Protein AF-A0A930Z3T9-F1 (afdb_monomer_lite)

Sequence (376 aa):
MVTFGCDLVADVEPQALGFTYWFQVANEGEPYPVSIHFAGRRMGAKGKLSSRDKFSTLERIEQVVPGSGPIAVTTRVVDVAPGEWHVTASPASEVRTRRSQDRAAAQNQPRLPNASSNGTTGFAPVIQIRAPGARLGAWPALVGLGALVGLASQALLASHTHLSVARVLVVSLIASLVGLVGAKLYFHTGHFLAGRTVAGHSLPGQRGEHRPMLAAGMCIQGFVLGAILTIAVGAQIVGLPLGRVLDVTAPGLLFGMTVGRFGCFFGGCCAGRPTAARWGLWSSDRHVGVRRIPVQLFESTLALCLGLAAFVIVWTTTPHPAGVVFIGAIAGYTLGRQLLFPLRDQPRYSVHGRNRMIAFAGFVIIADIAIAAFVR

Structure (mmCIF, N/CA/C/O backbone):
data_AF-A0A930Z3T9-F1
#
_entry.id   AF-A0A930Z3T9-F1
#
loop_
_atom_site.group_PDB
_atom_site.id
_atom_site.type_symbol
_atom_site.label_atom_id
_atom_site.label_alt_id
_atom_site.label_comp_id
_atom_site.label_asym_id
_atom_site.label_entity_id
_atom_site.label_seq_id
_atom_site.pdbx_PDB_ins_code
_atom_site.Cartn_x
_atom_site.Cartn_y
_atom_site.Cartn_z
_atom_site.occupancy
_atom_site.B_iso_or_equiv
_atom_site.auth_seq_id
_atom_site.auth_comp_id
_atom_site.auth_asym_id
_atom_site.auth_atom_id
_atom_site.pdbx_PDB_model_num
ATOM 1 N N . MET A 1 1 ? 1.592 -31.516 -14.663 1.00 28.48 1 MET A N 1
ATOM 2 C CA . MET A 1 1 ? 1.807 -30.081 -14.383 1.00 28.48 1 MET A CA 1
ATOM 3 C C . MET A 1 1 ? 0.965 -29.307 -15.388 1.00 28.48 1 MET A C 1
ATOM 5 O O . MET A 1 1 ? 1.374 -29.178 -16.529 1.00 28.48 1 MET A O 1
ATOM 9 N N . VAL A 1 2 ? -0.269 -28.939 -15.031 1.00 21.56 2 VAL A N 1
ATOM 10 C CA . VAL A 1 2 ? -1.180 -28.240 -15.954 1.00 21.56 2 VAL A CA 1
ATOM 11 C C . VAL A 1 2 ? -0.810 -26.761 -15.934 1.00 21.56 2 VAL A C 1
ATOM 13 O O . VAL A 1 2 ? -1.172 -26.027 -15.018 1.00 21.56 2 VAL A O 1
ATOM 16 N N . THR A 1 3 ? -0.010 -26.332 -16.903 1.00 24.39 3 THR A N 1
ATOM 17 C CA . THR A 1 3 ? 0.187 -24.916 -17.210 1.00 24.39 3 THR A CA 1
ATOM 18 C C . THR A 1 3 ? -1.063 -24.419 -17.922 1.00 24.39 3 THR A C 1
ATOM 20 O O . THR A 1 3 ? -1.334 -24.835 -19.044 1.00 24.39 3 THR A O 1
ATOM 23 N N . PHE A 1 4 ? -1.834 -23.542 -17.280 1.00 29.30 4 PHE A N 1
ATOM 24 C CA . PHE A 1 4 ? -2.878 -22.782 -17.964 1.00 29.30 4 PHE A CA 1
ATOM 25 C C . PHE A 1 4 ? -2.196 -21.857 -18.982 1.00 29.30 4 PHE A C 1
ATOM 27 O O . PHE A 1 4 ? -1.676 -20.800 -18.619 1.00 29.30 4 PHE A O 1
ATOM 34 N N . GLY A 1 5 ? -2.114 -22.304 -20.238 1.00 31.64 5 GLY A N 1
ATOM 35 C CA . GLY A 1 5 ? -1.605 -21.514 -21.353 1.00 31.64 5 GLY A CA 1
ATOM 36 C C . GLY A 1 5 ? -2.467 -20.270 -21.541 1.00 31.64 5 GLY A C 1
ATOM 37 O O . GLY A 1 5 ? -3.692 -20.327 -21.455 1.00 31.64 5 GLY A O 1
ATOM 38 N N . CYS A 1 6 ? -1.836 -19.123 -21.790 1.00 41.81 6 CYS A N 1
ATOM 39 C CA . CYS A 1 6 ? -2.532 -17.879 -22.128 1.00 41.81 6 CYS A CA 1
ATOM 40 C C . CYS A 1 6 ? -3.190 -17.910 -23.527 1.00 41.81 6 CYS A C 1
ATOM 42 O O . CYS A 1 6 ? -3.501 -16.847 -24.058 1.00 41.81 6 CYS A O 1
ATOM 44 N N . ASP A 1 7 ? -3.424 -19.089 -24.109 1.00 47.31 7 ASP A N 1
ATOM 45 C CA . ASP A 1 7 ? -3.986 -19.261 -25.454 1.00 47.31 7 ASP A CA 1
ATOM 46 C C . ASP A 1 7 ? -5.419 -18.714 -25.543 1.00 47.31 7 ASP A C 1
ATOM 48 O O . ASP A 1 7 ? -5.808 -18.134 -26.549 1.00 47.31 7 ASP A O 1
ATOM 52 N N . LEU A 1 8 ? -6.174 -18.762 -24.439 1.00 46.06 8 LEU A N 1
ATOM 53 C CA . LEU A 1 8 ? -7.536 -18.215 -24.330 1.00 46.06 8 LEU A CA 1
ATOM 54 C C . LEU A 1 8 ? -7.631 -16.683 -24.457 1.00 46.06 8 LEU A C 1
ATOM 56 O O . LEU A 1 8 ? -8.732 -16.153 -24.571 1.00 46.06 8 LEU A O 1
ATOM 60 N N . VAL A 1 9 ? -6.507 -15.959 -24.403 1.00 49.72 9 VAL A N 1
ATOM 61 C CA . VAL A 1 9 ? -6.477 -14.485 -24.468 1.00 49.72 9 VAL A CA 1
ATOM 62 C C . VAL A 1 9 ? -5.542 -13.976 -25.572 1.00 49.72 9 VAL A C 1
ATOM 64 O O . VAL A 1 9 ? -5.281 -12.776 -25.658 1.00 49.72 9 VAL A O 1
ATOM 67 N N . ALA A 1 10 ? -5.023 -14.875 -26.415 1.00 54.03 10 ALA A N 1
ATOM 68 C CA . ALA A 1 10 ? -4.095 -14.529 -27.487 1.00 54.03 10 ALA A CA 1
ATOM 69 C C . ALA A 1 10 ? -4.737 -13.597 -28.529 1.00 54.03 10 ALA A C 1
ATOM 71 O O . ALA A 1 10 ? -4.085 -12.653 -28.968 1.00 54.03 10 ALA A O 1
ATOM 72 N N . ASP A 1 11 ? -6.030 -13.783 -28.816 1.00 59.66 11 ASP A N 1
ATOM 73 C CA . ASP A 1 11 ? -6.761 -13.048 -29.861 1.00 59.66 11 ASP A CA 1
ATOM 74 C C . ASP A 1 11 ? -7.617 -11.881 -29.336 1.00 59.66 11 ASP A C 1
ATOM 76 O O . ASP A 1 11 ? -8.308 -11.209 -30.100 1.00 59.66 11 ASP A O 1
ATOM 80 N N . VAL A 1 12 ? -7.597 -11.610 -28.027 1.00 69.75 12 VAL A N 1
ATOM 81 C CA . VAL A 1 12 ? -8.441 -10.562 -27.434 1.00 69.75 12 VAL A CA 1
ATOM 82 C C . VAL A 1 12 ? -7.789 -9.194 -27.631 1.00 69.75 12 VAL A C 1
ATOM 84 O O . VAL A 1 12 ? -6.652 -8.965 -27.216 1.00 69.75 12 VAL A O 1
ATOM 87 N N . GLU A 1 13 ? -8.508 -8.259 -28.248 1.00 72.75 13 GLU A N 1
ATOM 88 C CA . GLU A 1 13 ? -8.088 -6.859 -28.336 1.00 72.75 13 GLU A CA 1
ATOM 89 C C . GLU A 1 13 ? -8.394 -6.088 -27.032 1.00 72.75 13 GLU A C 1
ATOM 91 O O . GLU A 1 13 ? -9.353 -6.411 -26.326 1.00 72.75 13 GLU A O 1
ATOM 96 N N . PRO A 1 14 ? -7.614 -5.048 -26.682 1.00 78.56 14 PRO A N 1
ATOM 97 C CA . PRO A 1 14 ? -6.444 -4.541 -27.398 1.00 78.56 14 PRO A CA 1
ATOM 98 C C . PRO A 1 14 ? -5.188 -5.387 -27.152 1.00 78.56 14 PRO A C 1
ATOM 100 O O . PRO A 1 14 ? -4.974 -5.927 -26.065 1.00 78.56 14 PRO A O 1
ATOM 103 N N . GLN A 1 15 ? -4.330 -5.457 -28.168 1.00 80.50 15 GLN A N 1
ATOM 104 C CA . GLN A 1 15 ? -3.037 -6.138 -28.121 1.00 80.50 15 GLN A CA 1
ATOM 105 C C . GLN A 1 15 ? -1.925 -5.154 -27.743 1.00 80.50 15 GLN A C 1
ATOM 107 O O . GLN A 1 15 ? -1.928 -3.992 -28.151 1.00 80.50 15 GLN A O 1
ATOM 112 N N . ALA A 1 16 ? -0.957 -5.622 -26.962 1.00 85.56 16 ALA A N 1
ATOM 113 C CA . ALA A 1 16 ? 0.247 -4.873 -26.639 1.00 85.56 16 ALA A CA 1
ATOM 114 C C . ALA A 1 16 ? 1.478 -5.768 -26.678 1.00 85.56 16 ALA A C 1
ATOM 116 O O . ALA A 1 16 ? 1.408 -6.995 -26.603 1.00 85.56 16 ALA A O 1
ATOM 117 N N . LEU A 1 17 ? 2.624 -5.113 -26.750 1.00 88.00 17 LEU A N 1
ATOM 118 C CA . LEU A 1 17 ? 3.927 -5.740 -26.781 1.00 88.00 17 LEU A CA 1
ATOM 119 C C . LEU A 1 17 ? 4.759 -5.192 -25.624 1.00 88.00 17 LEU A C 1
ATOM 121 O O . LEU A 1 17 ? 4.762 -3.984 -25.381 1.00 88.00 17 LEU A O 1
ATOM 125 N N . GLY A 1 18 ? 5.423 -6.076 -24.883 1.00 89.38 18 GLY A N 1
ATOM 126 C CA . GLY A 1 18 ? 6.220 -5.712 -23.715 1.00 89.38 18 GLY A CA 1
ATOM 127 C C . GLY A 1 18 ? 7.606 -6.328 -23.789 1.00 89.38 18 GLY A C 1
ATOM 128 O O . GLY A 1 18 ? 7.727 -7.538 -23.962 1.00 89.38 18 GLY A O 1
ATOM 129 N N . PHE A 1 19 ? 8.639 -5.506 -23.621 1.00 89.94 19 PHE A N 1
ATOM 130 C CA . PHE A 1 19 ? 10.027 -5.963 -23.578 1.00 89.94 19 PHE A CA 1
ATOM 131 C C . PHE A 1 19 ? 10.744 -5.392 -22.377 1.00 89.94 19 PHE A C 1
ATOM 133 O O . PHE A 1 19 ? 10.529 -4.240 -22.002 1.00 89.94 19 PHE A O 1
ATOM 140 N N . THR A 1 20 ? 11.640 -6.196 -21.820 1.00 93.12 20 THR A N 1
ATOM 141 C CA . THR A 1 20 ? 12.513 -5.781 -20.734 1.00 93.12 20 THR A CA 1
ATOM 142 C C . THR A 1 20 ? 13.958 -5.791 -21.201 1.00 93.12 20 THR A C 1
ATOM 144 O O . THR A 1 20 ? 14.465 -6.818 -21.646 1.00 93.12 20 THR A O 1
ATOM 147 N N . TYR A 1 21 ? 14.628 -4.658 -21.041 1.00 93.81 21 TYR A N 1
ATOM 148 C CA . TYR A 1 21 ? 16.060 -4.512 -21.245 1.00 93.81 21 TYR A CA 1
ATOM 149 C C . TYR A 1 21 ? 16.778 -4.486 -19.894 1.00 93.81 21 TYR A C 1
ATOM 151 O O . TYR A 1 21 ? 16.392 -3.732 -18.997 1.00 93.81 21 TYR A O 1
ATOM 159 N N . TRP A 1 22 ? 17.810 -5.317 -19.750 1.00 94.62 22 TRP A N 1
ATOM 160 C CA . TRP A 1 22 ? 18.620 -5.419 -18.539 1.00 94.62 22 TRP A CA 1
ATOM 161 C C . TRP A 1 22 ? 20.003 -4.835 -18.774 1.00 94.62 22 TRP A C 1
ATOM 163 O O . TRP A 1 22 ? 20.627 -5.109 -19.797 1.00 94.62 22 TRP A O 1
ATOM 173 N N . PHE A 1 23 ? 20.508 -4.084 -17.802 1.00 92.75 23 PHE A N 1
ATOM 174 C CA . PHE A 1 23 ? 21.871 -3.572 -17.842 1.00 92.75 23 PHE A CA 1
ATOM 175 C C . PHE A 1 23 ? 22.484 -3.464 -16.447 1.00 92.75 23 PHE A C 1
ATOM 177 O O . PHE A 1 23 ? 21.785 -3.423 -15.432 1.00 92.75 23 PHE A O 1
ATOM 184 N N . GLN A 1 24 ? 23.815 -3.432 -16.416 1.00 91.56 24 GLN A N 1
ATOM 185 C CA . GLN A 1 24 ? 24.590 -3.205 -15.201 1.00 91.56 24 GLN A CA 1
ATOM 186 C C . GLN A 1 24 ? 24.847 -1.712 -15.015 1.00 91.56 24 GLN A C 1
ATOM 188 O O . GLN A 1 24 ? 25.101 -0.992 -15.981 1.00 91.56 24 GLN A O 1
ATOM 193 N N . VAL A 1 25 ? 24.793 -1.262 -13.767 1.00 90.50 25 VAL A N 1
ATOM 194 C CA . VAL A 1 25 ? 25.097 0.120 -13.380 1.00 90.50 25 VAL A CA 1
ATOM 195 C C . VAL A 1 25 ? 26.553 0.249 -12.944 1.00 90.50 25 VAL A C 1
ATOM 197 O O . VAL A 1 25 ? 27.172 -0.734 -12.541 1.00 90.50 25 VAL A O 1
ATOM 200 N N . ALA A 1 26 ? 27.097 1.467 -12.996 1.00 89.56 26 ALA A N 1
ATOM 201 C CA . ALA A 1 26 ? 28.377 1.787 -12.368 1.00 89.56 26 ALA A CA 1
ATOM 202 C C . ALA A 1 26 ? 28.383 1.349 -10.892 1.00 89.56 26 ALA A C 1
ATOM 204 O O . ALA A 1 26 ? 27.364 1.463 -10.209 1.00 89.56 26 ALA A O 1
ATOM 205 N N . ASN A 1 27 ? 29.523 0.874 -10.390 1.00 87.31 27 ASN A N 1
ATOM 206 C CA . ASN A 1 27 ? 29.642 0.470 -8.986 1.00 87.31 27 ASN A CA 1
ATOM 207 C C . ASN A 1 27 ? 29.600 1.676 -8.035 1.00 87.31 27 ASN A C 1
ATOM 209 O O . ASN A 1 27 ? 29.002 1.590 -6.967 1.00 87.31 27 ASN A O 1
ATOM 213 N N . GLU A 1 28 ? 30.195 2.795 -8.445 1.00 87.38 28 GLU A N 1
ATOM 214 C CA . GLU A 1 28 ? 30.353 4.017 -7.652 1.00 87.38 28 GLU A CA 1
ATOM 215 C C . GLU A 1 28 ? 30.160 5.258 -8.538 1.00 87.38 28 GLU A C 1
ATOM 217 O O . GLU A 1 28 ? 30.163 5.158 -9.769 1.00 87.38 28 GLU A O 1
ATOM 222 N N . GLY A 1 29 ? 29.991 6.424 -7.911 1.00 87.06 29 GLY A N 1
ATOM 223 C CA . GLY A 1 29 ? 29.828 7.717 -8.579 1.00 87.06 29 GLY A CA 1
ATOM 224 C C . GLY A 1 29 ? 28.507 8.413 -8.247 1.00 87.06 29 GLY A C 1
ATOM 225 O O . GLY A 1 29 ? 27.741 7.963 -7.394 1.00 87.06 29 GLY A O 1
ATOM 226 N N . GLU A 1 30 ? 28.247 9.514 -8.947 1.00 87.06 30 GLU A N 1
ATOM 227 C CA . GLU A 1 30 ? 27.001 10.276 -8.829 1.00 87.06 30 GLU A CA 1
ATOM 228 C C . GLU A 1 30 ? 25.872 9.659 -9.676 1.00 87.06 30 GLU A C 1
ATOM 230 O O . GLU A 1 30 ? 26.151 9.027 -10.702 1.00 87.06 30 GLU A O 1
ATOM 235 N N . PRO A 1 31 ? 24.593 9.840 -9.294 1.00 89.50 31 PRO A N 1
ATOM 236 C CA . PRO A 1 31 ? 23.461 9.436 -10.120 1.00 89.50 31 PRO A CA 1
ATOM 237 C C . PRO A 1 31 ? 23.497 10.058 -11.520 1.00 89.50 31 PRO A C 1
ATOM 239 O O . PRO A 1 31 ? 23.746 11.252 -11.672 1.00 89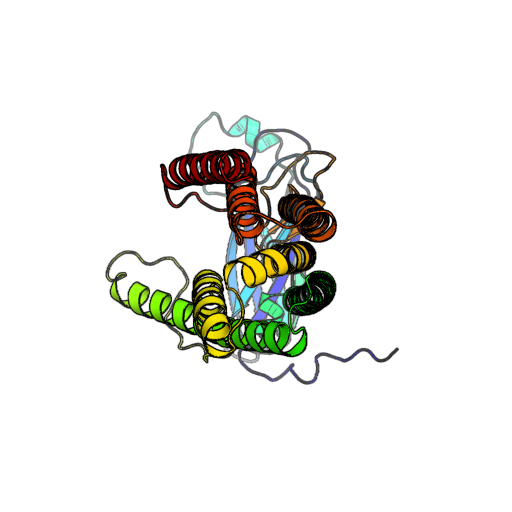.50 31 PRO A O 1
ATOM 242 N N . TYR A 1 32 ? 23.201 9.258 -12.546 1.00 88.69 32 TYR A N 1
ATOM 243 C CA . TYR A 1 32 ? 23.252 9.687 -13.949 1.00 88.69 32 TYR A CA 1
ATOM 244 C C . TYR A 1 32 ? 21.995 9.270 -14.722 1.00 88.69 32 TYR A C 1
ATOM 246 O O . TYR A 1 32 ? 21.356 8.274 -14.366 1.00 88.69 32 TYR A O 1
ATOM 254 N N . PRO A 1 33 ? 21.610 10.009 -15.776 1.00 90.62 33 PRO A N 1
ATOM 255 C CA . PRO A 1 33 ? 20.505 9.607 -16.628 1.00 90.62 33 PRO A CA 1
ATOM 256 C C . PRO A 1 33 ? 20.926 8.492 -17.593 1.00 90.62 33 PRO A C 1
ATOM 258 O O . PRO A 1 33 ? 22.073 8.417 -18.031 1.00 90.62 33 PRO A O 1
ATOM 261 N N . VAL A 1 34 ? 19.976 7.638 -17.968 1.00 90.38 34 VAL A N 1
ATOM 262 C CA . VAL A 1 34 ? 20.151 6.625 -19.017 1.00 90.38 34 VAL A CA 1
ATOM 263 C C . VAL A 1 34 ? 18.982 6.708 -19.984 1.00 90.38 34 VAL A C 1
ATOM 265 O O . VAL A 1 34 ? 17.827 6.666 -19.566 1.00 90.38 34 VAL A O 1
ATOM 268 N N . SER A 1 35 ? 19.287 6.795 -21.279 1.00 91.19 35 SER A N 1
ATOM 269 C CA . SER A 1 35 ? 18.292 6.774 -22.351 1.00 91.19 35 SER A CA 1
ATOM 270 C C . SER A 1 35 ? 18.486 5.539 -23.230 1.00 91.19 35 SER A C 1
ATOM 272 O O . SER A 1 35 ? 19.588 5.277 -23.714 1.00 91.19 35 SER A O 1
ATOM 274 N N . ILE A 1 36 ? 17.416 4.774 -23.441 1.00 91.25 36 ILE A N 1
ATOM 275 C CA . ILE A 1 36 ? 17.415 3.547 -24.242 1.00 91.25 36 ILE A CA 1
ATOM 276 C C . ILE A 1 36 ? 16.404 3.720 -25.367 1.00 91.25 36 ILE A C 1
ATOM 278 O O . ILE A 1 36 ? 15.218 3.956 -25.134 1.00 91.25 36 ILE A O 1
ATOM 282 N N . HIS A 1 37 ? 16.880 3.607 -26.600 1.00 93.69 37 HIS A N 1
ATOM 283 C CA . HIS A 1 37 ? 16.041 3.605 -27.786 1.00 93.69 37 HIS A CA 1
ATOM 284 C C . HIS A 1 37 ? 15.602 2.177 -28.096 1.00 93.69 37 HIS A C 1
ATOM 286 O O . HIS A 1 37 ? 16.435 1.288 -28.273 1.00 93.69 37 HIS A O 1
ATOM 292 N N . PHE A 1 38 ? 14.291 1.966 -28.152 1.00 92.62 38 PHE A N 1
ATOM 293 C CA . PHE A 1 38 ? 13.673 0.713 -28.554 1.00 92.62 38 PHE A CA 1
ATOM 294 C C . PHE A 1 38 ? 13.052 0.881 -29.935 1.00 92.62 38 PHE A C 1
ATOM 296 O O . PHE A 1 38 ? 12.214 1.760 -30.145 1.00 92.62 38 PHE A O 1
ATOM 303 N N . ALA A 1 39 ? 13.415 0.004 -30.863 1.00 93.38 39 ALA A N 1
ATOM 304 C CA . ALA A 1 39 ? 12.828 -0.055 -32.193 1.00 93.38 39 ALA A CA 1
ATOM 305 C C . ALA A 1 39 ? 12.342 -1.471 -32.476 1.00 93.38 39 ALA A C 1
ATOM 307 O O . ALA A 1 39 ? 13.041 -2.438 -32.185 1.00 93.38 39 ALA A O 1
ATOM 308 N N . GLY A 1 40 ? 11.153 -1.597 -33.055 1.00 92.94 40 GLY A N 1
ATOM 309 C CA . GLY A 1 40 ? 10.579 -2.897 -33.369 1.00 92.94 40 GLY A CA 1
ATOM 310 C C . GLY A 1 40 ? 9.915 -2.943 -34.728 1.00 92.94 40 GLY A C 1
ATOM 311 O O . GLY A 1 40 ? 9.394 -1.936 -35.217 1.00 92.94 40 GLY A O 1
ATOM 312 N N . ARG A 1 41 ? 9.939 -4.129 -35.336 1.00 92.56 41 ARG A N 1
ATOM 313 C CA . ARG A 1 41 ? 9.267 -4.435 -36.601 1.00 92.56 41 ARG A CA 1
ATOM 314 C C . ARG A 1 41 ? 8.560 -5.777 -36.498 1.00 92.56 41 ARG A C 1
ATOM 316 O O . ARG A 1 41 ? 9.135 -6.745 -35.998 1.00 92.56 41 ARG A O 1
ATOM 323 N N . ARG A 1 42 ? 7.328 -5.834 -36.992 1.00 91.56 42 ARG A N 1
ATOM 324 C CA . ARG A 1 42 ? 6.558 -7.073 -37.070 1.00 91.56 42 ARG A CA 1
ATOM 325 C C . ARG A 1 42 ? 7.185 -8.019 -38.091 1.00 91.56 42 ARG A C 1
ATOM 327 O O . ARG A 1 42 ? 7.533 -7.606 -39.199 1.00 91.56 42 ARG A O 1
ATOM 334 N N . MET A 1 43 ? 7.321 -9.286 -37.723 1.00 89.19 43 MET A N 1
ATOM 335 C CA . MET A 1 43 ? 7.822 -10.333 -38.606 1.00 89.19 43 MET A CA 1
ATOM 336 C C . MET A 1 43 ? 6.707 -10.825 -39.538 1.00 89.19 43 MET A C 1
ATOM 338 O O . MET A 1 43 ? 5.539 -10.877 -39.160 1.00 89.19 43 MET A O 1
ATOM 342 N N . GLY A 1 44 ? 7.055 -11.162 -40.783 1.00 81.19 44 GLY A N 1
ATOM 343 C CA . GLY A 1 44 ? 6.109 -11.741 -41.748 1.00 81.19 44 GLY A CA 1
ATOM 344 C C . GLY A 1 44 ? 5.087 -10.774 -42.365 1.00 81.19 44 GLY A C 1
ATOM 345 O O . GLY A 1 44 ? 4.220 -11.216 -43.118 1.00 81.19 44 GLY A O 1
ATOM 346 N N . ALA A 1 45 ? 5.176 -9.465 -42.103 1.00 75.44 45 ALA A N 1
ATOM 347 C CA . ALA A 1 45 ? 4.316 -8.474 -42.749 1.00 75.44 45 ALA A CA 1
ATOM 348 C C . ALA A 1 45 ? 4.626 -8.382 -44.259 1.00 75.44 45 ALA A C 1
ATOM 350 O O . ALA A 1 45 ? 5.738 -8.033 -44.657 1.00 75.44 45 ALA A O 1
ATOM 351 N N . LYS A 1 46 ? 3.642 -8.706 -45.110 1.00 65.31 46 LYS A N 1
ATOM 352 C CA . LYS A 1 46 ? 3.745 -8.619 -46.577 1.00 65.31 46 LYS A CA 1
ATOM 353 C C . LYS A 1 46 ? 3.225 -7.258 -47.060 1.00 65.31 46 LYS A C 1
ATOM 355 O O . LYS A 1 46 ? 2.130 -6.855 -46.684 1.00 65.31 46 LYS A O 1
ATOM 360 N N . GLY A 1 47 ? 3.981 -6.571 -47.921 1.00 70.12 47 GLY A N 1
ATOM 361 C CA . GLY A 1 47 ? 3.596 -5.273 -48.498 1.00 70.12 47 GLY A CA 1
ATOM 362 C C . GLY A 1 47 ? 4.135 -4.052 -47.738 1.00 70.12 47 GLY A C 1
ATOM 363 O O . GLY A 1 47 ? 5.140 -4.130 -47.033 1.00 70.12 47 GLY A O 1
ATOM 364 N N . LYS A 1 48 ? 3.502 -2.884 -47.921 1.00 74.25 48 LYS A N 1
ATOM 365 C CA . LYS A 1 48 ? 3.931 -1.624 -47.292 1.00 74.25 48 LYS A CA 1
ATOM 366 C C . LYS A 1 48 ? 3.580 -1.646 -45.800 1.00 74.25 48 LYS A C 1
ATOM 368 O O . LYS A 1 48 ? 2.405 -1.617 -45.451 1.00 74.25 48 LYS A O 1
ATOM 373 N N . LEU A 1 49 ? 4.601 -1.677 -44.940 1.00 74.31 49 LEU A N 1
ATOM 374 C CA . LEU A 1 49 ? 4.447 -1.679 -43.479 1.00 74.31 49 LEU A CA 1
ATOM 375 C C . LEU A 1 49 ? 3.574 -0.508 -43.013 1.00 74.31 49 LEU A C 1
ATOM 377 O O . LEU A 1 49 ? 3.890 0.657 -43.288 1.00 74.31 49 LEU A O 1
ATOM 381 N N . SER A 1 50 ? 2.504 -0.818 -42.281 1.00 80.56 50 SER A N 1
ATOM 382 C CA . SER A 1 50 ? 1.654 0.194 -41.662 1.00 80.56 50 SER A CA 1
ATOM 383 C C . SER A 1 50 ? 2.349 0.826 -40.448 1.00 80.56 50 SER A C 1
ATOM 385 O O . SER A 1 50 ? 3.390 0.359 -39.977 1.00 80.56 50 SER A O 1
ATOM 387 N N . SER A 1 51 ? 1.767 1.892 -39.895 1.00 80.94 51 SER A N 1
ATOM 388 C CA . SER A 1 51 ? 2.198 2.446 -38.604 1.00 80.94 51 SER A CA 1
ATOM 389 C C . SER A 1 51 ? 2.025 1.464 -37.438 1.00 80.94 51 SER A C 1
ATOM 391 O O . SER A 1 51 ? 2.681 1.647 -36.421 1.00 80.94 51 SER A O 1
ATOM 393 N N . ARG A 1 52 ? 1.198 0.415 -37.584 1.00 83.00 52 ARG A N 1
ATOM 394 C CA . ARG A 1 52 ? 0.980 -0.635 -36.574 1.00 83.00 52 ARG A CA 1
ATOM 395 C C . ARG A 1 52 ? 1.953 -1.813 -36.686 1.00 83.00 52 ARG A C 1
ATOM 397 O O . ARG A 1 52 ? 1.941 -2.659 -35.799 1.00 83.00 52 ARG A O 1
ATOM 404 N N . ASP A 1 53 ? 2.791 -1.867 -37.729 1.00 88.38 53 ASP A N 1
ATOM 405 C CA . ASP A 1 53 ? 3.791 -2.931 -37.959 1.00 88.38 53 ASP A CA 1
ATOM 406 C C . ASP A 1 53 ? 5.230 -2.501 -37.604 1.00 88.38 53 ASP A C 1
ATOM 408 O O . ASP A 1 53 ? 6.186 -3.261 -37.783 1.00 88.38 53 ASP A O 1
ATOM 412 N N . LYS A 1 54 ? 5.408 -1.270 -37.110 1.00 91.00 54 LYS A N 1
ATOM 413 C CA . LYS A 1 54 ? 6.693 -0.737 -36.644 1.00 91.00 54 LYS A CA 1
ATOM 414 C C . LYS A 1 54 ? 6.498 0.213 -35.470 1.00 91.00 54 LYS A C 1
ATOM 416 O O . LYS A 1 54 ? 5.517 0.945 -35.431 1.00 91.00 54 LYS A O 1
ATOM 421 N N . PHE A 1 55 ? 7.469 0.276 -34.568 1.00 91.56 55 PHE A N 1
ATOM 422 C CA . PHE A 1 55 ? 7.505 1.305 -33.529 1.00 91.56 55 PHE A CA 1
ATOM 423 C C . PHE A 1 55 ? 8.934 1.772 -33.258 1.00 91.56 55 PHE A C 1
ATOM 425 O O . PHE A 1 55 ? 9.908 1.089 -33.579 1.00 91.56 55 PHE A O 1
ATOM 432 N N . SER A 1 56 ? 9.040 2.956 -32.664 1.00 91.81 56 SER A N 1
ATOM 433 C CA . SER A 1 56 ? 10.286 3.550 -32.191 1.00 91.81 56 SER A CA 1
ATOM 434 C C . SER A 1 56 ? 9.958 4.390 -30.962 1.00 91.81 56 SER A C 1
ATOM 436 O O . SER A 1 56 ? 9.238 5.378 -31.086 1.00 91.81 56 SER A O 1
ATOM 438 N N . THR A 1 57 ? 10.463 3.999 -29.796 1.00 89.81 57 THR A N 1
ATOM 439 C CA . THR A 1 57 ? 10.247 4.709 -28.529 1.00 89.81 57 THR A CA 1
ATOM 440 C C . THR A 1 57 ? 11.570 4.936 -27.807 1.00 89.81 57 THR A C 1
ATOM 442 O O . THR A 1 57 ? 12.519 4.168 -27.968 1.00 89.81 57 THR A O 1
ATOM 445 N N . LEU A 1 58 ? 11.645 6.016 -27.039 1.00 90.19 58 LEU A N 1
ATOM 446 C CA . LEU A 1 58 ? 12.799 6.365 -26.222 1.00 90.19 58 LEU A CA 1
ATOM 447 C C . LEU A 1 58 ? 12.378 6.295 -24.757 1.00 90.19 58 LEU A C 1
ATOM 449 O O . LEU A 1 58 ? 11.518 7.059 -24.330 1.00 90.19 58 LEU A O 1
ATOM 453 N N . GLU A 1 59 ? 12.998 5.400 -23.999 1.00 89.38 59 GLU A N 1
ATOM 454 C CA . GLU A 1 59 ? 12.798 5.298 -22.556 1.00 89.38 59 GLU A CA 1
ATOM 455 C C . GLU A 1 59 ? 13.937 6.015 -21.839 1.00 89.38 59 GLU A C 1
ATOM 457 O O . GLU A 1 59 ? 15.109 5.775 -22.138 1.00 89.38 59 GLU A O 1
ATOM 462 N N . ARG A 1 60 ? 13.600 6.885 -20.885 1.00 89.31 60 ARG A N 1
ATOM 463 C CA . ARG A 1 60 ? 14.571 7.677 -20.126 1.00 89.31 60 ARG A CA 1
ATOM 464 C C . ARG A 1 60 ? 14.408 7.422 -18.635 1.00 89.31 60 ARG A C 1
ATOM 466 O O . ARG A 1 60 ? 13.339 7.631 -18.074 1.00 89.31 60 ARG A O 1
ATOM 473 N N . ILE A 1 61 ? 15.497 7.018 -17.991 1.00 89.44 61 ILE A N 1
ATOM 474 C CA . ILE A 1 61 ? 15.619 6.977 -16.536 1.00 89.44 61 ILE A CA 1
ATOM 475 C C . ILE A 1 61 ? 16.409 8.213 -16.121 1.00 89.44 61 ILE A C 1
ATOM 477 O O . ILE A 1 61 ? 17.582 8.323 -16.462 1.00 89.44 61 ILE A O 1
ATOM 481 N N . GLU A 1 62 ? 15.791 9.129 -15.377 1.00 85.81 62 GLU A N 1
ATOM 482 C CA . GLU A 1 62 ? 16.446 10.389 -14.984 1.00 85.81 62 GLU A CA 1
ATOM 483 C C . GLU A 1 62 ? 17.567 10.202 -13.954 1.00 85.81 62 GLU A C 1
ATOM 485 O O . GLU A 1 62 ? 18.491 11.010 -13.880 1.00 85.81 62 GLU A 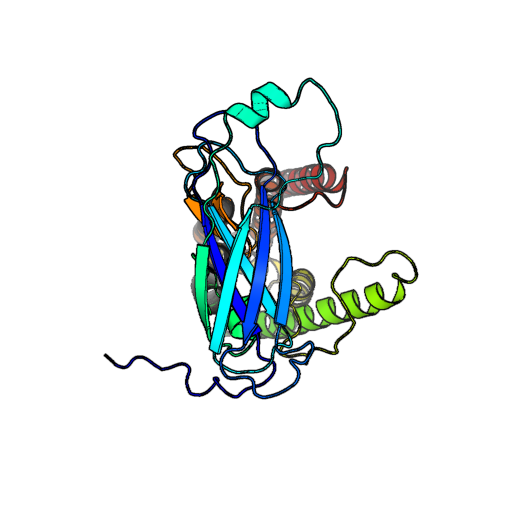O 1
ATOM 490 N N . GLN A 1 63 ? 17.461 9.173 -13.111 1.00 87.00 63 GLN A N 1
ATOM 491 C CA . GLN A 1 63 ? 18.336 8.971 -11.955 1.00 87.00 63 GLN A CA 1
ATOM 492 C C . GLN A 1 63 ? 18.655 7.482 -11.770 1.00 87.00 63 GLN A C 1
ATOM 494 O O . GLN A 1 63 ? 18.001 6.778 -10.996 1.00 87.00 63 GLN A O 1
ATOM 499 N N . VAL A 1 64 ? 19.672 6.992 -12.477 1.00 91.44 64 VAL A N 1
ATOM 500 C CA . VAL A 1 64 ? 20.282 5.684 -12.212 1.00 91.44 64 VAL A CA 1
ATOM 501 C C . VAL A 1 64 ? 21.250 5.823 -11.045 1.00 91.44 64 VAL A C 1
ATOM 503 O O . VAL A 1 64 ? 22.193 6.602 -11.112 1.00 91.44 64 VAL A O 1
ATOM 506 N N . VAL A 1 65 ? 21.022 5.059 -9.975 1.00 93.44 65 VAL A N 1
ATOM 507 C CA . VAL A 1 65 ? 21.851 5.084 -8.761 1.00 93.44 65 VAL A CA 1
ATOM 508 C C . VAL A 1 65 ? 22.991 4.061 -8.889 1.00 93.44 65 VAL A C 1
ATOM 510 O O . VAL A 1 65 ? 22.696 2.861 -8.971 1.00 93.44 65 VAL A O 1
ATOM 513 N N . PRO A 1 66 ? 24.272 4.478 -8.889 1.00 93.00 66 PRO A N 1
ATOM 514 C CA . PRO A 1 66 ? 25.412 3.559 -8.856 1.00 93.00 66 PRO A CA 1
ATOM 515 C C . PRO A 1 66 ? 25.353 2.597 -7.663 1.00 93.00 66 PRO A C 1
ATOM 517 O O . PRO A 1 66 ? 24.786 2.920 -6.622 1.00 93.00 66 PRO A O 1
ATOM 520 N N . GLY A 1 67 ? 25.875 1.381 -7.817 1.00 91.38 67 GLY A N 1
ATOM 521 C CA . GLY A 1 67 ? 25.884 0.358 -6.762 1.00 91.38 67 GLY A CA 1
ATOM 522 C C . GLY A 1 67 ? 24.514 -0.267 -6.444 1.00 91.38 67 GLY A C 1
ATOM 523 O O . GLY A 1 67 ? 24.416 -1.152 -5.592 1.00 91.38 67 GLY A O 1
ATOM 524 N N . SER A 1 68 ? 23.442 0.133 -7.140 1.00 92.62 68 SER A N 1
ATOM 525 C CA . SER A 1 68 ? 22.100 -0.460 -6.984 1.00 92.62 68 SER A CA 1
ATOM 526 C C . SER A 1 68 ? 21.948 -1.850 -7.628 1.00 92.62 68 SER A C 1
ATOM 528 O O . SER A 1 68 ? 20.932 -2.519 -7.428 1.00 92.62 68 SER A O 1
ATOM 530 N N . GLY A 1 69 ? 22.978 -2.330 -8.332 1.00 91.88 69 GLY A N 1
ATOM 531 C CA . GLY A 1 69 ? 22.979 -3.618 -9.024 1.00 91.88 69 GLY A CA 1
ATOM 532 C C . GLY A 1 69 ? 22.261 -3.568 -10.381 1.00 91.88 69 GLY A C 1
ATOM 533 O O . GLY A 1 69 ? 22.092 -2.489 -10.945 1.00 91.88 69 GLY A O 1
ATOM 534 N N . PRO A 1 70 ? 21.851 -4.722 -10.938 1.00 93.38 70 PRO A N 1
ATOM 535 C CA . PRO A 1 70 ? 21.243 -4.765 -12.262 1.00 93.38 70 PRO A CA 1
ATOM 536 C C . PRO A 1 70 ? 19.892 -4.044 -12.291 1.00 93.38 70 PRO A C 1
ATOM 538 O O . PRO A 1 70 ? 19.030 -4.266 -11.432 1.00 93.38 70 PRO A O 1
ATOM 541 N N . ILE A 1 71 ? 19.698 -3.230 -13.328 1.00 94.69 71 ILE A N 1
ATOM 542 C CA . ILE A 1 71 ? 18.444 -2.532 -13.609 1.00 94.69 71 ILE A CA 1
ATOM 543 C C . ILE A 1 71 ? 17.728 -3.212 -14.772 1.00 94.69 71 ILE A C 1
ATOM 545 O O . ILE A 1 71 ? 18.341 -3.564 -15.778 1.00 94.69 71 ILE A O 1
ATOM 549 N N . ALA A 1 72 ? 16.414 -3.358 -14.629 1.00 94.75 72 ALA A N 1
ATOM 550 C CA . ALA A 1 72 ? 15.490 -3.794 -15.664 1.00 94.75 72 ALA A CA 1
ATOM 551 C C . ALA A 1 72 ? 14.586 -2.630 -16.079 1.00 94.75 72 ALA A C 1
ATOM 553 O O . ALA A 1 72 ? 13.855 -2.101 -15.244 1.00 94.75 72 ALA A O 1
ATOM 554 N N . VAL A 1 73 ? 14.565 -2.277 -17.361 1.00 93.50 73 VAL A N 1
ATOM 555 C CA . VAL A 1 73 ? 13.626 -1.296 -17.928 1.00 93.50 73 VAL A CA 1
ATOM 556 C C . VAL A 1 73 ? 12.631 -2.026 -18.801 1.00 93.50 73 VAL A C 1
ATOM 558 O O . VAL A 1 73 ? 13.023 -2.714 -19.737 1.00 93.50 73 VAL A O 1
ATOM 561 N N . THR A 1 74 ? 11.347 -1.890 -18.489 1.00 91.38 74 THR A N 1
ATOM 562 C CA . THR A 1 74 ? 10.257 -2.507 -19.242 1.00 91.38 74 THR A CA 1
ATOM 563 C C . THR A 1 74 ? 9.513 -1.448 -20.043 1.00 91.38 74 THR A C 1
ATOM 565 O O . THR A 1 74 ? 8.840 -0.590 -19.465 1.00 91.38 74 THR A O 1
ATOM 568 N N . THR A 1 75 ? 9.615 -1.541 -21.369 1.00 88.44 75 THR A N 1
ATOM 569 C CA . THR A 1 75 ? 8.848 -0.724 -22.316 1.00 88.44 75 THR A CA 1
ATOM 570 C C . THR A 1 75 ? 7.595 -1.471 -22.762 1.00 88.44 75 THR A C 1
ATOM 572 O O . THR A 1 75 ? 7.579 -2.708 -22.814 1.00 88.44 75 THR A O 1
ATOM 575 N N . ARG A 1 76 ? 6.527 -0.726 -23.061 1.00 88.94 76 ARG A N 1
ATOM 576 C CA . ARG A 1 76 ? 5.252 -1.281 -23.525 1.00 88.94 76 ARG A CA 1
ATOM 577 C C . ARG A 1 76 ? 4.691 -0.450 -24.655 1.00 88.94 76 ARG A C 1
ATOM 579 O O . ARG A 1 76 ? 4.505 0.753 -24.506 1.00 88.94 76 ARG A O 1
ATOM 586 N N . VAL A 1 77 ? 4.354 -1.122 -25.744 1.00 87.00 77 VAL A N 1
ATOM 587 C CA . VAL A 1 77 ? 3.758 -0.497 -26.920 1.00 87.00 77 VAL A CA 1
ATOM 588 C C . VAL A 1 77 ? 2.355 -1.060 -27.082 1.00 87.00 77 VAL A C 1
ATOM 590 O O . VAL A 1 77 ? 2.177 -2.270 -27.226 1.00 87.00 77 VAL A O 1
ATOM 593 N N . VAL A 1 78 ? 1.361 -0.182 -26.978 1.00 83.50 78 VAL A N 1
ATOM 594 C CA . VAL A 1 78 ? -0.056 -0.498 -27.202 1.00 83.50 78 VAL A CA 1
ATOM 595 C C . VAL A 1 78 ? -0.426 -0.255 -28.667 1.00 83.50 78 VAL A C 1
ATOM 597 O O . VAL A 1 78 ? 0.336 0.375 -29.399 1.00 83.50 78 VAL A O 1
ATOM 600 N N . ASP A 1 79 ? -1.572 -0.782 -29.096 1.00 78.69 79 ASP A N 1
ATOM 601 C CA . ASP A 1 79 ? -2.164 -0.578 -30.432 1.00 78.69 79 ASP A CA 1
ATOM 602 C C . ASP A 1 79 ? -1.335 -1.112 -31.616 1.00 78.69 79 ASP A C 1
ATOM 604 O O . ASP A 1 79 ? -1.535 -0.746 -32.779 1.00 78.69 79 ASP A O 1
ATOM 608 N N . VAL A 1 80 ? -0.430 -2.050 -31.342 1.00 83.69 80 VAL A N 1
ATOM 609 C CA . VAL A 1 80 ? 0.364 -2.756 -32.357 1.00 83.69 80 VAL A CA 1
ATOM 610 C C . VAL A 1 80 ? -0.441 -3.862 -33.044 1.00 83.69 80 VAL A C 1
ATOM 612 O O . VAL A 1 80 ? -1.442 -4.350 -32.516 1.00 83.69 80 VAL A O 1
ATOM 615 N N . ALA A 1 81 ? -0.032 -4.248 -34.253 1.00 86.00 81 ALA A N 1
ATOM 616 C CA . ALA A 1 81 ? -0.626 -5.385 -34.951 1.00 86.00 81 ALA A CA 1
ATOM 617 C C . ALA A 1 81 ? -0.226 -6.719 -34.279 1.00 86.00 81 ALA A C 1
ATOM 619 O O . ALA A 1 81 ? 0.940 -6.879 -33.895 1.00 86.00 81 ALA A O 1
ATOM 620 N N . PRO A 1 82 ? -1.156 -7.687 -34.154 1.00 85.94 82 PRO A N 1
ATOM 621 C CA . PRO A 1 82 ? -0.875 -8.961 -33.507 1.00 85.94 82 PRO A CA 1
ATOM 622 C C . PRO A 1 82 ? 0.149 -9.798 -34.284 1.00 85.94 82 PRO A C 1
ATOM 624 O O . PRO A 1 82 ? 0.191 -9.781 -35.521 1.00 85.94 82 PRO A O 1
ATOM 627 N N . GLY A 1 83 ? 0.967 -10.557 -33.558 1.00 87.62 83 GLY A N 1
ATOM 628 C CA . GLY A 1 83 ? 1.903 -11.529 -34.125 1.00 87.62 83 GLY A CA 1
ATOM 629 C C . GLY A 1 83 ? 3.297 -11.466 -33.511 1.00 87.62 83 GLY A C 1
ATOM 630 O O . GLY A 1 83 ? 3.478 -10.979 -32.395 1.00 87.62 83 GLY A O 1
ATOM 631 N N . GLU A 1 84 ? 4.279 -11.971 -34.255 1.00 91.56 84 GLU A N 1
ATOM 632 C CA . GLU A 1 84 ? 5.691 -11.969 -33.870 1.00 91.56 84 GLU A CA 1
ATOM 633 C C . GLU A 1 84 ? 6.387 -10.665 -34.254 1.00 91.56 84 GLU A C 1
ATOM 635 O O . GLU A 1 84 ? 6.156 -10.090 -35.318 1.00 91.56 84 GLU A O 1
ATOM 640 N N . TRP A 1 85 ? 7.280 -10.212 -33.385 1.00 93.19 85 TRP A N 1
ATOM 641 C CA . TRP A 1 85 ? 8.003 -8.958 -33.506 1.00 93.19 85 TRP A CA 1
ATOM 642 C C . TRP A 1 85 ? 9.479 -9.169 -33.224 1.00 93.19 85 TRP A C 1
ATOM 644 O O . TRP A 1 85 ? 9.839 -9.823 -32.248 1.00 93.19 85 TRP A O 1
ATOM 654 N N . HIS A 1 86 ? 10.323 -8.549 -34.042 1.00 94.12 86 HIS A N 1
ATOM 655 C CA . HIS A 1 86 ? 11.742 -8.394 -33.760 1.00 94.12 86 HIS A CA 1
ATOM 656 C C . HIS A 1 86 ? 11.982 -7.001 -33.182 1.00 94.12 86 HIS A C 1
ATOM 658 O O . HIS A 1 86 ? 11.572 -6.002 -33.785 1.00 94.12 86 HIS A O 1
ATOM 664 N N . VAL A 1 87 ? 12.628 -6.928 -32.018 1.00 93.56 87 VAL A N 1
ATOM 665 C CA . VAL A 1 87 ? 12.869 -5.676 -31.296 1.00 93.56 87 VAL A CA 1
ATOM 666 C C . VAL A 1 87 ? 14.331 -5.536 -30.927 1.00 93.56 87 VAL A C 1
ATOM 668 O O . VAL A 1 87 ? 14.947 -6.453 -30.393 1.00 93.56 87 VAL A O 1
ATOM 671 N N . THR A 1 88 ? 14.867 -4.351 -31.184 1.00 93.88 88 THR A N 1
ATOM 672 C CA . THR A 1 88 ? 16.225 -3.945 -30.838 1.00 93.88 88 THR A CA 1
ATOM 673 C C . THR A 1 88 ? 16.183 -2.865 -29.766 1.00 93.88 88 THR A C 1
ATOM 675 O O . THR A 1 88 ? 15.373 -1.940 -29.851 1.00 93.88 88 THR A O 1
ATOM 678 N N . ALA A 1 89 ? 17.078 -2.962 -28.791 1.00 93.38 89 ALA A N 1
ATOM 679 C CA . ALA A 1 89 ? 17.334 -1.942 -27.788 1.00 93.38 89 ALA A CA 1
ATOM 680 C C . ALA A 1 89 ? 18.776 -1.452 -27.944 1.00 93.38 89 ALA A C 1
ATOM 682 O O . ALA A 1 89 ? 19.713 -2.254 -27.944 1.00 93.38 89 ALA A O 1
ATOM 683 N N . SER A 1 90 ? 18.948 -0.141 -28.079 1.00 90.94 90 SER A N 1
ATOM 684 C CA . SER A 1 90 ? 20.260 0.494 -28.202 1.00 90.94 90 SER A CA 1
ATOM 685 C C . SER A 1 90 ? 20.363 1.713 -27.289 1.00 90.94 90 SER A C 1
ATOM 687 O O . SER A 1 90 ? 19.379 2.443 -27.140 1.00 90.94 90 SER A O 1
ATOM 689 N N . PRO A 1 91 ? 21.534 1.990 -26.697 1.00 86.12 91 PRO A N 1
ATOM 690 C CA . PRO A 1 91 ? 21.743 3.201 -25.916 1.00 86.12 91 PRO A CA 1
ATOM 691 C C . PRO A 1 91 ? 21.572 4.429 -26.811 1.00 86.12 91 PRO A C 1
ATOM 693 O O . PRO A 1 91 ? 22.187 4.518 -27.874 1.00 86.12 91 PRO A O 1
ATOM 696 N N . ALA A 1 92 ? 20.753 5.386 -26.386 1.00 82.31 92 ALA A N 1
ATOM 697 C CA . ALA A 1 92 ? 20.625 6.655 -27.084 1.00 82.31 92 ALA A CA 1
ATOM 698 C C . ALA A 1 92 ? 21.664 7.635 -26.531 1.00 82.31 92 ALA A C 1
ATOM 700 O O . ALA A 1 92 ? 21.689 7.912 -25.332 1.00 82.31 92 ALA A O 1
ATOM 701 N N . SER A 1 93 ? 22.525 8.172 -27.396 1.00 62.56 93 SER A N 1
ATOM 702 C CA . SER A 1 93 ? 23.433 9.253 -27.016 1.00 62.56 93 SER A CA 1
ATOM 703 C C . SER A 1 93 ? 22.623 10.513 -26.717 1.00 62.56 93 SER A C 1
ATOM 705 O O . SER A 1 93 ? 21.957 11.035 -27.615 1.00 62.56 93 SER A O 1
ATOM 707 N N . GLU A 1 94 ? 22.689 11.026 -25.488 1.00 56.06 94 GLU A N 1
ATOM 708 C CA . GLU A 1 94 ? 22.165 12.359 -25.195 1.00 56.06 94 GLU A CA 1
ATOM 709 C C . GLU A 1 94 ? 22.881 13.390 -26.077 1.00 56.06 94 GLU A C 1
ATOM 711 O O . GLU A 1 94 ? 24.104 13.353 -26.254 1.00 56.06 94 GLU A O 1
ATOM 716 N N . VAL A 1 95 ? 22.115 14.316 -26.656 1.00 42.78 95 VAL A N 1
ATOM 717 C CA . VAL A 1 95 ? 22.673 15.480 -27.346 1.00 42.78 95 VAL A CA 1
ATOM 718 C C . VAL A 1 95 ? 23.579 16.204 -26.349 1.00 42.78 95 VAL A C 1
ATOM 720 O O . VAL A 1 95 ? 23.095 16.755 -25.366 1.00 42.78 95 VAL A O 1
ATOM 723 N N . ARG A 1 96 ? 24.899 16.173 -26.592 1.00 44.38 96 ARG A N 1
ATOM 724 C CA . ARG A 1 96 ? 25.944 16.857 -25.808 1.00 44.38 96 ARG A CA 1
ATOM 725 C C . ARG A 1 96 ? 25.625 18.350 -25.687 1.00 44.38 96 ARG A C 1
ATOM 727 O O . ARG A 1 96 ? 26.109 19.154 -26.485 1.00 44.38 96 ARG A O 1
ATOM 734 N N . THR A 1 97 ? 24.876 18.759 -24.671 1.00 40.19 97 THR A N 1
ATOM 735 C CA . THR A 1 97 ? 24.882 20.155 -24.236 1.00 40.19 97 THR A CA 1
ATOM 736 C C . THR A 1 97 ? 26.234 20.427 -23.589 1.00 40.19 97 THR A C 1
ATOM 738 O O . THR A 1 97 ? 26.597 19.853 -22.569 1.00 40.19 97 THR A O 1
ATOM 741 N N . ARG A 1 98 ? 27.033 21.252 -24.269 1.00 41.97 98 ARG A N 1
ATOM 742 C CA . ARG A 1 98 ? 28.393 21.653 -23.897 1.00 41.97 98 ARG A CA 1
ATOM 743 C C . ARG A 1 98 ? 28.445 22.229 -22.471 1.00 41.97 98 ARG A C 1
ATOM 745 O O . ARG A 1 98 ? 28.169 23.409 -22.291 1.00 41.97 98 ARG A O 1
ATOM 752 N N . ARG A 1 99 ? 28.941 21.462 -21.497 1.00 45.75 99 ARG A N 1
ATOM 753 C CA . ARG A 1 99 ? 29.707 21.992 -20.356 1.00 45.75 99 ARG A CA 1
ATOM 754 C C . ARG A 1 99 ? 30.903 21.085 -20.069 1.00 45.75 99 ARG A C 1
ATOM 756 O O . ARG A 1 99 ? 30.821 19.864 -20.101 1.00 45.75 99 ARG A O 1
ATOM 763 N N . SER A 1 100 ? 32.058 21.706 -19.867 1.00 43.75 100 SER A N 1
ATOM 764 C CA . SER A 1 100 ? 33.369 21.065 -19.709 1.00 43.75 100 SER A CA 1
ATOM 765 C C . SER A 1 100 ? 33.516 20.232 -18.428 1.00 43.75 100 SER A C 1
ATOM 767 O O . SER A 1 100 ? 34.455 19.446 -18.346 1.00 43.75 100 SER A O 1
ATOM 769 N N . GLN A 1 101 ? 32.586 20.347 -17.474 1.00 45.59 101 GLN A N 1
ATOM 770 C CA . GLN A 1 101 ? 32.589 19.593 -16.213 1.00 45.59 101 GLN A CA 1
ATOM 771 C C . GLN A 1 101 ? 32.049 18.151 -16.343 1.00 45.59 101 GLN A C 1
ATOM 773 O O . GLN A 1 101 ? 32.443 17.297 -15.555 1.00 45.59 101 GLN A O 1
ATOM 778 N N . ASP A 1 102 ? 31.272 17.821 -17.385 1.00 49.41 102 ASP A N 1
ATOM 779 C CA . ASP A 1 102 ? 30.659 16.485 -17.550 1.00 49.41 102 ASP A CA 1
ATOM 780 C C . ASP A 1 102 ? 31.597 15.422 -18.158 1.00 49.41 102 ASP A C 1
ATOM 782 O O . ASP A 1 102 ? 31.258 14.240 -18.238 1.00 49.41 102 ASP A O 1
ATOM 786 N N . ARG A 1 103 ? 32.802 15.806 -18.603 1.00 45.94 103 ARG A N 1
ATOM 787 C CA . ARG A 1 103 ? 33.725 14.874 -19.282 1.00 45.94 103 ARG A CA 1
ATOM 788 C C . ARG A 1 103 ? 34.322 13.817 -18.351 1.00 45.94 103 ARG A C 1
ATOM 790 O O . ARG A 1 103 ? 34.535 12.698 -18.805 1.00 45.94 103 ARG A O 1
ATOM 797 N N . ALA A 1 104 ? 34.576 14.158 -17.087 1.00 43.81 104 ALA A N 1
ATOM 798 C CA . ALA A 1 104 ? 35.123 13.216 -16.109 1.00 43.81 104 ALA A CA 1
ATOM 799 C C . ALA A 1 104 ? 34.054 12.222 -15.615 1.00 43.81 104 ALA A C 1
ATOM 801 O O . ALA A 1 104 ? 34.334 11.036 -15.475 1.00 43.81 104 ALA A O 1
ATOM 802 N N . ALA A 1 105 ? 32.806 12.675 -15.440 1.00 47.00 105 ALA A N 1
ATOM 803 C CA . ALA A 1 105 ? 31.685 11.816 -15.047 1.00 47.00 105 ALA A CA 1
ATOM 804 C C . ALA A 1 105 ? 31.276 10.829 -16.159 1.00 47.00 105 ALA A C 1
ATOM 806 O O . ALA A 1 105 ? 30.936 9.683 -15.876 1.00 47.00 105 ALA A O 1
ATOM 807 N N . ALA A 1 106 ? 31.373 11.236 -17.430 1.00 52.31 106 ALA A N 1
ATOM 808 C CA . ALA A 1 106 ? 31.075 10.373 -18.574 1.00 52.31 106 ALA A CA 1
ATOM 809 C C . ALA A 1 106 ? 32.087 9.224 -18.773 1.00 52.31 106 ALA A C 1
ATOM 811 O O . ALA A 1 106 ? 31.753 8.224 -19.405 1.00 52.31 106 ALA A O 1
ATOM 812 N N . GLN A 1 107 ? 33.315 9.338 -18.249 1.00 51.59 107 GLN A N 1
ATOM 813 C CA . GLN A 1 107 ? 34.352 8.306 -18.407 1.00 51.59 107 GLN A CA 1
ATOM 814 C C . GLN A 1 107 ? 34.120 7.059 -17.537 1.00 51.59 107 GLN A C 1
ATOM 816 O O . GLN A 1 107 ? 34.596 5.988 -17.905 1.00 51.59 107 GLN A O 1
ATOM 821 N N . ASN A 1 108 ? 33.349 7.169 -16.449 1.00 56.62 108 ASN A N 1
ATOM 822 C CA . ASN A 1 108 ? 33.086 6.067 -15.510 1.00 56.62 108 ASN A CA 1
ATOM 823 C C . ASN A 1 108 ? 31.703 5.408 -15.680 1.00 56.62 108 ASN A C 1
ATOM 825 O O . ASN A 1 108 ? 31.321 4.553 -14.879 1.00 56.62 108 ASN A O 1
ATOM 829 N N . GLN A 1 109 ? 30.940 5.776 -16.714 1.00 67.19 109 GLN A N 1
ATOM 830 C CA . GLN A 1 109 ? 29.650 5.143 -16.992 1.00 67.19 109 GLN A CA 1
ATOM 831 C C . GLN A 1 109 ? 29.846 3.822 -17.756 1.00 67.19 109 GLN A C 1
ATOM 833 O O . GLN A 1 109 ? 30.589 3.785 -18.743 1.00 67.19 109 GLN A O 1
ATOM 838 N N . PRO A 1 110 ? 29.185 2.723 -17.346 1.00 69.44 110 PRO A N 1
ATOM 839 C CA . PRO A 1 110 ? 29.287 1.456 -18.055 1.00 69.44 110 PRO A CA 1
ATOM 840 C C . PRO A 1 110 ? 28.731 1.591 -19.473 1.00 69.44 110 PRO A C 1
ATOM 842 O O . PRO A 1 110 ? 27.664 2.169 -19.696 1.00 69.44 110 PRO A O 1
ATOM 845 N N . ARG A 1 111 ? 29.441 1.016 -20.450 1.00 79.19 111 ARG A N 1
ATOM 846 C CA . ARG A 1 111 ? 28.932 0.917 -21.821 1.00 79.19 111 ARG A CA 1
ATOM 847 C C . ARG A 1 111 ? 27.734 -0.023 -21.838 1.00 79.19 111 ARG A C 1
ATOM 849 O O . ARG A 1 111 ? 27.865 -1.218 -21.587 1.00 79.19 111 ARG A O 1
ATOM 856 N N . LEU A 1 112 ? 26.574 0.536 -22.150 1.00 85.19 112 LEU A N 1
ATOM 857 C CA . LEU A 1 112 ? 25.338 -0.215 -22.298 1.00 85.19 112 LEU A CA 1
ATOM 858 C C . LEU A 1 112 ? 25.396 -1.058 -23.591 1.00 85.19 112 LEU A C 1
ATOM 860 O O . LEU A 1 112 ? 25.751 -0.518 -24.642 1.00 85.19 112 LEU A O 1
ATOM 864 N N . PRO A 1 113 ? 25.094 -2.367 -23.542 1.00 87.12 113 PRO A N 1
ATOM 865 C CA . PRO A 1 113 ? 25.128 -3.220 -24.727 1.00 87.12 113 PRO A CA 1
ATOM 866 C C . PRO A 1 113 ? 23.956 -2.942 -25.677 1.00 87.12 113 PRO A C 1
ATOM 868 O O . PRO A 1 113 ? 22.838 -2.671 -25.256 1.00 87.12 113 PRO A O 1
ATOM 871 N N . ASN A 1 114 ? 24.182 -3.091 -26.980 1.00 90.81 114 ASN A N 1
ATOM 872 C CA . ASN A 1 114 ? 23.062 -3.268 -27.902 1.00 90.81 114 ASN A CA 1
ATOM 873 C C . ASN A 1 114 ? 22.466 -4.663 -27.688 1.00 90.81 114 ASN A C 1
ATOM 875 O O . ASN A 1 114 ? 23.205 -5.637 -27.536 1.00 90.81 114 ASN A O 1
ATOM 879 N N . ALA A 1 115 ? 21.143 -4.768 -27.704 1.00 92.38 115 ALA A N 1
ATOM 880 C CA . ALA A 1 115 ? 20.436 -6.031 -27.554 1.00 92.38 115 ALA A CA 1
ATOM 881 C C . ALA A 1 115 ? 19.342 -6.166 -28.612 1.00 92.38 115 ALA A C 1
ATOM 883 O O . ALA A 1 115 ? 18.781 -5.177 -29.080 1.00 92.38 115 ALA A O 1
ATOM 884 N N . SER A 1 116 ? 19.015 -7.403 -28.971 1.00 92.69 116 SER A N 1
ATOM 885 C CA . SER A 1 116 ? 17.849 -7.704 -29.796 1.00 92.69 116 SER A CA 1
ATOM 886 C C . SER A 1 116 ? 17.148 -8.945 -29.267 1.00 92.69 116 SER A C 1
ATOM 888 O O . SER A 1 116 ? 17.788 -9.816 -28.677 1.00 92.69 116 SER A O 1
ATOM 890 N N . SER A 1 117 ? 15.832 -8.998 -29.424 1.00 92.81 117 SER A N 1
ATOM 891 C CA . SER A 1 117 ? 15.022 -10.144 -29.032 1.00 92.81 117 SER A CA 1
ATOM 892 C C . SER A 1 117 ? 13.770 -10.230 -29.894 1.00 92.81 117 SER A C 1
ATOM 894 O O . SER A 1 117 ? 13.278 -9.219 -30.403 1.00 92.81 117 SER A O 1
ATOM 896 N N . ASN A 1 118 ? 13.242 -11.442 -30.021 1.00 92.38 118 ASN A N 1
ATOM 897 C CA . ASN A 1 118 ? 11.940 -11.684 -30.621 1.00 92.38 118 ASN A CA 1
ATOM 898 C C . ASN A 1 118 ? 10.885 -11.793 -29.517 1.00 92.38 118 ASN A C 1
ATOM 900 O O . ASN A 1 118 ? 11.163 -12.277 -28.420 1.00 92.38 118 ASN A O 1
ATOM 904 N N . GLY A 1 119 ? 9.666 -11.351 -29.798 1.00 87.88 119 GLY A N 1
ATOM 905 C CA . GLY A 1 119 ? 8.550 -11.472 -28.869 1.00 87.88 119 GL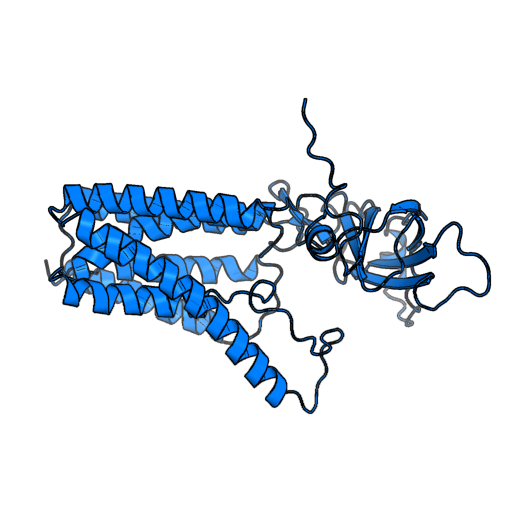Y A CA 1
ATOM 906 C C . GLY A 1 119 ? 7.214 -11.455 -29.586 1.00 87.88 119 GLY A C 1
ATOM 907 O O . GLY A 1 119 ? 7.110 -10.999 -30.722 1.00 87.88 119 GLY A O 1
ATOM 908 N N . THR A 1 120 ? 6.186 -11.954 -28.917 1.00 89.75 120 THR A N 1
ATOM 909 C CA . THR A 1 120 ? 4.815 -11.967 -29.425 1.00 89.75 120 THR A CA 1
ATOM 910 C C . THR A 1 120 ? 3.977 -10.920 -28.712 1.00 89.75 120 THR A C 1
ATOM 912 O O . THR A 1 120 ? 4.186 -10.626 -27.530 1.00 89.75 120 THR A O 1
ATOM 915 N N . THR A 1 121 ? 3.004 -10.359 -29.421 1.00 87.44 121 THR A N 1
ATOM 916 C CA . THR A 1 121 ? 1.966 -9.549 -28.781 1.00 87.44 121 THR A CA 1
ATOM 917 C C . THR A 1 121 ? 1.122 -10.400 -27.836 1.00 87.44 121 THR A C 1
ATOM 919 O O . THR A 1 121 ? 1.048 -11.623 -27.960 1.00 87.44 121 THR A O 1
ATOM 922 N N . GLY A 1 122 ? 0.469 -9.747 -26.883 1.00 86.25 122 GLY A N 1
ATOM 923 C CA . GLY A 1 122 ? -0.566 -10.375 -26.077 1.00 86.25 122 GLY A CA 1
ATOM 924 C C . GLY A 1 122 ? -1.564 -9.355 -25.558 1.00 86.25 122 GLY A C 1
ATOM 925 O O . GLY A 1 122 ? -1.402 -8.146 -25.738 1.00 86.25 122 GLY A O 1
ATOM 926 N N . PHE A 1 123 ? -2.583 -9.846 -24.858 1.00 84.69 123 PHE A N 1
ATOM 927 C CA . PHE A 1 123 ? -3.643 -9.009 -24.310 1.00 84.69 123 PHE A CA 1
ATOM 928 C C . PHE A 1 123 ? -3.099 -7.869 -23.440 1.00 84.69 123 PHE A C 1
ATOM 930 O O . PHE A 1 123 ? -2.419 -8.090 -22.427 1.00 84.69 123 PHE A O 1
ATOM 937 N N . ALA A 1 124 ? -3.407 -6.632 -23.828 1.00 80.94 124 ALA A N 1
ATOM 938 C CA . ALA A 1 124 ? -2.748 -5.451 -23.293 1.00 80.94 124 ALA A CA 1
ATOM 939 C C . ALA A 1 124 ? -2.862 -5.315 -21.767 1.00 80.94 124 ALA A C 1
ATOM 941 O O . ALA A 1 124 ? -1.832 -5.070 -21.139 1.00 80.94 124 ALA A O 1
ATOM 942 N N . PRO A 1 125 ? -4.021 -5.535 -21.113 1.00 81.31 125 PRO A N 1
ATOM 943 C CA . PRO A 1 125 ? -4.115 -5.459 -19.652 1.00 81.31 125 PRO A CA 1
ATOM 944 C C . PRO A 1 125 ? -3.157 -6.401 -18.910 1.00 81.31 125 PRO A C 1
ATOM 946 O O . PRO A 1 125 ? -2.660 -6.056 -17.837 1.00 81.31 125 PRO A O 1
ATOM 949 N N . VAL A 1 126 ? -2.848 -7.566 -19.487 1.00 82.69 126 VAL A N 1
ATOM 950 C CA . VAL A 1 126 ? -1.883 -8.516 -18.916 1.00 82.69 126 VAL A CA 1
ATOM 951 C C . VAL A 1 126 ? -0.456 -8.015 -19.124 1.00 82.69 126 VAL A C 1
ATOM 953 O O . VAL A 1 126 ? 0.324 -7.961 -18.170 1.00 82.69 126 VAL A O 1
ATOM 956 N N . ILE A 1 127 ? -0.121 -7.596 -20.347 1.00 84.00 127 ILE A N 1
ATOM 957 C CA . ILE A 1 127 ? 1.203 -7.055 -20.685 1.00 84.00 127 ILE A CA 1
ATOM 958 C C . ILE A 1 127 ? 1.526 -5.803 -19.854 1.00 84.00 127 ILE A C 1
ATOM 960 O O . ILE A 1 127 ? 2.654 -5.644 -19.391 1.00 84.00 127 ILE A O 1
ATOM 964 N N . GLN A 1 128 ? 0.531 -4.956 -19.575 1.00 81.81 128 GLN A N 1
ATOM 965 C CA . GLN A 1 128 ? 0.656 -3.742 -18.754 1.00 81.81 128 GLN A CA 1
ATOM 966 C C . GLN A 1 128 ? 1.082 -4.008 -17.303 1.00 81.81 128 GLN A C 1
ATOM 968 O O . GLN A 1 128 ? 1.678 -3.142 -16.665 1.00 81.81 128 GLN A O 1
ATOM 973 N N . ILE A 1 129 ? 0.814 -5.203 -16.773 1.00 80.19 129 ILE A N 1
ATOM 974 C CA . ILE A 1 129 ? 1.194 -5.575 -15.404 1.00 80.19 129 ILE A CA 1
ATOM 975 C C . ILE A 1 129 ? 2.489 -6.391 -15.387 1.00 80.19 129 ILE A C 1
ATOM 977 O O . ILE A 1 129 ? 3.257 -6.294 -14.430 1.00 80.19 129 ILE A O 1
ATOM 981 N N . ARG A 1 130 ? 2.752 -7.181 -16.435 1.00 84.00 130 ARG A N 1
ATOM 982 C CA . ARG A 1 130 ? 3.950 -8.024 -16.522 1.00 84.00 130 ARG A CA 1
ATOM 983 C C . ARG A 1 130 ? 5.216 -7.174 -16.581 1.00 84.00 130 ARG A C 1
ATOM 985 O O . ARG A 1 130 ? 5.431 -6.423 -17.526 1.00 84.00 130 ARG A O 1
ATOM 992 N N . ALA A 1 131 ? 6.057 -7.326 -15.572 1.00 88.56 131 ALA A N 1
ATOM 993 C CA . ALA A 1 131 ? 7.434 -6.855 -15.508 1.00 88.56 131 ALA A CA 1
ATOM 994 C C . ALA A 1 131 ? 8.194 -7.803 -14.573 1.00 88.56 131 ALA A C 1
ATOM 996 O O . ALA A 1 131 ? 7.553 -8.465 -13.748 1.00 88.56 131 ALA A O 1
ATOM 997 N N . PRO A 1 132 ? 9.532 -7.871 -14.632 1.00 90.88 132 PRO A N 1
ATOM 998 C CA . PRO A 1 132 ? 10.281 -8.617 -13.629 1.00 90.88 132 PRO A CA 1
ATOM 999 C C . PRO A 1 132 ? 9.872 -8.170 -12.214 1.00 90.88 132 PRO A C 1
ATOM 1001 O O . PRO A 1 132 ? 9.648 -6.986 -11.971 1.00 90.88 132 PRO A O 1
ATOM 1004 N N . GLY A 1 133 ? 9.668 -9.115 -11.295 1.00 86.44 133 GLY A N 1
ATOM 1005 C CA . GLY A 1 133 ? 9.134 -8.859 -9.944 1.00 86.44 133 GLY A CA 1
ATOM 1006 C C . GLY A 1 133 ? 7.650 -8.598 -9.807 1.00 86.44 133 GLY A C 1
ATOM 1007 O O . GLY A 1 133 ? 7.101 -8.880 -8.745 1.00 86.44 133 GLY A O 1
ATOM 1008 N N . ALA A 1 134 ? 7.008 -8.050 -10.836 1.00 89.25 134 ALA A N 1
ATOM 1009 C CA . ALA A 1 134 ? 5.588 -7.758 -10.806 1.00 89.25 134 ALA A CA 1
ATOM 1010 C C . ALA A 1 134 ? 4.795 -9.022 -11.160 1.00 89.25 134 ALA A C 1
ATOM 1012 O O . ALA A 1 134 ? 4.918 -9.580 -12.251 1.00 89.25 134 ALA A O 1
ATOM 1013 N N . ARG A 1 135 ? 3.967 -9.486 -10.225 1.00 88.62 135 ARG A N 1
ATOM 1014 C CA . ARG A 1 135 ? 3.131 -10.678 -10.373 1.00 88.62 135 ARG A CA 1
ATOM 1015 C C . ARG A 1 135 ? 1.689 -10.276 -10.648 1.00 88.62 135 ARG A C 1
ATOM 1017 O O . ARG A 1 135 ? 1.058 -9.574 -9.854 1.00 88.62 135 ARG A O 1
ATOM 1024 N N . LEU A 1 136 ? 1.153 -10.765 -11.764 1.00 85.94 136 LEU A N 1
ATOM 1025 C CA . LEU A 1 136 ? -0.259 -10.606 -12.100 1.00 85.94 136 LEU A CA 1
ATOM 1026 C C . LEU A 1 136 ? -1.129 -11.223 -10.993 1.00 85.94 136 LEU A C 1
ATOM 1028 O O . LEU A 1 136 ? -0.838 -12.311 -10.509 1.00 85.94 136 LEU A O 1
ATOM 1032 N N . GLY A 1 137 ? -2.176 -10.515 -10.570 1.00 86.19 137 GLY A N 1
ATOM 1033 C CA . GLY A 1 137 ? -3.120 -11.014 -9.563 1.00 86.19 137 GLY A CA 1
ATOM 1034 C C . GLY A 1 137 ? -2.618 -11.010 -8.112 1.00 86.19 137 GLY A C 1
ATOM 1035 O O . GLY A 1 137 ? -3.429 -11.187 -7.208 1.00 86.19 137 GLY A O 1
ATOM 1036 N N . ALA A 1 138 ? -1.337 -10.725 -7.846 1.00 89.75 138 ALA A N 1
ATOM 1037 C CA . ALA A 1 138 ? -0.815 -10.714 -6.476 1.00 89.75 138 ALA A CA 1
ATOM 1038 C C . ALA A 1 138 ? -1.486 -9.651 -5.591 1.00 89.75 138 ALA A C 1
ATOM 1040 O O . ALA A 1 138 ? -1.799 -9.921 -4.434 1.00 89.75 138 ALA A O 1
ATOM 1041 N N . TRP A 1 139 ? -1.751 -8.461 -6.142 1.00 88.81 139 TRP A N 1
ATOM 1042 C CA . TRP A 1 139 ? -2.441 -7.391 -5.419 1.00 88.81 139 TRP A CA 1
ATOM 1043 C C . TRP A 1 139 ? -3.867 -7.779 -4.988 1.00 88.81 139 TRP A C 1
ATOM 1045 O O . TRP A 1 139 ? -4.116 -7.773 -3.784 1.00 88.81 139 TRP A O 1
ATOM 1055 N N . PRO A 1 140 ? -4.798 -8.161 -5.893 1.00 89.94 140 PRO A N 1
ATOM 1056 C CA . PRO A 1 140 ? -6.153 -8.519 -5.474 1.00 89.94 140 PRO A CA 1
ATOM 1057 C C . PRO A 1 140 ? -6.184 -9.767 -4.582 1.00 89.94 140 PRO A C 1
ATOM 1059 O O . PRO A 1 140 ? -6.970 -9.800 -3.641 1.00 89.94 140 PRO A O 1
ATOM 1062 N N . ALA A 1 141 ? -5.307 -10.752 -4.811 1.00 93.25 141 ALA A N 1
ATOM 1063 C CA . ALA A 1 141 ? -5.235 -11.947 -3.971 1.00 93.25 141 ALA A CA 1
ATOM 1064 C C . ALA A 1 141 ? -4.833 -11.617 -2.524 1.00 93.25 141 ALA A C 1
ATOM 1066 O O . ALA A 1 141 ? -5.500 -12.042 -1.584 1.00 93.25 141 ALA A O 1
ATOM 1067 N N . LEU A 1 142 ? -3.775 -10.820 -2.331 1.00 95.56 142 LEU A N 1
ATOM 1068 C CA . LEU A 1 142 ? -3.294 -10.458 -0.993 1.00 95.56 142 LEU A CA 1
ATOM 1069 C C . LEU A 1 142 ? -4.202 -9.442 -0.295 1.00 95.56 142 LEU A C 1
ATOM 1071 O O . LEU A 1 142 ? -4.357 -9.506 0.920 1.00 95.56 142 LEU A O 1
ATOM 1075 N N . VAL A 1 143 ? -4.854 -8.543 -1.036 1.00 92.81 143 VAL A N 1
ATOM 1076 C CA . VAL A 1 143 ? -5.894 -7.670 -0.471 1.00 92.81 143 VAL A CA 1
ATOM 1077 C C . VAL A 1 143 ? -7.112 -8.486 -0.033 1.00 92.81 143 VAL A C 1
ATOM 1079 O O . VAL A 1 143 ? -7.616 -8.262 1.063 1.00 92.81 143 VAL A O 1
ATOM 1082 N N . GLY A 1 144 ? -7.553 -9.459 -0.838 1.00 95.06 144 GLY A N 1
ATOM 1083 C CA . GLY A 1 144 ? -8.639 -10.372 -0.474 1.00 95.06 144 GLY A CA 1
ATOM 1084 C C . GLY A 1 144 ? -8.305 -11.203 0.765 1.00 95.06 144 GLY A C 1
ATOM 1085 O O . GLY A 1 144 ? -9.097 -11.256 1.702 1.00 95.06 144 GLY A O 1
ATOM 1086 N N . LEU A 1 145 ? -7.095 -11.769 0.826 1.00 97.31 145 LEU A N 1
ATOM 1087 C CA . LEU A 1 145 ? -6.604 -12.461 2.018 1.00 97.31 145 LEU A CA 1
ATOM 1088 C C . LEU A 1 145 ? -6.552 -11.526 3.235 1.00 97.31 145 LEU A C 1
ATOM 1090 O O . LEU A 1 145 ? -6.987 -11.903 4.317 1.00 97.31 145 LEU A O 1
ATOM 1094 N N . GLY A 1 146 ? -6.069 -10.295 3.060 1.00 97.50 146 GLY A N 1
ATOM 1095 C CA . GLY A 1 146 ? -6.056 -9.284 4.113 1.00 97.50 146 GLY A CA 1
ATOM 1096 C C . GLY A 1 146 ? -7.455 -8.945 4.627 1.00 97.50 146 GLY A C 1
ATOM 1097 O O . GLY A 1 146 ? -7.642 -8.830 5.834 1.00 97.50 146 GLY A O 1
ATOM 1098 N N . ALA A 1 147 ? -8.451 -8.850 3.744 1.00 96.06 147 ALA A N 1
ATOM 1099 C CA . ALA A 1 147 ? -9.841 -8.647 4.142 1.00 96.06 147 ALA A CA 1
ATOM 1100 C C . ALA A 1 147 ? -10.372 -9.826 4.972 1.00 96.06 147 ALA A C 1
ATOM 1102 O O . ALA A 1 147 ? -11.014 -9.600 5.994 1.00 96.06 147 ALA A O 1
ATOM 1103 N N . LEU A 1 148 ? -10.053 -11.071 4.595 1.00 97.81 148 LEU A N 1
ATOM 1104 C CA . LEU A 1 148 ? -10.421 -12.257 5.376 1.00 97.81 148 LEU A CA 1
ATOM 1105 C C . LEU A 1 148 ? -9.767 -12.255 6.763 1.00 97.81 148 LEU A C 1
ATOM 1107 O O . LEU A 1 148 ? -10.456 -12.466 7.758 1.00 97.81 148 LEU A O 1
ATOM 1111 N N . VAL A 1 149 ? -8.464 -11.963 6.846 1.00 98.06 149 VAL A N 1
ATOM 1112 C CA . VAL A 1 149 ? -7.744 -11.833 8.126 1.00 98.06 149 VAL A CA 1
ATOM 1113 C C . VAL A 1 149 ? -8.351 -10.714 8.977 1.00 98.06 149 VAL A C 1
ATOM 1115 O O . VAL A 1 149 ? -8.574 -10.889 10.176 1.00 98.06 149 VAL A O 1
ATOM 1118 N N . GLY A 1 150 ? -8.673 -9.579 8.355 1.00 97.81 150 GLY A N 1
ATOM 1119 C CA . GLY A 1 150 ? -9.308 -8.447 9.014 1.00 97.81 150 GLY A CA 1
ATOM 1120 C C . GLY A 1 150 ? -10.669 -8.806 9.603 1.00 97.81 150 GLY A C 1
ATOM 1121 O O . GLY A 1 150 ? -10.880 -8.618 10.799 1.00 97.81 150 GLY A O 1
ATOM 1122 N N . LEU A 1 151 ? -11.557 -9.401 8.804 1.00 97.75 151 LEU A N 1
ATOM 1123 C CA . LEU A 1 151 ? -12.881 -9.846 9.248 1.00 97.75 151 LEU A CA 1
ATOM 1124 C C . LEU A 1 151 ? -12.792 -10.933 10.325 1.00 97.75 151 LEU A C 1
ATOM 1126 O O . LEU A 1 151 ? -13.540 -10.881 11.295 1.00 97.75 151 LEU A O 1
ATOM 1130 N N . ALA A 1 152 ? -11.859 -11.881 10.204 1.00 98.19 152 ALA A N 1
ATOM 1131 C CA . ALA A 1 152 ? -11.649 -12.914 11.216 1.00 98.19 152 ALA A CA 1
ATOM 1132 C C . ALA A 1 152 ? -11.207 -12.308 12.558 1.00 98.19 152 ALA A C 1
ATOM 1134 O O . ALA A 1 152 ? -11.792 -12.610 13.595 1.00 98.19 152 ALA A O 1
ATOM 1135 N N . SER A 1 153 ? -10.229 -11.398 12.552 1.00 98.06 153 SER A N 1
ATOM 1136 C CA . SER A 1 153 ? -9.788 -10.716 13.778 1.00 98.06 153 SER A CA 1
ATOM 1137 C C . SER A 1 153 ? -10.878 -9.829 14.391 1.00 98.06 153 SER A C 1
ATOM 1139 O O . SER A 1 153 ? -11.048 -9.820 15.610 1.00 98.06 153 SER A O 1
ATOM 1141 N N . GLN A 1 154 ? -11.676 -9.152 13.558 1.00 97.94 154 GLN A N 1
ATOM 1142 C CA . GLN A 1 154 ? -12.831 -8.381 14.005 1.00 97.94 154 GLN A CA 1
ATOM 1143 C C . GLN A 1 154 ? -13.902 -9.291 14.622 1.00 97.94 154 GLN A C 1
ATOM 1145 O O . GLN A 1 154 ? -14.477 -8.933 15.645 1.00 97.94 154 GLN A O 1
ATOM 1150 N N . ALA A 1 155 ? -14.155 -10.471 14.046 1.00 98.06 155 ALA A N 1
ATOM 1151 C CA . ALA A 1 155 ? -15.092 -11.452 14.592 1.00 98.06 155 ALA A CA 1
ATOM 1152 C C . ALA A 1 155 ? -14.650 -11.954 15.973 1.00 98.06 155 ALA A C 1
ATOM 1154 O O . ALA A 1 155 ? -15.470 -12.024 16.888 1.00 98.06 155 ALA A O 1
ATOM 1155 N N . LEU A 1 156 ? -13.354 -12.248 16.135 1.00 98.12 156 LEU A N 1
ATOM 1156 C CA . LEU A 1 156 ? -12.773 -12.655 17.416 1.00 98.12 156 LEU A CA 1
ATOM 1157 C C . LEU A 1 156 ? -12.956 -11.566 18.480 1.00 98.12 156 LEU A C 1
ATOM 1159 O O . LEU A 1 156 ? -13.453 -11.850 19.567 1.00 98.12 156 LEU A O 1
ATOM 1163 N N . LEU A 1 157 ? -12.627 -10.313 18.155 1.00 97.81 157 LEU A N 1
ATOM 1164 C CA . LEU A 1 157 ? -12.780 -9.190 19.084 1.00 97.81 157 LEU A CA 1
ATOM 1165 C C . LEU A 1 157 ? -14.245 -8.855 19.371 1.00 97.81 157 LEU A C 1
ATOM 1167 O O . LEU A 1 157 ? -14.587 -8.548 20.510 1.00 97.81 157 LEU A O 1
ATOM 1171 N N . ALA A 1 158 ? -15.127 -8.942 18.376 1.00 97.44 158 ALA A N 1
ATOM 1172 C CA . ALA A 1 158 ? -16.562 -8.761 18.572 1.00 97.44 158 ALA A CA 1
ATOM 1173 C C . ALA A 1 158 ? -17.122 -9.827 19.525 1.00 97.44 158 ALA A C 1
ATOM 1175 O O . ALA A 1 158 ? -17.859 -9.486 20.447 1.00 97.44 158 ALA A O 1
ATOM 1176 N N . SER A 1 159 ? -16.712 -11.090 19.361 1.00 97.44 159 SER A N 1
ATOM 1177 C CA . SER A 1 159 ? -17.083 -12.175 20.274 1.00 97.44 159 SER A CA 1
ATOM 1178 C C . SER A 1 159 ? -16.553 -11.930 21.688 1.00 97.44 159 SER A C 1
ATOM 1180 O O . SER A 1 159 ? -17.291 -12.104 22.653 1.00 97.44 159 SER A O 1
ATOM 1182 N N . HIS A 1 160 ? -15.291 -11.507 21.810 1.00 96.88 160 HIS A N 1
ATOM 1183 C CA . HIS A 1 160 ? -14.644 -11.226 23.094 1.00 96.88 160 HIS A CA 1
ATOM 1184 C C . HIS A 1 160 ? -15.291 -10.046 23.837 1.00 96.88 160 HIS A C 1
ATOM 1186 O O . HIS A 1 160 ? -15.430 -10.066 25.052 1.00 96.88 160 HIS A O 1
ATOM 1192 N N . THR A 1 161 ? -15.730 -9.021 23.106 1.00 94.62 161 THR A N 1
ATOM 1193 C CA . THR A 1 161 ? -16.337 -7.798 23.666 1.00 94.62 161 THR A CA 1
ATOM 1194 C C . THR A 1 161 ? -17.865 -7.868 23.784 1.00 94.62 161 THR A C 1
ATOM 1196 O O . THR A 1 161 ? -18.517 -6.845 24.006 1.00 94.62 161 THR A O 1
ATOM 1199 N N . HIS A 1 162 ? -18.448 -9.065 23.640 1.00 94.75 162 HIS A N 1
ATOM 1200 C CA . HIS A 1 162 ? -19.893 -9.324 23.702 1.00 94.75 162 HIS A CA 1
ATOM 1201 C C . HIS A 1 162 ? -20.733 -8.514 22.694 1.00 94.75 162 HIS A C 1
ATOM 1203 O O . HIS A 1 162 ? -21.909 -8.226 22.925 1.00 94.75 162 HIS A O 1
ATOM 1209 N N . LEU A 1 163 ? -20.149 -8.153 21.549 1.00 95.94 163 LEU A N 1
ATOM 1210 C CA . LEU A 1 163 ? -20.879 -7.602 20.411 1.00 95.94 163 LEU A CA 1
ATOM 1211 C C . LEU A 1 163 ? -21.447 -8.736 19.551 1.00 95.94 163 LEU A C 1
ATOM 1213 O O . LEU A 1 163 ? -20.874 -9.819 19.433 1.00 95.94 163 LEU A O 1
ATOM 1217 N N . SER A 1 164 ? -22.572 -8.478 18.883 1.00 97.62 164 SER A N 1
ATOM 1218 C CA . SER A 1 164 ? -23.128 -9.437 17.925 1.00 97.62 164 SER A CA 1
ATOM 1219 C C . SER A 1 164 ? -22.195 -9.578 16.719 1.00 97.62 164 SER A C 1
ATOM 1221 O O . SER A 1 164 ? -22.186 -8.723 15.832 1.00 97.62 164 SER A O 1
ATOM 1223 N N . VAL A 1 165 ? -21.442 -10.682 16.673 1.00 97.94 165 VAL A N 1
ATOM 1224 C CA . VAL A 1 165 ? -20.506 -11.010 15.584 1.00 97.94 165 VAL A CA 1
ATOM 1225 C C . VAL A 1 165 ? -21.199 -10.932 14.225 1.00 97.94 165 VAL A C 1
ATOM 1227 O O . VAL A 1 165 ? -20.690 -10.290 13.312 1.00 97.94 165 VAL A O 1
ATOM 1230 N N . ALA A 1 166 ? -22.399 -11.509 14.105 1.00 97.94 166 ALA A N 1
ATOM 1231 C CA . ALA A 1 166 ? -23.166 -11.496 12.863 1.00 97.94 166 ALA A CA 1
ATOM 1232 C C . ALA A 1 166 ? -23.475 -10.068 12.387 1.00 97.94 166 ALA A C 1
ATOM 1234 O O . ALA A 1 166 ? -23.202 -9.733 11.236 1.00 97.94 166 ALA A O 1
ATOM 1235 N N . ARG A 1 167 ? -23.989 -9.200 13.270 1.00 97.81 167 ARG A N 1
ATOM 1236 C CA . ARG A 1 167 ? -24.312 -7.810 12.911 1.00 97.81 167 ARG A CA 1
ATOM 1237 C C . ARG A 1 167 ? -23.059 -7.021 12.534 1.00 97.81 167 ARG A C 1
ATOM 1239 O O . ARG A 1 167 ? -23.076 -6.319 11.529 1.00 97.81 167 ARG A O 1
ATOM 1246 N N . VAL A 1 168 ? -21.975 -7.169 13.301 1.00 97.38 168 VAL A N 1
ATOM 1247 C CA . VAL A 1 168 ? -20.692 -6.507 13.018 1.00 97.38 168 VAL A CA 1
ATOM 1248 C C . VAL A 1 168 ? -20.157 -6.931 11.649 1.00 97.38 168 VAL A C 1
ATOM 1250 O O . VAL A 1 168 ? -19.850 -6.076 10.824 1.00 97.38 168 VAL A O 1
ATOM 1253 N N . LEU A 1 169 ? -20.106 -8.236 11.368 1.00 97.44 169 LEU A N 1
ATOM 1254 C CA . LEU A 1 169 ? -19.597 -8.752 10.097 1.00 97.44 169 LEU A CA 1
ATOM 1255 C C . LEU A 1 169 ? -20.467 -8.349 8.906 1.00 97.44 169 LEU A C 1
ATOM 1257 O O . LEU A 1 169 ? -19.924 -7.974 7.870 1.00 97.44 169 LEU A O 1
ATOM 1261 N N . VAL A 1 170 ? -21.796 -8.374 9.044 1.00 97.94 170 VAL A N 1
ATOM 1262 C CA . VAL A 1 170 ? -22.709 -7.910 7.987 1.00 97.94 170 VAL A CA 1
ATOM 1263 C C . VAL A 1 170 ? -22.452 -6.438 7.670 1.00 97.94 170 VAL A C 1
ATOM 1265 O O . VAL A 1 170 ? -22.279 -6.093 6.502 1.00 97.94 170 VAL A O 1
ATOM 1268 N N . VAL A 1 171 ? -22.343 -5.578 8.689 1.00 97.50 171 VAL A N 1
ATOM 1269 C CA . VAL A 1 171 ? -22.022 -4.156 8.489 1.00 97.50 171 VAL A CA 1
ATOM 1270 C C . VAL A 1 171 ? -20.657 -3.988 7.813 1.00 97.50 171 VAL A C 1
ATOM 1272 O O . VAL A 1 171 ? -20.557 -3.234 6.848 1.00 97.50 171 VAL A O 1
ATOM 1275 N N . SER A 1 172 ? -19.623 -4.719 8.239 1.00 96.62 172 SER A N 1
ATOM 1276 C CA . SER A 1 172 ? -18.283 -4.658 7.631 1.00 96.62 172 SER A CA 1
ATOM 1277 C C . SER A 1 172 ? -18.240 -5.142 6.178 1.00 96.62 172 SER A C 1
ATOM 1279 O O . SER A 1 172 ? -17.524 -4.571 5.348 1.00 96.62 172 SER A O 1
ATOM 1281 N N . LEU A 1 173 ? -19.005 -6.184 5.844 1.00 96.50 173 LEU A N 1
ATOM 1282 C CA . LEU A 1 173 ? -19.116 -6.700 4.480 1.00 96.50 173 LEU A CA 1
ATOM 1283 C C . LEU A 1 173 ? -19.827 -5.691 3.576 1.00 96.50 173 LEU A C 1
ATOM 1285 O O . LEU A 1 173 ? -19.309 -5.363 2.508 1.00 96.50 173 LEU A O 1
ATOM 1289 N N . ILE A 1 174 ? -20.956 -5.134 4.026 1.00 97.31 174 ILE A N 1
ATOM 1290 C CA . ILE A 1 174 ? -21.666 -4.078 3.295 1.00 97.31 174 ILE A CA 1
ATOM 1291 C C . ILE A 1 174 ? -20.752 -2.857 3.130 1.00 97.31 174 ILE A C 1
ATOM 1293 O O . ILE A 1 174 ? -20.634 -2.337 2.024 1.00 97.31 174 ILE A O 1
ATOM 1297 N N . ALA A 1 175 ? -20.028 -2.449 4.176 1.00 96.31 175 ALA A N 1
ATOM 1298 C CA . ALA A 1 175 ? -19.072 -1.345 4.111 1.00 96.31 175 ALA A CA 1
ATOM 1299 C C . ALA A 1 175 ? -17.952 -1.590 3.092 1.00 96.31 175 ALA A C 1
ATOM 1301 O O . ALA A 1 175 ? -17.573 -0.671 2.368 1.00 96.31 175 ALA A O 1
ATOM 1302 N N . SER A 1 176 ? -17.459 -2.825 2.982 1.00 94.62 176 SER A N 1
ATOM 1303 C CA . SER A 1 176 ? -16.452 -3.200 1.983 1.00 94.62 176 SER A CA 1
ATOM 1304 C C . SER A 1 176 ? -17.007 -3.122 0.558 1.00 94.62 176 SER A C 1
ATOM 1306 O O . SER A 1 176 ? -16.343 -2.593 -0.333 1.00 94.62 176 SER A O 1
ATOM 1308 N N . LEU A 1 177 ? -18.240 -3.590 0.336 1.00 95.06 177 LEU A N 1
ATOM 1309 C CA . LEU A 1 177 ? -18.909 -3.526 -0.968 1.00 95.06 177 LEU A CA 1
ATOM 1310 C C . LEU A 1 177 ? -19.230 -2.082 -1.380 1.00 95.06 177 LEU A C 1
ATOM 1312 O O . LEU A 1 177 ? -18.879 -1.665 -2.484 1.00 95.06 177 LEU A O 1
ATOM 1316 N N . VAL A 1 178 ? -19.827 -1.293 -0.482 1.00 95.50 178 VAL A N 1
ATOM 1317 C CA . VAL A 1 178 ? -20.104 0.136 -0.702 1.00 95.50 178 VAL A CA 1
ATOM 1318 C C . VAL A 1 178 ? -18.802 0.909 -0.905 1.00 95.50 178 VAL A C 1
ATOM 1320 O O . VAL A 1 178 ? -18.723 1.756 -1.792 1.00 95.50 178 VAL A O 1
ATOM 1323 N N . GLY A 1 179 ? -17.749 0.577 -0.156 1.00 93.19 179 GLY A N 1
ATOM 1324 C CA . GLY A 1 179 ? -16.410 1.120 -0.352 1.00 93.19 179 GLY A CA 1
ATOM 1325 C C . GLY A 1 179 ? -15.871 0.841 -1.758 1.00 93.19 179 GLY A C 1
ATOM 1326 O O . GLY A 1 179 ? -15.382 1.755 -2.417 1.00 93.19 179 GLY A O 1
ATOM 1327 N N . LEU A 1 180 ? -15.985 -0.386 -2.276 1.00 90.94 180 LEU A N 1
ATOM 1328 C CA . LEU A 1 180 ? -15.552 -0.710 -3.645 1.00 90.94 180 LEU A CA 1
ATOM 1329 C C . LEU A 1 180 ? -16.305 0.115 -4.700 1.00 90.94 180 LEU A C 1
ATOM 1331 O O . LEU A 1 180 ? -15.690 0.613 -5.648 1.00 90.94 180 LEU A O 1
ATOM 1335 N N . VAL A 1 181 ? -17.613 0.310 -4.517 1.00 91.19 181 VAL A N 1
ATOM 1336 C CA . VAL A 1 181 ? -18.424 1.185 -5.380 1.00 91.19 181 VAL A CA 1
ATOM 1337 C C . VAL A 1 181 ? -17.953 2.639 -5.268 1.00 91.19 181 VAL A C 1
ATOM 1339 O O . VAL A 1 181 ? -17.688 3.282 -6.286 1.00 91.19 181 VAL A O 1
ATOM 1342 N N . GLY A 1 182 ? -17.756 3.139 -4.046 1.00 89.50 182 GLY A N 1
ATOM 1343 C CA . GLY A 1 182 ? -17.243 4.481 -3.776 1.00 89.50 182 GLY A CA 1
ATOM 1344 C C . GLY A 1 182 ? -15.858 4.721 -4.379 1.00 89.50 182 GLY A C 1
ATOM 1345 O O . GLY A 1 182 ? -15.599 5.790 -4.928 1.00 89.50 182 GLY A O 1
ATOM 1346 N N . ALA A 1 183 ? -14.979 3.716 -4.363 1.00 86.94 183 ALA A N 1
ATOM 1347 C CA . ALA A 1 183 ? -13.641 3.782 -4.947 1.00 86.94 183 ALA A CA 1
ATOM 1348 C C . ALA A 1 183 ? -13.672 4.030 -6.458 1.00 86.94 183 ALA A C 1
ATOM 1350 O O . ALA A 1 183 ? -12.865 4.808 -6.977 1.00 86.94 183 ALA A O 1
ATOM 1351 N N . LYS A 1 184 ? -14.608 3.378 -7.157 1.00 85.94 184 LYS A N 1
ATOM 1352 C CA . LYS A 1 184 ? -14.833 3.574 -8.592 1.00 85.94 184 LYS A CA 1
ATOM 1353 C C . LYS A 1 184 ? -15.497 4.909 -8.887 1.00 85.94 184 LYS A C 1
ATOM 1355 O O . LYS A 1 184 ? -15.060 5.606 -9.799 1.00 85.94 184 LYS A O 1
ATOM 1360 N N . LEU A 1 185 ? -16.515 5.277 -8.108 1.00 86.12 185 LEU A N 1
ATOM 1361 C CA . LEU A 1 185 ? -17.225 6.540 -8.294 1.00 86.12 185 LEU A CA 1
ATOM 1362 C C . LEU A 1 185 ? -16.279 7.729 -8.110 1.00 86.12 185 LEU A C 1
ATOM 1364 O O . LEU A 1 185 ? -16.240 8.608 -8.961 1.00 86.12 185 LEU A O 1
ATOM 1368 N N . TYR A 1 186 ? -15.456 7.708 -7.058 1.00 84.38 186 TYR A N 1
ATOM 1369 C CA . TYR A 1 186 ? -14.460 8.744 -6.792 1.00 84.38 186 TYR A CA 1
ATOM 1370 C C . TYR A 1 186 ? -13.408 8.840 -7.905 1.00 84.38 186 TYR A C 1
ATOM 1372 O O . TYR A 1 186 ? -13.024 9.936 -8.309 1.00 84.38 186 TYR A O 1
ATOM 1380 N N . PHE A 1 187 ? -12.936 7.701 -8.423 1.00 79.81 187 PHE A N 1
ATOM 1381 C CA . PHE A 1 187 ? -12.015 7.697 -9.560 1.00 79.81 187 PHE A CA 1
ATOM 1382 C C . PHE A 1 187 ? -12.663 8.330 -10.798 1.00 79.81 187 PHE A C 1
ATOM 1384 O O . PHE A 1 187 ? -12.048 9.160 -11.465 1.00 79.81 187 PHE A O 1
ATOM 1391 N N . HIS A 1 188 ? -13.918 7.976 -11.083 1.00 77.62 188 HIS A N 1
ATOM 1392 C CA . HIS A 1 188 ? -14.641 8.488 -12.239 1.00 77.62 188 HIS A CA 1
ATOM 1393 C C . HIS A 1 188 ? -14.930 9.988 -12.132 1.00 77.62 188 HIS A C 1
ATOM 1395 O O . HIS A 1 188 ? -14.667 10.718 -13.082 1.00 77.62 188 HIS A O 1
ATOM 1401 N N . THR A 1 189 ? -15.403 10.472 -10.979 1.00 78.06 189 THR A N 1
ATOM 1402 C CA . THR A 1 189 ? -15.647 11.906 -10.765 1.00 78.06 189 THR A CA 1
ATOM 1403 C C . THR A 1 189 ? -14.352 12.703 -10.831 1.00 78.06 189 THR A C 1
ATOM 1405 O O . THR A 1 189 ? -14.317 13.739 -11.487 1.00 78.06 189 THR A O 1
ATOM 1408 N N . GLY A 1 190 ? -13.265 12.203 -10.235 1.00 69.62 190 GLY A N 1
ATOM 1409 C CA . GLY A 1 190 ? -11.946 12.822 -10.336 1.00 69.62 190 GLY A CA 1
ATOM 1410 C C . GLY A 1 190 ? -11.452 12.906 -11.780 1.00 69.62 190 GLY A C 1
ATOM 1411 O O . GLY A 1 190 ? -10.981 13.958 -12.203 1.00 69.62 190 GLY A O 1
ATOM 1412 N N . HIS A 1 191 ? -11.610 11.835 -12.561 1.00 66.50 191 HIS A N 1
ATOM 1413 C CA . HIS A 1 191 ? -11.201 11.818 -13.964 1.00 66.50 191 HIS A CA 1
ATOM 1414 C C . HIS A 1 191 ? -12.078 12.719 -14.845 1.00 66.50 191 HIS A C 1
ATOM 1416 O O . HIS A 1 191 ? -11.553 13.458 -15.674 1.00 66.50 191 HIS A O 1
ATOM 1422 N N . PHE A 1 192 ? -13.394 12.718 -14.624 1.00 62.97 192 PHE A N 1
ATOM 1423 C CA . PHE A 1 192 ? -14.354 13.572 -15.323 1.00 62.97 192 PHE A CA 1
ATOM 1424 C C . PHE A 1 192 ? -14.129 15.062 -15.026 1.00 62.97 192 PHE A C 1
ATOM 1426 O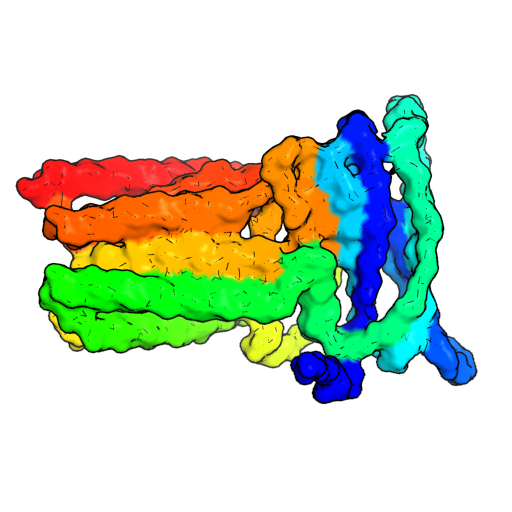 O . PHE A 1 192 ? -14.140 15.889 -15.936 1.00 62.97 192 PHE A O 1
ATOM 1433 N N . LEU A 1 193 ? -13.872 15.415 -13.762 1.00 59.16 193 LEU A N 1
ATOM 1434 C CA . LEU A 1 193 ? -13.571 16.787 -13.350 1.00 59.16 193 LEU A CA 1
ATOM 1435 C C . LEU A 1 193 ? -12.188 17.240 -13.837 1.00 59.16 193 LEU A C 1
ATOM 1437 O O . LEU A 1 193 ? -12.061 18.368 -14.305 1.00 59.16 193 LEU A O 1
ATOM 1441 N N . ALA A 1 194 ? -11.176 16.366 -13.803 1.00 56.12 194 ALA A N 1
ATOM 1442 C CA . ALA A 1 194 ? -9.856 16.644 -14.376 1.00 56.12 194 ALA A CA 1
ATOM 1443 C C . ALA A 1 194 ? -9.914 16.830 -15.904 1.00 56.12 194 ALA A C 1
ATOM 1445 O O . ALA A 1 194 ? -9.240 17.698 -16.450 1.00 56.12 194 ALA A O 1
ATOM 1446 N N . GLY A 1 195 ? -10.775 16.073 -16.593 1.00 47.38 195 GLY A N 1
ATOM 1447 C CA . GLY A 1 195 ? -11.061 16.265 -18.016 1.00 47.38 195 GLY A CA 1
ATOM 1448 C C . GLY A 1 195 ? -11.709 17.618 -18.337 1.00 47.38 195 GLY A C 1
ATOM 1449 O O . GLY A 1 195 ? -11.585 18.095 -19.459 1.00 47.38 195 GLY A O 1
ATOM 1450 N N . ARG A 1 196 ? -12.352 18.270 -17.356 1.00 45.59 196 ARG A N 1
ATOM 1451 C CA . ARG A 1 196 ? -12.904 19.630 -17.485 1.00 45.59 196 ARG A CA 1
ATOM 1452 C C . ARG A 1 196 ? -11.909 20.737 -17.119 1.00 45.59 196 ARG A C 1
ATOM 1454 O O . ARG A 1 196 ? -12.057 21.845 -17.619 1.00 45.59 196 ARG A O 1
ATOM 1461 N N . THR A 1 197 ? -10.913 20.471 -16.269 1.00 43.78 197 THR A N 1
ATOM 1462 C CA . THR A 1 197 ? -9.930 21.482 -15.825 1.00 43.78 197 THR A CA 1
ATOM 1463 C C . THR A 1 197 ? -8.648 21.529 -16.657 1.00 43.78 197 THR A C 1
ATOM 1465 O O . THR A 1 197 ? -7.877 22.476 -16.520 1.00 43.78 197 THR A O 1
ATOM 1468 N N . VAL A 1 198 ? -8.423 20.577 -17.567 1.00 40.66 198 VAL A N 1
ATOM 1469 C CA . VAL A 1 198 ? -7.251 20.566 -18.457 1.00 40.66 198 VAL A CA 1
ATOM 1470 C C . VAL A 1 198 ? -7.644 20.989 -19.877 1.00 40.66 198 VAL A C 1
ATOM 1472 O O . VAL A 1 198 ? -7.623 20.207 -20.819 1.00 40.66 198 VAL A O 1
ATOM 1475 N N . ALA A 1 199 ? -7.959 22.275 -20.025 1.00 41.16 199 ALA A N 1
ATOM 1476 C CA . ALA A 1 199 ? -7.933 23.000 -21.297 1.00 41.16 199 ALA A CA 1
ATOM 1477 C C . ALA A 1 199 ? -6.652 23.859 -21.395 1.00 41.16 199 ALA A C 1
ATOM 1479 O O . ALA A 1 199 ? -6.720 25.046 -21.700 1.00 41.16 199 ALA A O 1
ATOM 1480 N N . GLY A 1 200 ? -5.473 23.295 -21.076 1.00 35.88 200 GLY A N 1
ATOM 1481 C CA . GLY A 1 200 ? -4.238 24.089 -21.159 1.00 35.88 200 GLY A CA 1
ATOM 1482 C C . GLY A 1 200 ? -2.885 23.428 -20.879 1.00 35.88 200 GLY A C 1
ATOM 1483 O O . GLY A 1 200 ? -1.893 23.970 -21.344 1.00 35.88 200 GLY A O 1
ATOM 1484 N N . HIS A 1 201 ? -2.780 22.300 -20.164 1.00 31.31 201 HIS A N 1
ATOM 1485 C CA . HIS A 1 201 ? -1.483 21.631 -19.931 1.00 31.31 201 HIS A CA 1
ATOM 1486 C C . HIS A 1 201 ? -1.608 20.106 -20.035 1.00 31.31 201 HIS A C 1
ATOM 1488 O O . HIS A 1 201 ? -1.993 19.420 -19.090 1.00 31.31 201 HIS A O 1
ATOM 1494 N N . SER A 1 202 ? -1.283 19.583 -21.214 1.00 28.62 202 SER A N 1
ATOM 1495 C CA . SER A 1 202 ? -1.307 18.157 -21.535 1.00 28.62 202 SER A CA 1
ATOM 1496 C C . SER A 1 202 ? -0.176 17.412 -20.818 1.00 28.62 202 SER A C 1
ATOM 1498 O O . SER A 1 202 ? 0.993 17.582 -21.159 1.00 28.62 202 SER A O 1
ATOM 1500 N N . LEU A 1 203 ? -0.509 16.535 -19.867 1.00 35.12 203 LEU A N 1
ATOM 1501 C CA . LEU A 1 203 ? 0.391 15.436 -19.500 1.00 35.12 203 LEU A CA 1
ATOM 1502 C C . LEU A 1 203 ? 0.520 14.505 -20.725 1.00 35.12 203 LEU A C 1
ATOM 1504 O O . LEU A 1 203 ?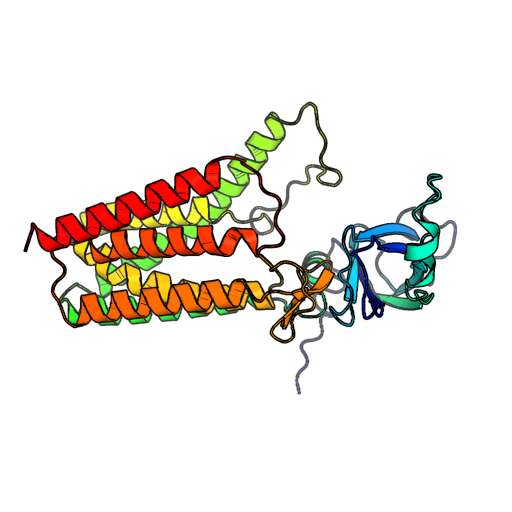 -0.509 14.129 -21.299 1.00 35.12 203 LEU A O 1
ATOM 1508 N N . PRO A 1 204 ? 1.735 14.131 -21.163 1.00 28.25 204 PRO A N 1
ATOM 1509 C CA . PRO A 1 204 ? 1.893 13.295 -22.342 1.00 28.25 204 PRO A CA 1
ATOM 1510 C C . PRO A 1 204 ? 1.363 11.886 -22.048 1.00 28.25 204 PRO A C 1
ATOM 1512 O O . PRO A 1 204 ? 1.879 11.192 -21.177 1.00 28.25 204 PRO A O 1
ATOM 1515 N N . GLY A 1 205 ? 0.317 11.469 -22.771 1.00 35.41 205 GLY A N 1
ATOM 1516 C CA . GLY A 1 205 ? -0.104 10.064 -22.843 1.00 35.41 205 GLY A CA 1
ATOM 1517 C C . GLY A 1 205 ? -1.525 9.709 -22.394 1.00 35.41 205 GLY A C 1
ATOM 1518 O O . GLY A 1 205 ? -1.867 8.533 -22.454 1.00 35.41 205 GLY A O 1
ATOM 1519 N N . GLN A 1 206 ? -2.383 10.651 -21.987 1.00 40.00 206 GLN A N 1
ATOM 1520 C CA . GLN A 1 206 ? -3.787 10.330 -21.673 1.00 40.00 206 GLN A CA 1
ATOM 1521 C C . GLN A 1 206 ? -4.757 10.950 -22.680 1.00 40.00 206 GLN A C 1
ATOM 1523 O O . GLN A 1 206 ? -5.406 11.957 -22.410 1.00 40.00 206 GLN A O 1
ATOM 1528 N N . ARG A 1 207 ? -4.866 10.329 -23.862 1.00 35.59 207 ARG A N 1
ATOM 1529 C CA . ARG A 1 207 ? -6.059 10.499 -24.704 1.00 35.59 207 ARG A CA 1
ATOM 1530 C C . ARG A 1 207 ? -7.240 9.843 -23.988 1.00 35.59 207 ARG A C 1
ATOM 1532 O O . ARG A 1 207 ? -7.114 8.730 -23.482 1.00 35.59 207 ARG A O 1
ATOM 1539 N N . GLY A 1 208 ? -8.354 10.568 -23.918 1.00 39.94 208 GLY A N 1
ATOM 1540 C CA . GLY A 1 208 ? -9.589 10.156 -23.257 1.00 39.94 208 GLY A CA 1
ATOM 1541 C C . GLY A 1 208 ? -10.265 8.986 -23.961 1.00 39.94 208 GLY A C 1
ATOM 1542 O O . GLY A 1 208 ? -11.221 9.174 -24.704 1.00 39.94 208 GLY A O 1
ATOM 1543 N N . GLU A 1 209 ? -9.784 7.774 -23.711 1.00 40.88 209 GLU A N 1
ATOM 1544 C CA . GLU A 1 209 ? -10.555 6.569 -23.985 1.00 40.88 209 GLU A CA 1
ATOM 1545 C C . GLU A 1 209 ? -11.461 6.266 -22.794 1.00 40.88 209 GLU A C 1
ATOM 1547 O O . GLU A 1 209 ? -11.005 6.107 -21.657 1.00 40.88 209 GLU A O 1
ATOM 1552 N N . HIS A 1 210 ? -12.761 6.163 -23.071 1.00 41.62 210 HIS A N 1
ATOM 1553 C CA . HIS A 1 210 ? -13.759 5.616 -22.160 1.00 41.62 210 HIS A CA 1
ATOM 1554 C C . HIS A 1 210 ? -13.405 4.160 -21.831 1.00 41.62 210 HIS A C 1
ATOM 1556 O O . HIS A 1 210 ? -13.884 3.221 -22.462 1.00 41.62 210 HIS A O 1
ATOM 1562 N N . ARG A 1 211 ? -12.550 3.950 -20.827 1.00 49.84 211 ARG A N 1
ATOM 1563 C CA . ARG A 1 211 ? -12.313 2.610 -20.291 1.00 49.84 211 ARG A CA 1
ATOM 1564 C C . ARG A 1 211 ? -13.596 2.131 -19.604 1.00 49.84 211 ARG A C 1
ATOM 1566 O O . ARG A 1 211 ? -14.152 2.886 -18.800 1.00 49.84 211 ARG A O 1
ATOM 1573 N N . PRO A 1 212 ? -14.071 0.900 -19.871 1.00 50.81 212 PRO A N 1
ATOM 1574 C CA . PRO A 1 212 ? -15.252 0.367 -19.198 1.00 50.81 212 PRO A CA 1
ATOM 1575 C C . PRO A 1 212 ? -15.069 0.442 -17.676 1.00 50.81 212 PRO A C 1
ATOM 1577 O O . PRO A 1 212 ? -13.958 0.258 -17.179 1.00 50.81 212 PRO A O 1
ATOM 1580 N N . MET A 1 213 ? -16.142 0.684 -16.909 1.00 46.31 213 MET A N 1
ATOM 1581 C CA . MET A 1 213 ? -16.083 0.851 -15.439 1.00 46.31 213 MET A CA 1
ATOM 1582 C C . MET A 1 213 ? -15.382 -0.307 -14.707 1.00 46.31 213 MET A C 1
ATOM 1584 O O . MET A 1 213 ? -14.930 -0.146 -13.573 1.00 46.31 213 MET A O 1
ATOM 1588 N N . LEU A 1 214 ? -15.308 -1.494 -15.314 1.00 47.72 214 LEU A N 1
ATOM 1589 C CA . LEU A 1 214 ? -14.571 -2.650 -14.794 1.00 47.72 214 LEU A CA 1
ATOM 1590 C C . LEU A 1 214 ? -13.050 -2.555 -15.009 1.00 47.72 214 LEU A C 1
ATOM 1592 O O . LEU A 1 214 ? -12.308 -3.061 -14.176 1.00 47.72 214 LEU A O 1
ATOM 1596 N N . ALA A 1 215 ? -12.598 -1.870 -16.062 1.00 47.84 215 ALA A N 1
ATOM 1597 C CA . ALA A 1 215 ? -11.190 -1.638 -16.395 1.00 47.84 215 ALA A CA 1
ATOM 1598 C C . ALA A 1 215 ? -10.653 -0.276 -15.903 1.00 47.84 215 ALA A C 1
ATOM 1600 O O . ALA A 1 215 ? -9.453 -0.006 -16.000 1.00 47.84 215 ALA A O 1
ATOM 1601 N N . ALA A 1 216 ? -11.533 0.596 -15.403 1.00 52.25 216 ALA A N 1
ATOM 1602 C CA . ALA A 1 216 ? -11.169 1.872 -14.800 1.00 52.25 216 ALA A CA 1
ATOM 1603 C C . ALA A 1 216 ? -10.396 1.679 -13.480 1.00 52.25 216 ALA A C 1
ATOM 1605 O O . ALA A 1 216 ? -10.581 0.691 -12.765 1.00 52.25 216 ALA A O 1
ATOM 1606 N N . GLY A 1 217 ? -9.520 2.635 -13.154 1.00 62.62 217 GLY A N 1
ATOM 1607 C CA . GLY A 1 217 ? -8.786 2.641 -11.889 1.00 62.62 217 GLY A CA 1
ATOM 1608 C C . GLY A 1 217 ? -9.711 2.754 -10.671 1.00 62.62 217 GLY A C 1
ATOM 1609 O O . GLY A 1 217 ? -10.900 3.041 -10.784 1.00 62.62 217 GLY A O 1
ATOM 1610 N N . MET A 1 218 ? -9.154 2.532 -9.481 1.00 74.50 218 MET A N 1
ATOM 1611 C CA . MET A 1 218 ? -9.864 2.687 -8.208 1.00 74.50 218 MET A CA 1
ATOM 1612 C C . MET A 1 218 ? -9.116 3.679 -7.320 1.00 74.50 218 MET A C 1
ATOM 1614 O O . MET A 1 218 ? -7.888 3.629 -7.225 1.00 74.50 218 MET A O 1
ATOM 1618 N N . CYS A 1 219 ? -9.853 4.556 -6.639 1.00 78.88 219 CYS A N 1
ATOM 1619 C CA . CYS A 1 219 ? -9.292 5.491 -5.669 1.00 78.88 219 CYS A CA 1
ATOM 1620 C C . CYS A 1 219 ? -9.599 5.036 -4.243 1.00 78.88 219 CYS A C 1
ATOM 1622 O O . CYS A 1 219 ? -10.757 4.928 -3.845 1.00 78.88 219 CYS A O 1
ATOM 1624 N N . ILE A 1 220 ? -8.553 4.840 -3.438 1.00 83.25 220 ILE A N 1
ATOM 1625 C CA . ILE A 1 220 ? -8.691 4.429 -2.034 1.00 83.25 220 ILE A CA 1
ATOM 1626 C C . ILE A 1 220 ? -9.479 5.449 -1.195 1.00 83.25 220 ILE A C 1
ATOM 1628 O O . ILE A 1 220 ? -10.148 5.067 -0.245 1.00 83.25 220 ILE A O 1
ATOM 1632 N N . GLN A 1 221 ? -9.454 6.734 -1.560 1.00 83.12 221 GLN A N 1
ATOM 1633 C CA . GLN A 1 221 ? -10.208 7.791 -0.880 1.00 83.12 221 GLN A CA 1
ATOM 1634 C C . GLN A 1 221 ? -11.717 7.524 -0.934 1.00 83.12 221 GLN A C 1
ATOM 1636 O O . GLN A 1 221 ? -12.388 7.606 0.090 1.00 83.12 221 GLN A O 1
ATOM 1641 N N . GLY A 1 222 ? -12.230 7.131 -2.104 1.00 85.81 222 GLY A N 1
ATOM 1642 C CA . GLY A 1 222 ? -13.635 6.760 -2.269 1.00 85.81 222 GLY A CA 1
ATOM 1643 C C . GLY A 1 222 ? -14.011 5.514 -1.469 1.00 85.81 222 GLY A C 1
ATOM 1644 O O . GLY A 1 222 ? -15.088 5.476 -0.878 1.00 85.81 222 GLY A O 1
ATOM 1645 N N . PHE A 1 223 ? -13.100 4.536 -1.382 1.00 90.62 223 PHE A N 1
ATOM 1646 C CA . PHE A 1 223 ? -13.291 3.355 -0.537 1.00 90.62 223 PHE A CA 1
ATOM 1647 C C . PHE A 1 223 ? -13.429 3.726 0.936 1.00 90.62 223 PHE A C 1
ATOM 1649 O O . PHE A 1 223 ? -14.394 3.332 1.580 1.00 90.62 223 PHE A O 1
ATOM 1656 N N . VAL A 1 224 ? -12.479 4.504 1.459 1.00 88.81 224 VAL A N 1
ATOM 1657 C CA . VAL A 1 224 ? -12.439 4.885 2.875 1.00 88.81 224 VAL A CA 1
ATOM 1658 C C . VAL A 1 224 ? -13.677 5.694 3.261 1.00 88.81 224 VAL A C 1
ATOM 1660 O O . VAL A 1 224 ? -14.288 5.400 4.284 1.00 88.81 224 VAL A O 1
ATOM 1663 N N . LEU A 1 225 ? -14.089 6.660 2.433 1.00 89.69 225 LEU A N 1
ATOM 1664 C CA . LEU A 1 225 ? -15.292 7.458 2.691 1.00 89.69 225 LEU A CA 1
ATOM 1665 C C . LEU A 1 225 ? -16.557 6.592 2.704 1.00 89.69 225 LEU A C 1
ATOM 1667 O O . LEU A 1 225 ? -17.342 6.676 3.647 1.00 89.69 225 LEU A O 1
ATOM 1671 N N . GLY A 1 226 ? -16.731 5.731 1.695 1.00 92.62 226 GLY A N 1
ATOM 1672 C CA . GLY A 1 226 ? -17.882 4.831 1.622 1.00 92.62 226 GLY A CA 1
ATOM 1673 C C . GLY A 1 226 ? -17.920 3.834 2.781 1.00 92.62 226 GLY A C 1
ATOM 1674 O O . GLY A 1 226 ? -18.976 3.629 3.377 1.00 92.62 226 GLY A O 1
ATOM 1675 N N . ALA A 1 227 ? -16.773 3.267 3.159 1.00 93.75 227 ALA A N 1
ATOM 1676 C CA . ALA A 1 227 ? -16.687 2.305 4.251 1.00 93.75 227 ALA A CA 1
ATOM 1677 C C . ALA A 1 227 ? -16.976 2.948 5.617 1.00 93.75 227 ALA A C 1
ATOM 1679 O O . ALA A 1 227 ? -17.794 2.422 6.368 1.00 93.75 227 ALA A O 1
ATOM 1680 N N . ILE A 1 228 ? -16.369 4.102 5.929 1.00 92.31 228 ILE A N 1
ATOM 1681 C CA . ILE A 1 228 ? -16.588 4.802 7.208 1.00 92.31 228 ILE A CA 1
ATOM 1682 C C . ILE A 1 228 ? -18.049 5.229 7.349 1.00 92.31 228 ILE A C 1
ATOM 1684 O O . ILE A 1 228 ? -18.651 4.984 8.393 1.00 92.31 228 ILE A O 1
ATOM 1688 N N . LEU A 1 229 ? -18.637 5.818 6.301 1.00 94.88 229 LEU A N 1
ATOM 1689 C CA . LEU A 1 229 ? -20.046 6.215 6.316 1.00 94.88 229 LEU A CA 1
ATOM 1690 C C . LEU A 1 229 ? -20.960 5.006 6.543 1.00 94.88 229 LEU A C 1
ATOM 1692 O O . LEU A 1 229 ? -21.880 5.068 7.356 1.00 94.88 229 LEU A O 1
ATOM 1696 N N . THR A 1 230 ? -20.674 3.891 5.869 1.00 96.38 230 THR A N 1
ATOM 1697 C CA . THR A 1 230 ? -21.456 2.658 6.016 1.00 96.38 230 THR A CA 1
ATOM 1698 C C . THR A 1 230 ? -21.339 2.068 7.416 1.00 96.38 230 THR A C 1
ATOM 1700 O O . THR A 1 230 ? -22.344 1.637 7.967 1.00 96.38 230 THR A O 1
ATOM 1703 N N . ILE A 1 231 ? -20.150 2.078 8.027 1.00 96.06 231 ILE A N 1
ATOM 1704 C CA . ILE A 1 231 ? -19.972 1.616 9.411 1.00 96.06 231 ILE A CA 1
ATOM 1705 C C . ILE A 1 231 ? -20.724 2.537 10.377 1.00 96.06 231 ILE A C 1
ATOM 1707 O O . ILE A 1 231 ? -21.442 2.044 11.244 1.00 96.06 231 ILE A O 1
ATOM 1711 N N . ALA A 1 232 ? -20.608 3.858 10.205 1.00 94.69 232 ALA A N 1
ATOM 1712 C CA . ALA A 1 232 ? -21.262 4.844 11.060 1.00 94.69 232 ALA A CA 1
ATOM 1713 C C . ALA A 1 232 ? -22.789 4.707 11.033 1.00 94.69 232 ALA A C 1
ATOM 1715 O O . ALA A 1 232 ? -23.413 4.588 12.083 1.00 94.69 232 ALA A O 1
ATOM 1716 N N . VAL A 1 233 ? -23.384 4.671 9.839 1.00 96.75 233 VAL A N 1
ATOM 1717 C CA . VAL A 1 233 ? -24.837 4.544 9.660 1.00 96.75 233 VAL A CA 1
ATOM 1718 C C . VAL A 1 233 ? -25.308 3.126 9.987 1.00 96.75 233 VAL A C 1
ATOM 1720 O O . VAL A 1 233 ? -26.273 2.945 10.725 1.00 96.75 233 VAL A O 1
ATOM 1723 N N . GLY A 1 234 ? -24.605 2.110 9.489 1.00 96.44 234 GLY A N 1
ATOM 1724 C CA . GLY A 1 234 ? -24.955 0.705 9.671 1.00 96.44 234 GLY A CA 1
ATOM 1725 C C . GLY A 1 234 ? -24.977 0.298 11.138 1.00 96.44 234 GLY A C 1
ATOM 1726 O O . GLY A 1 234 ? -25.954 -0.306 11.568 1.00 96.44 234 GLY A O 1
ATOM 1727 N N . ALA A 1 235 ? -23.964 0.688 11.924 1.00 96.19 235 ALA A N 1
ATOM 1728 C CA . ALA A 1 235 ? -23.920 0.403 13.358 1.00 96.19 235 ALA A CA 1
ATOM 1729 C C . ALA A 1 235 ? -25.133 0.986 14.100 1.00 96.19 235 ALA A C 1
ATOM 1731 O O . ALA A 1 235 ? -25.725 0.290 14.921 1.00 96.19 235 ALA A O 1
ATOM 1732 N N . GLN A 1 236 ? -25.543 2.215 13.767 1.00 95.44 236 GLN A N 1
ATOM 1733 C CA . GLN A 1 236 ? -26.723 2.852 14.362 1.00 95.44 236 GLN A CA 1
ATOM 1734 C C . GLN A 1 236 ? -28.012 2.105 13.991 1.00 95.44 236 GLN A C 1
ATOM 1736 O O . GLN A 1 236 ? -28.816 1.806 14.869 1.00 95.44 236 GLN A O 1
ATOM 1741 N N . ILE A 1 237 ? -28.177 1.726 12.717 1.00 97.00 237 ILE A N 1
ATOM 1742 C CA . ILE A 1 237 ? -29.357 0.985 12.232 1.00 97.00 237 ILE A CA 1
ATOM 1743 C C . ILE A 1 237 ? -29.516 -0.359 12.956 1.00 97.00 237 ILE A C 1
ATOM 1745 O O . ILE A 1 237 ? -30.628 -0.743 13.309 1.00 97.00 237 ILE A O 1
ATOM 1749 N N . VAL A 1 238 ? -28.417 -1.082 13.195 1.00 96.25 238 VAL A N 1
ATOM 1750 C CA . VAL A 1 238 ? -28.460 -2.402 13.850 1.00 96.25 238 VAL A CA 1
ATOM 1751 C C . VAL A 1 238 ? -28.358 -2.343 15.383 1.00 96.25 238 VAL A C 1
ATOM 1753 O O . VAL A 1 238 ? -28.221 -3.388 16.035 1.00 96.25 238 VAL A O 1
ATOM 1756 N N . GLY A 1 239 ? -28.412 -1.136 15.960 1.00 95.38 239 GLY A N 1
ATOM 1757 C CA . GLY A 1 239 ? -28.384 -0.898 17.404 1.00 95.38 239 GLY A CA 1
ATOM 1758 C C . GLY A 1 239 ? -27.056 -1.260 18.075 1.00 95.38 239 GLY A C 1
ATOM 1759 O O . GLY A 1 239 ? -27.054 -1.717 19.216 1.00 95.38 239 GLY A O 1
ATOM 1760 N N . LEU A 1 240 ? -25.929 -1.123 17.370 1.00 96.19 240 LEU A N 1
ATOM 1761 C CA . LEU A 1 240 ? -24.593 -1.360 17.917 1.00 96.19 240 LEU A CA 1
ATOM 1762 C C . LEU A 1 240 ? -23.922 -0.044 18.354 1.00 96.19 240 LEU A C 1
ATOM 1764 O O . LEU A 1 240 ? -23.989 0.954 17.634 1.00 96.19 240 LEU A O 1
ATOM 1768 N N . PRO A 1 241 ? -23.201 -0.031 19.491 1.00 95.94 241 PRO A N 1
ATOM 1769 C CA . PRO A 1 241 ? -22.474 1.150 19.944 1.00 95.94 241 PRO A CA 1
ATOM 1770 C C . PRO A 1 241 ? -21.292 1.449 19.011 1.00 95.94 241 PRO A C 1
ATOM 1772 O O . PRO A 1 241 ? -20.289 0.732 19.020 1.00 95.94 241 PRO A O 1
ATOM 1775 N N . LEU A 1 242 ? -21.400 2.531 18.229 1.00 96.44 242 LEU A N 1
ATOM 1776 C CA . LEU A 1 242 ? -20.445 2.883 17.169 1.00 96.44 242 LEU A CA 1
ATOM 1777 C C . LEU A 1 242 ? -18.985 2.892 17.640 1.00 96.44 242 LEU A C 1
ATOM 1779 O O . LEU A 1 242 ? -18.143 2.295 16.980 1.00 96.44 242 LEU A O 1
ATOM 1783 N N . GLY A 1 243 ? -18.682 3.507 18.788 1.00 95.75 243 GLY A N 1
ATOM 1784 C CA . GLY A 1 243 ? -17.312 3.561 19.310 1.00 95.75 243 GLY A CA 1
ATOM 1785 C C . GLY A 1 243 ? -16.699 2.172 19.519 1.00 95.75 243 GLY A C 1
ATOM 1786 O O . GLY A 1 243 ? -15.580 1.923 19.082 1.00 95.75 243 GLY A O 1
ATOM 1787 N N . ARG A 1 244 ? -17.464 1.221 20.078 1.00 96.19 244 ARG A N 1
ATOM 1788 C CA . ARG A 1 244 ? -16.976 -0.155 20.270 1.00 96.19 244 ARG A CA 1
ATOM 1789 C C . ARG A 1 244 ? -16.830 -0.889 18.942 1.00 96.19 244 ARG A C 1
ATOM 1791 O O . ARG A 1 244 ? -15.879 -1.641 18.774 1.00 96.19 244 ARG A O 1
ATOM 1798 N N . VAL A 1 245 ? -17.745 -0.658 17.993 1.00 97.31 245 VAL A N 1
ATOM 1799 C CA . VAL A 1 245 ? -17.630 -1.209 16.631 1.00 97.31 245 VAL A CA 1
ATOM 1800 C C . VAL A 1 245 ? -16.353 -0.702 15.962 1.00 97.31 245 VAL A C 1
ATOM 1802 O O . VAL A 1 245 ? -15.629 -1.493 15.362 1.00 97.31 245 VAL A O 1
ATOM 1805 N N . LEU A 1 246 ? -16.038 0.588 16.083 1.00 96.81 246 LEU A N 1
ATOM 1806 C CA . LEU A 1 246 ? -14.808 1.168 15.546 1.00 96.81 246 LEU A CA 1
ATOM 1807 C C . LEU A 1 246 ? -13.564 0.561 16.208 1.00 96.81 246 LEU A C 1
ATOM 1809 O O . LEU A 1 246 ? -12.658 0.133 15.492 1.00 96.81 246 LEU A O 1
ATOM 1813 N N . ASP A 1 247 ? -13.546 0.436 17.535 1.00 96.94 247 ASP A N 1
ATOM 1814 C CA . ASP A 1 247 ? -12.413 -0.147 18.262 1.00 96.94 247 ASP A CA 1
ATOM 1815 C C . ASP A 1 247 ? -12.138 -1.600 17.854 1.00 96.94 247 ASP A C 1
ATOM 1817 O O . ASP A 1 247 ? -10.989 -1.940 17.580 1.00 96.94 247 ASP A O 1
ATOM 1821 N N . VAL A 1 248 ? -13.165 -2.450 17.706 1.00 97.31 248 VAL A N 1
ATOM 1822 C CA . VAL A 1 248 ? -12.964 -3.830 17.211 1.00 97.31 248 VAL A CA 1
ATOM 1823 C C . VAL A 1 248 ? -12.607 -3.883 15.721 1.00 97.31 248 VAL A C 1
ATOM 1825 O O . VAL A 1 248 ? -12.017 -4.858 15.257 1.00 97.31 248 VAL A O 1
ATOM 1828 N N . THR A 1 249 ? -12.943 -2.842 14.952 1.00 96.75 249 THR A N 1
ATOM 1829 C CA . THR A 1 249 ? -12.605 -2.740 13.523 1.00 96.75 249 THR A CA 1
ATOM 1830 C C . THR A 1 249 ? -11.144 -2.345 13.308 1.00 96.75 249 THR A C 1
ATOM 1832 O O . THR A 1 249 ? -10.532 -2.787 12.334 1.00 96.75 249 THR A O 1
ATOM 1835 N N . ALA A 1 250 ? -10.564 -1.529 14.195 1.00 97.00 250 ALA A N 1
ATOM 1836 C CA . ALA A 1 250 ? -9.218 -0.981 14.018 1.00 97.00 250 ALA A CA 1
ATOM 1837 C C . ALA A 1 250 ? -8.124 -2.055 13.844 1.00 97.00 250 ALA A C 1
ATOM 1839 O O . ALA A 1 250 ? -7.376 -1.965 12.862 1.00 97.00 250 ALA A O 1
ATOM 1840 N N . PRO A 1 251 ? -8.043 -3.105 14.690 1.00 97.38 251 PRO A N 1
ATOM 1841 C CA . PRO A 1 251 ? -7.080 -4.189 14.502 1.00 97.38 251 PRO A CA 1
ATOM 1842 C C . PRO A 1 251 ? -7.272 -4.918 13.175 1.00 97.38 251 PRO A C 1
ATOM 1844 O O . PRO A 1 251 ? -6.303 -5.142 12.451 1.00 97.38 251 PRO A O 1
ATOM 1847 N N . GLY A 1 252 ? -8.522 -5.222 12.808 1.00 96.69 252 GLY A N 1
ATOM 1848 C CA . GLY A 1 252 ? -8.820 -5.925 11.562 1.00 96.69 252 GLY A CA 1
ATOM 1849 C C . GLY A 1 252 ? -8.444 -5.131 10.318 1.00 96.69 252 GLY A C 1
ATOM 1850 O O . GLY A 1 252 ? -7.855 -5.680 9.385 1.00 96.69 252 GLY A O 1
ATOM 1851 N N . LEU A 1 253 ? -8.688 -3.821 10.323 1.00 96.12 253 LEU A N 1
ATOM 1852 C CA . LEU A 1 253 ? -8.261 -2.929 9.248 1.00 96.12 253 LEU A CA 1
ATOM 1853 C C . LEU A 1 253 ? -6.729 -2.882 9.129 1.00 96.12 253 LEU A C 1
ATOM 1855 O O . LEU A 1 253 ? -6.190 -2.919 8.020 1.00 96.12 253 LEU A O 1
ATOM 1859 N N . LEU A 1 254 ? -6.020 -2.836 10.257 1.00 98.12 254 LEU A N 1
ATOM 1860 C CA . LEU A 1 254 ? -4.561 -2.794 10.285 1.00 98.12 254 LEU A CA 1
ATOM 1861 C C . LEU A 1 254 ? -3.925 -4.116 9.850 1.00 98.12 254 LEU A C 1
ATOM 1863 O O . LEU A 1 254 ? -3.015 -4.091 9.025 1.00 98.12 254 LEU A O 1
ATOM 1867 N N . PHE A 1 255 ? -4.445 -5.264 10.286 1.00 98.25 255 PHE A N 1
ATOM 1868 C CA . PHE A 1 255 ? -3.995 -6.567 9.787 1.00 98.25 255 PHE A CA 1
ATOM 1869 C C . PHE A 1 255 ? -4.294 -6.753 8.300 1.00 98.25 255 PHE A C 1
ATOM 1871 O O . PHE A 1 255 ? -3.437 -7.237 7.556 1.00 98.25 255 PHE A O 1
ATOM 1878 N N . GLY A 1 256 ? -5.458 -6.291 7.836 1.00 96.75 256 GLY A N 1
ATOM 1879 C CA . GLY A 1 256 ? -5.768 -6.258 6.411 1.00 96.75 256 GLY A CA 1
ATOM 1880 C C . GLY A 1 256 ? -4.765 -5.418 5.619 1.00 96.75 256 GLY A C 1
ATOM 1881 O O . GLY A 1 256 ? -4.292 -5.851 4.566 1.00 96.75 256 GLY A O 1
ATOM 1882 N N . MET A 1 257 ? -4.358 -4.258 6.146 1.00 95.81 257 MET A N 1
ATOM 1883 C CA . MET A 1 257 ? -3.303 -3.442 5.540 1.00 95.81 257 MET A CA 1
ATOM 1884 C C . MET A 1 257 ? -1.935 -4.124 5.568 1.00 95.81 257 MET A C 1
ATOM 1886 O O . MET A 1 257 ? -1.237 -4.058 4.558 1.00 95.81 257 MET A O 1
ATOM 1890 N N . THR A 1 258 ? -1.556 -4.800 6.655 1.00 97.62 258 THR A N 1
ATOM 1891 C CA . THR A 1 258 ? -0.309 -5.577 6.737 1.00 97.62 258 THR A CA 1
ATOM 1892 C C . THR A 1 258 ? -0.207 -6.553 5.569 1.00 97.62 258 THR A C 1
ATOM 1894 O O . THR A 1 258 ? 0.732 -6.486 4.779 1.00 97.62 258 THR A O 1
ATOM 1897 N N . VAL A 1 259 ? -1.219 -7.403 5.377 1.00 97.56 259 VAL A N 1
ATOM 1898 C CA . VAL A 1 259 ? -1.219 -8.381 4.277 1.00 97.56 259 VAL A CA 1
ATOM 1899 C C . VAL A 1 259 ? -1.310 -7.681 2.914 1.00 97.56 259 VAL A C 1
ATOM 1901 O O . VAL A 1 259 ? -0.558 -7.995 1.990 1.00 97.56 259 VAL A O 1
ATOM 1904 N N . GLY A 1 260 ? -2.172 -6.668 2.787 1.00 94.19 260 GLY A N 1
ATOM 1905 C CA . GLY A 1 260 ? -2.373 -5.932 1.538 1.00 94.19 260 GLY A CA 1
ATOM 1906 C C . GLY A 1 260 ? -1.120 -5.205 1.029 1.00 94.19 260 GLY A C 1
ATOM 1907 O O . GLY A 1 260 ? -0.930 -5.081 -0.183 1.00 94.19 260 GLY A O 1
ATOM 1908 N N . ARG A 1 261 ? -0.216 -4.764 1.916 1.00 94.81 261 ARG A N 1
ATOM 1909 C CA . ARG A 1 261 ? 1.034 -4.080 1.529 1.00 94.81 261 ARG A CA 1
ATOM 1910 C C . ARG A 1 261 ? 2.022 -4.999 0.813 1.00 94.81 261 ARG A C 1
ATOM 1912 O O . ARG A 1 261 ? 2.702 -4.529 -0.104 1.00 94.81 261 ARG A O 1
ATOM 1919 N N . PHE A 1 262 ? 2.032 -6.297 1.117 1.00 94.25 262 PHE A N 1
ATOM 1920 C CA . PHE A 1 262 ? 2.745 -7.284 0.297 1.00 94.25 262 PHE A CA 1
ATOM 1921 C C . PHE A 1 262 ? 2.165 -7.359 -1.121 1.00 94.25 262 PHE A C 1
ATOM 1923 O O . PHE A 1 262 ? 2.910 -7.487 -2.092 1.00 94.25 262 PHE A O 1
ATOM 1930 N N . GLY A 1 263 ? 0.847 -7.186 -1.259 1.00 92.44 263 GLY A N 1
ATOM 1931 C CA . GLY A 1 263 ? 0.174 -7.053 -2.550 1.00 92.44 263 GLY A CA 1
ATOM 1932 C C . GLY A 1 263 ? 0.712 -5.891 -3.379 1.00 92.44 263 GLY A C 1
ATOM 1933 O O . GLY A 1 263 ? 0.902 -6.036 -4.583 1.00 92.44 263 GLY A O 1
ATOM 1934 N N . CYS A 1 264 ? 1.027 -4.753 -2.753 1.00 90.56 264 CYS A N 1
ATOM 1935 C CA . CYS A 1 264 ? 1.662 -3.624 -3.440 1.00 90.56 264 CYS A CA 1
ATOM 1936 C C . CYS A 1 264 ? 3.112 -3.922 -3.848 1.00 90.56 264 CYS A C 1
ATOM 1938 O O . CYS A 1 264 ? 3.523 -3.547 -4.945 1.00 90.56 264 CYS A O 1
ATOM 1940 N N . PHE A 1 265 ? 3.870 -4.617 -2.993 1.00 93.31 265 PHE A N 1
ATOM 1941 C CA . PHE A 1 265 ? 5.250 -5.018 -3.278 1.00 93.31 265 PHE A CA 1
ATOM 1942 C C . PHE A 1 265 ? 5.329 -5.945 -4.502 1.00 93.31 265 PHE A C 1
ATOM 1944 O O . PHE A 1 265 ? 5.996 -5.620 -5.481 1.00 93.31 265 PHE A O 1
ATOM 1951 N N . PHE A 1 266 ? 4.568 -7.044 -4.507 1.00 92.19 266 PHE A N 1
ATOM 1952 C CA . PHE A 1 266 ? 4.529 -7.973 -5.644 1.00 92.19 266 PHE A CA 1
ATOM 1953 C C . PHE A 1 266 ? 3.718 -7.450 -6.827 1.00 92.19 266 PHE A C 1
ATOM 1955 O O . PHE A 1 266 ? 3.926 -7.879 -7.954 1.00 92.19 266 PHE A O 1
ATOM 1962 N N . GLY A 1 267 ? 2.781 -6.534 -6.600 1.00 88.50 267 GLY A N 1
ATOM 1963 C CA . GLY A 1 267 ? 2.006 -5.890 -7.655 1.00 88.50 267 GLY A CA 1
ATOM 1964 C C . GLY A 1 267 ? 2.768 -4.778 -8.371 1.00 88.50 267 GLY A C 1
ATOM 1965 O O . GLY A 1 267 ? 2.253 -4.247 -9.352 1.00 88.50 267 GLY A O 1
ATOM 1966 N N . GLY A 1 268 ? 3.953 -4.404 -7.887 1.00 85.81 268 GLY A N 1
ATOM 1967 C CA . GLY A 1 268 ? 4.787 -3.350 -8.446 1.00 85.81 268 GLY A CA 1
ATOM 1968 C C . GLY A 1 268 ? 4.166 -1.957 -8.366 1.00 85.81 268 GLY A C 1
ATOM 1969 O O . GLY A 1 268 ? 4.215 -1.200 -9.329 1.00 85.81 268 GLY A O 1
ATOM 1970 N N . CYS A 1 269 ? 3.525 -1.619 -7.245 1.00 84.44 269 CYS A N 1
ATOM 1971 C CA . CYS A 1 269 ? 3.010 -0.273 -7.005 1.00 84.44 269 CYS A CA 1
ATOM 1972 C C . CYS A 1 269 ? 3.531 0.312 -5.687 1.00 84.44 269 CYS A C 1
ATOM 1974 O O . CYS A 1 269 ? 3.964 -0.401 -4.777 1.00 84.44 269 CYS A O 1
ATOM 1976 N N . CYS A 1 270 ? 3.491 1.645 -5.595 1.00 85.19 270 CYS A N 1
ATOM 1977 C CA . CYS A 1 270 ? 3.909 2.400 -4.412 1.00 85.19 270 CYS A CA 1
ATOM 1978 C C . CYS A 1 270 ? 5.354 2.110 -3.959 1.00 85.19 270 CYS A C 1
ATOM 1980 O O . CYS A 1 270 ? 5.619 2.068 -2.752 1.00 85.19 270 CYS A O 1
ATOM 1982 N N . ALA A 1 271 ? 6.250 1.903 -4.926 1.00 89.94 271 ALA A N 1
ATOM 1983 C CA . ALA A 1 271 ? 7.633 1.517 -4.704 1.00 89.94 271 ALA A CA 1
ATOM 1984 C C . ALA A 1 271 ? 8.464 2.599 -3.997 1.00 89.94 271 ALA A C 1
ATOM 1986 O O . ALA A 1 271 ? 8.177 3.799 -4.068 1.00 89.94 271 ALA A O 1
ATOM 1987 N N . GLY A 1 272 ? 9.496 2.146 -3.286 1.00 92.56 272 GLY A N 1
ATOM 1988 C CA . GLY A 1 272 ? 10.510 3.022 -2.715 1.00 92.56 272 GLY A CA 1
ATOM 1989 C C . GLY A 1 272 ? 11.499 3.527 -3.759 1.00 92.56 272 GLY A C 1
ATOM 1990 O O . GLY A 1 272 ? 11.585 2.997 -4.871 1.00 92.56 272 GLY A O 1
ATOM 1991 N N . ARG A 1 273 ? 12.267 4.545 -3.378 1.00 93.06 273 ARG A N 1
ATOM 1992 C CA . ARG A 1 273 ? 13.337 5.100 -4.212 1.00 93.06 273 ARG A CA 1
ATOM 1993 C C . ARG A 1 273 ? 14.433 4.051 -4.456 1.00 93.06 273 ARG A C 1
ATOM 1995 O O . ARG A 1 273 ? 14.676 3.222 -3.566 1.00 93.06 273 ARG A O 1
ATOM 2002 N N . PRO A 1 274 ? 15.102 4.076 -5.621 1.00 94.25 274 PRO A N 1
ATOM 2003 C CA . PRO A 1 274 ? 16.292 3.265 -5.859 1.00 94.25 274 PRO A CA 1
ATOM 2004 C C . PRO A 1 274 ? 17.368 3.510 -4.791 1.00 94.25 274 PRO A C 1
ATOM 2006 O O . PRO A 1 274 ? 17.505 4.622 -4.279 1.00 94.25 274 PRO A O 1
ATOM 2009 N N . THR A 1 275 ? 18.119 2.471 -4.426 1.00 94.69 275 THR A N 1
ATOM 2010 C CA . THR A 1 275 ? 19.163 2.565 -3.397 1.00 94.69 275 THR A CA 1
ATOM 2011 C C . THR A 1 275 ? 20.317 1.600 -3.652 1.00 94.69 275 THR A C 1
ATOM 2013 O O . THR A 1 275 ? 20.112 0.473 -4.102 1.00 94.69 275 THR A O 1
ATOM 2016 N N . ALA A 1 276 ? 21.530 2.031 -3.303 1.00 94.62 276 ALA A N 1
ATOM 2017 C CA . ALA A 1 276 ? 22.723 1.187 -3.255 1.00 94.62 276 ALA A CA 1
ATOM 2018 C C . ALA A 1 276 ? 22.856 0.413 -1.928 1.00 94.62 276 ALA A C 1
ATOM 2020 O O . ALA A 1 276 ? 23.714 -0.458 -1.794 1.00 94.62 276 ALA A O 1
ATOM 2021 N N . ALA A 1 277 ? 22.014 0.713 -0.932 1.00 94.75 277 ALA A N 1
ATOM 2022 C CA . ALA A 1 277 ? 22.126 0.129 0.397 1.00 94.75 277 ALA A CA 1
ATOM 2023 C C . ALA A 1 277 ? 22.008 -1.405 0.372 1.00 94.75 277 ALA A C 1
ATOM 2025 O O . ALA A 1 277 ? 21.169 -1.969 -0.333 1.00 94.75 277 ALA A O 1
ATOM 2026 N N . ARG A 1 278 ? 22.812 -2.087 1.200 1.00 92.12 278 ARG A N 1
ATOM 2027 C CA . ARG A 1 278 ? 22.869 -3.562 1.273 1.00 92.12 278 ARG A CA 1
ATOM 2028 C C . ARG A 1 278 ? 21.553 -4.217 1.707 1.00 92.12 278 ARG A C 1
ATOM 2030 O O . ARG A 1 278 ? 21.322 -5.373 1.381 1.00 92.12 278 ARG A O 1
ATOM 2037 N N . TRP A 1 279 ? 20.709 -3.485 2.432 1.00 93.88 279 TRP A N 1
ATOM 2038 C CA . TRP A 1 279 ? 19.381 -3.925 2.875 1.00 93.88 279 TRP A CA 1
ATOM 2039 C C . TRP A 1 279 ? 18.268 -3.606 1.865 1.00 93.88 279 TRP A C 1
ATOM 2041 O O . TRP A 1 279 ? 17.108 -3.948 2.095 1.00 93.88 279 TRP A O 1
ATOM 2051 N N . GLY A 1 280 ? 18.588 -2.930 0.756 1.00 94.19 280 GLY A N 1
ATOM 2052 C CA . GLY A 1 280 ? 17.629 -2.685 -0.312 1.00 94.19 280 GLY A CA 1
ATOM 2053 C C . GLY A 1 280 ? 17.178 -3.999 -0.948 1.00 94.19 280 GLY A C 1
ATOM 2054 O O . GLY A 1 280 ? 17.982 -4.907 -1.159 1.00 94.19 280 GLY A O 1
ATOM 2055 N N . LEU A 1 281 ? 15.896 -4.086 -1.293 1.00 95.69 281 LEU A N 1
ATOM 2056 C CA . LEU A 1 281 ? 15.326 -5.258 -1.954 1.00 95.69 281 LEU A CA 1
ATOM 2057 C C . LEU A 1 281 ? 15.052 -4.950 -3.415 1.00 95.69 281 LEU A C 1
ATOM 2059 O O . LEU A 1 281 ? 14.639 -3.846 -3.772 1.00 95.69 281 LEU A O 1
ATOM 2063 N N . TRP A 1 282 ? 15.279 -5.938 -4.271 1.00 94.88 282 TRP A N 1
ATOM 2064 C CA . TRP A 1 282 ? 14.941 -5.815 -5.678 1.00 94.88 282 TRP A CA 1
ATOM 2065 C C . TRP A 1 282 ? 13.410 -5.755 -5.825 1.00 94.88 282 TRP A C 1
ATOM 2067 O O . TRP A 1 282 ? 1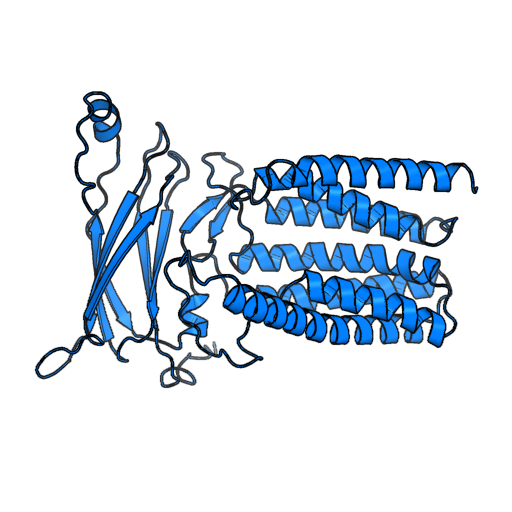2.698 -6.642 -5.355 1.00 94.88 282 TRP A O 1
ATOM 2077 N N . SER A 1 283 ? 12.901 -4.682 -6.433 1.00 93.94 283 SER A N 1
ATOM 2078 C CA . SER A 1 283 ? 11.470 -4.433 -6.633 1.00 93.94 283 SER A CA 1
ATOM 2079 C C . SER A 1 283 ? 11.251 -3.654 -7.926 1.00 93.94 283 SER A C 1
ATOM 2081 O O . SER A 1 283 ? 12.052 -2.798 -8.306 1.00 93.94 283 SER A O 1
ATOM 2083 N N . SER A 1 284 ? 10.116 -3.900 -8.573 1.00 91.81 284 SER A N 1
ATOM 2084 C CA . SER A 1 284 ? 9.695 -3.182 -9.777 1.00 91.81 284 SER A CA 1
ATOM 2085 C C . SER A 1 284 ? 8.521 -2.260 -9.481 1.00 91.81 284 SER A C 1
ATOM 2087 O O . SER A 1 284 ? 7.689 -2.579 -8.640 1.00 91.81 284 SER A O 1
ATOM 2089 N N . ASP A 1 285 ? 8.441 -1.126 -10.169 1.00 89.69 285 ASP A N 1
ATOM 2090 C CA . ASP A 1 285 ? 7.243 -0.276 -10.259 1.00 89.69 285 ASP A CA 1
ATOM 2091 C C . ASP A 1 285 ? 6.453 -0.540 -11.563 1.00 89.69 285 ASP A C 1
ATOM 2093 O O . ASP A 1 285 ? 5.668 0.292 -12.014 1.00 89.69 285 ASP A O 1
ATOM 2097 N N . ARG A 1 286 ? 6.686 -1.712 -12.177 1.00 89.81 286 ARG A N 1
ATOM 2098 C CA . ARG A 1 286 ? 6.265 -2.149 -13.521 1.00 89.81 286 ARG A CA 1
ATOM 2099 C C . ARG A 1 286 ? 6.997 -1.476 -14.676 1.00 89.81 286 ARG A C 1
ATOM 2101 O O . ARG A 1 286 ? 6.921 -2.002 -15.785 1.00 89.81 286 ARG A O 1
ATOM 2108 N N . HIS A 1 287 ? 7.710 -0.380 -14.459 1.00 90.06 287 HIS A N 1
ATOM 2109 C CA . HIS A 1 287 ? 8.500 0.286 -15.489 1.00 90.06 287 HIS A CA 1
ATOM 2110 C C . HIS A 1 287 ? 9.999 0.024 -15.284 1.00 90.06 287 HIS A C 1
ATOM 2112 O O . HIS A 1 287 ? 10.637 -0.570 -16.148 1.00 90.06 287 HIS A O 1
ATOM 2118 N N . VAL A 1 288 ? 10.530 0.341 -14.105 1.00 92.25 288 VAL A N 1
ATOM 2119 C CA . VAL A 1 288 ? 11.918 0.132 -13.687 1.00 92.25 288 VAL A CA 1
ATOM 2120 C C . VAL A 1 288 ? 11.986 -0.850 -12.511 1.00 92.25 288 VAL A C 1
ATOM 2122 O O . VAL A 1 288 ? 11.501 -0.590 -11.403 1.00 92.25 288 VAL A O 1
ATOM 2125 N N . GLY A 1 289 ? 12.628 -1.994 -12.741 1.00 94.69 289 GLY A N 1
ATOM 2126 C CA . GLY A 1 289 ? 13.041 -2.955 -11.720 1.00 94.69 289 GLY A CA 1
ATOM 2127 C C . GLY A 1 289 ? 14.470 -2.690 -11.260 1.00 94.69 289 GLY A C 1
ATOM 2128 O O . GLY A 1 289 ? 15.393 -2.745 -12.064 1.00 94.69 289 GLY A O 1
ATOM 2129 N N . VAL A 1 290 ? 14.659 -2.403 -9.974 1.00 95.44 290 VAL A N 1
ATOM 2130 C CA . VAL A 1 290 ? 15.970 -2.090 -9.381 1.00 95.44 290 VAL A CA 1
ATOM 2131 C C . VAL A 1 290 ? 15.951 -2.415 -7.889 1.00 95.44 290 VAL A C 1
ATOM 2133 O O . VAL A 1 290 ? 14.890 -2.653 -7.303 1.00 95.44 290 VAL A O 1
ATOM 2136 N N . ARG A 1 291 ? 17.116 -2.425 -7.239 1.00 96.19 291 ARG A N 1
ATOM 2137 C CA . ARG A 1 291 ? 17.192 -2.413 -5.778 1.00 96.19 291 ARG A CA 1
ATOM 2138 C C . ARG A 1 291 ? 16.592 -1.116 -5.231 1.00 96.19 291 ARG A C 1
ATOM 2140 O O . ARG A 1 291 ? 17.053 -0.019 -5.541 1.00 96.19 291 ARG A O 1
ATOM 2147 N N . ARG A 1 292 ? 15.557 -1.246 -4.405 1.00 95.25 292 ARG A N 1
ATOM 2148 C CA . ARG A 1 292 ? 14.784 -0.139 -3.834 1.00 95.25 292 ARG A CA 1
ATOM 2149 C C . ARG A 1 292 ? 14.716 -0.247 -2.319 1.00 95.25 292 ARG A C 1
ATOM 2151 O O . ARG A 1 292 ? 14.849 -1.325 -1.737 1.00 95.25 292 ARG A O 1
ATOM 2158 N N . ILE A 1 293 ? 14.461 0.889 -1.681 1.00 95.94 293 ILE A N 1
ATOM 2159 C CA . ILE A 1 293 ? 14.068 0.928 -0.272 1.00 95.94 293 ILE A CA 1
ATOM 2160 C C . ILE A 1 293 ? 12.736 0.166 -0.144 1.00 95.94 293 ILE A C 1
ATOM 2162 O O . ILE A 1 293 ? 11.780 0.542 -0.828 1.00 95.94 293 ILE A O 1
ATOM 2166 N N . PRO A 1 294 ? 12.616 -0.881 0.698 1.00 95.31 294 PRO A N 1
ATOM 2167 C CA . PRO A 1 294 ? 11.406 -1.695 0.786 1.00 95.31 294 PRO A CA 1
ATOM 2168 C C . PRO A 1 294 ? 10.334 -1.001 1.642 1.00 95.31 294 PRO A C 1
ATOM 2170 O O . PRO A 1 294 ? 9.843 -1.538 2.633 1.00 95.31 294 PRO A O 1
ATOM 2173 N N . VAL A 1 295 ? 9.952 0.218 1.253 1.00 95.12 295 VAL A N 1
ATOM 2174 C CA . VAL A 1 295 ? 8.998 1.068 1.981 1.00 95.12 295 VAL A CA 1
ATOM 2175 C C . VAL A 1 295 ? 7.637 0.393 2.153 1.00 95.12 295 VAL A C 1
ATOM 2177 O O . VAL A 1 295 ? 6.975 0.607 3.162 1.00 95.12 295 VAL A O 1
ATOM 2180 N N . GLN A 1 296 ? 7.227 -0.471 1.216 1.00 94.56 296 GLN A N 1
ATOM 2181 C CA . GLN A 1 296 ? 5.996 -1.250 1.357 1.00 94.56 296 GLN A CA 1
ATOM 2182 C C . GLN A 1 296 ? 6.067 -2.216 2.548 1.00 94.56 296 GLN A C 1
ATOM 2184 O O . GLN A 1 296 ? 5.069 -2.381 3.245 1.00 94.56 296 GLN A O 1
ATOM 2189 N N . LEU A 1 297 ? 7.237 -2.810 2.813 1.00 95.75 297 LEU A N 1
ATOM 2190 C CA . LEU A 1 297 ? 7.441 -3.678 3.974 1.00 95.75 297 LEU A CA 1
ATOM 2191 C C . LEU A 1 297 ? 7.498 -2.862 5.266 1.00 95.75 297 LEU A C 1
ATOM 2193 O O . LEU A 1 297 ? 6.918 -3.280 6.256 1.00 95.75 297 LEU A O 1
ATOM 2197 N N . PHE A 1 298 ? 8.094 -1.666 5.254 1.00 96.50 298 PHE A N 1
ATOM 2198 C CA . PHE A 1 298 ? 8.041 -0.767 6.414 1.00 96.50 298 PHE A CA 1
ATOM 2199 C C . PHE A 1 298 ? 6.605 -0.345 6.749 1.00 96.50 298 PHE A C 1
ATOM 2201 O O . PHE A 1 298 ? 6.219 -0.355 7.914 1.00 96.50 298 PHE A O 1
ATOM 2208 N N . GLU A 1 299 ? 5.784 -0.035 5.740 1.00 96.19 299 GLU A N 1
ATOM 2209 C CA . GLU A 1 299 ? 4.356 0.246 5.937 1.00 96.19 299 GLU A CA 1
ATOM 2210 C C . GLU A 1 299 ? 3.584 -0.981 6.437 1.00 96.19 299 GLU A C 1
ATOM 2212 O O . GLU A 1 299 ? 2.665 -0.828 7.240 1.00 96.19 299 GLU A O 1
ATOM 2217 N N . SER A 1 300 ? 3.952 -2.181 5.978 1.00 97.19 300 SER A N 1
ATOM 2218 C CA . SER A 1 300 ? 3.395 -3.445 6.468 1.00 97.19 300 SER A CA 1
ATOM 2219 C C . SER A 1 300 ? 3.741 -3.675 7.938 1.00 97.19 300 SER A C 1
ATOM 2221 O O . SER A 1 300 ? 2.862 -3.996 8.729 1.00 97.19 300 SER A O 1
ATOM 2223 N N . THR A 1 301 ? 5.003 -3.483 8.326 1.00 97.88 301 THR A N 1
ATOM 2224 C CA . THR A 1 301 ? 5.455 -3.633 9.714 1.00 97.88 301 THR A CA 1
ATOM 2225 C C . THR A 1 301 ? 4.803 -2.596 10.620 1.00 97.88 301 THR A C 1
ATOM 2227 O O . THR A 1 301 ? 4.329 -2.945 11.693 1.00 97.88 301 THR A O 1
ATOM 2230 N N . LEU A 1 302 ? 4.702 -1.339 10.179 1.00 98.12 302 LEU A N 1
ATOM 2231 C CA . LEU A 1 302 ? 3.979 -0.298 10.910 1.00 98.12 302 LEU A CA 1
ATOM 2232 C C . LEU A 1 302 ? 2.515 -0.697 11.147 1.00 98.12 302 LEU A C 1
ATOM 2234 O O . LEU A 1 302 ? 2.030 -0.596 12.272 1.00 98.12 302 LEU A O 1
ATOM 2238 N N . ALA A 1 303 ? 1.821 -1.158 10.100 1.00 98.12 303 ALA A N 1
ATOM 2239 C CA . ALA A 1 303 ? 0.440 -1.617 10.214 1.00 98.12 303 ALA A CA 1
ATOM 2240 C C . ALA A 1 303 ? 0.320 -2.819 11.162 1.00 98.12 303 ALA A C 1
ATOM 2242 O O . ALA A 1 303 ? -0.590 -2.847 11.984 1.00 98.12 303 ALA A O 1
ATOM 2243 N N . LEU A 1 304 ? 1.266 -3.762 11.116 1.00 98.56 304 LEU A N 1
ATOM 2244 C CA . LEU A 1 304 ? 1.291 -4.917 12.009 1.00 98.56 304 LEU A CA 1
ATOM 2245 C C . LEU A 1 304 ? 1.481 -4.499 13.467 1.00 98.56 304 LEU A C 1
ATOM 2247 O O . LEU A 1 304 ? 0.702 -4.923 14.310 1.00 98.56 304 LEU A O 1
ATOM 2251 N N . CYS A 1 305 ? 2.471 -3.656 13.763 1.00 98.50 305 CYS A N 1
ATOM 2252 C CA . CYS A 1 305 ? 2.742 -3.200 15.126 1.00 98.50 305 CYS A CA 1
ATOM 2253 C C . CYS A 1 305 ? 1.545 -2.446 15.714 1.00 98.50 305 CYS A C 1
ATOM 2255 O O . CYS A 1 305 ? 1.136 -2.729 16.837 1.00 98.50 305 CYS A O 1
ATOM 2257 N N . LEU A 1 306 ? 0.947 -1.531 14.944 1.00 98.50 306 LEU A N 1
ATOM 2258 C CA . LEU A 1 306 ? -0.253 -0.812 15.375 1.00 98.50 306 LEU A CA 1
ATOM 2259 C C . LEU A 1 306 ? -1.456 -1.749 15.516 1.00 98.50 306 LEU A C 1
ATOM 2261 O O . LEU A 1 306 ? -2.231 -1.601 16.453 1.00 98.50 306 LEU A O 1
ATOM 2265 N N . GLY A 1 307 ? -1.610 -2.716 14.608 1.00 98.25 307 GLY A N 1
ATOM 2266 C CA . GLY A 1 307 ? -2.704 -3.685 14.640 1.00 98.25 307 GLY A CA 1
ATOM 2267 C C . GLY A 1 307 ? -2.611 -4.604 15.850 1.00 98.25 307 GLY A C 1
ATOM 2268 O O . GLY A 1 307 ? -3.610 -4.815 16.526 1.00 98.25 307 GLY A O 1
ATOM 2269 N N . LEU A 1 308 ? -1.407 -5.085 16.173 1.00 98.56 308 LEU A N 1
ATOM 2270 C CA . LEU A 1 308 ? -1.136 -5.877 17.372 1.00 98.56 308 LEU A CA 1
ATOM 2271 C C . LEU A 1 308 ? -1.361 -5.055 18.640 1.00 98.56 308 LEU A C 1
ATOM 2273 O O . LEU A 1 308 ? -2.019 -5.539 19.553 1.00 98.56 308 LEU A O 1
ATOM 2277 N N . ALA A 1 309 ? -0.875 -3.812 18.687 1.00 98.12 309 ALA A N 1
ATOM 2278 C CA . ALA A 1 309 ? -1.109 -2.927 19.824 1.00 98.12 309 ALA A CA 1
ATOM 2279 C C . ALA A 1 309 ? -2.612 -2.688 20.042 1.00 98.12 309 ALA A C 1
ATOM 2281 O O . ALA A 1 309 ? -3.114 -2.905 21.140 1.00 98.12 309 ALA A O 1
ATOM 2282 N N . ALA A 1 310 ? -3.347 -2.329 18.986 1.00 97.88 310 ALA A N 1
ATOM 2283 C CA . ALA A 1 310 ? -4.793 -2.143 19.043 1.00 97.88 310 ALA A CA 1
ATOM 2284 C C . ALA A 1 310 ? -5.523 -3.438 19.443 1.00 97.88 310 ALA A C 1
ATOM 2286 O O . ALA A 1 310 ? -6.422 -3.396 20.279 1.00 97.88 310 ALA A O 1
ATOM 2287 N N . PHE A 1 311 ? -5.114 -4.591 18.899 1.00 98.31 311 PHE A N 1
ATOM 2288 C CA . PHE A 1 311 ? -5.683 -5.893 19.251 1.00 98.31 311 PHE A CA 1
ATOM 2289 C C . PHE A 1 311 ? -5.499 -6.183 20.741 1.00 98.31 311 PHE A C 1
ATOM 2291 O O . PHE A 1 311 ? -6.468 -6.488 21.425 1.00 98.31 311 PHE A O 1
ATOM 2298 N N . VAL A 1 312 ? -4.273 -6.041 21.255 1.00 98.00 312 VAL A N 1
ATOM 2299 C CA . VAL A 1 312 ? -3.947 -6.283 22.667 1.00 98.00 312 VAL A CA 1
ATOM 2300 C C . VAL A 1 312 ? -4.699 -5.321 23.583 1.00 98.00 312 VAL A C 1
ATOM 2302 O O . VAL A 1 312 ? -5.200 -5.756 24.617 1.00 98.00 312 VAL A O 1
ATOM 2305 N N . ILE A 1 313 ? -4.826 -4.043 23.215 1.00 96.56 313 ILE A N 1
ATOM 2306 C CA . ILE A 1 313 ? -5.572 -3.061 24.014 1.00 96.56 313 ILE A CA 1
ATOM 2307 C C . ILE A 1 313 ? -7.052 -3.453 24.096 1.00 96.56 313 ILE A C 1
ATOM 2309 O O . ILE A 1 313 ? -7.589 -3.532 25.196 1.00 96.56 313 ILE A O 1
ATOM 2313 N N . VAL A 1 314 ? -7.704 -3.758 22.970 1.00 96.81 314 VAL A N 1
ATOM 2314 C CA . VAL A 1 314 ? -9.129 -4.149 22.955 1.00 96.81 314 VAL A CA 1
ATOM 2315 C C . VAL A 1 314 ? -9.355 -5.513 23.618 1.00 96.81 314 VAL A C 1
ATOM 2317 O O . VAL A 1 314 ? -10.424 -5.766 24.164 1.00 96.81 314 VAL A O 1
ATOM 2320 N N . TRP A 1 315 ? -8.359 -6.401 23.581 1.00 97.50 315 TRP A N 1
ATOM 2321 C CA . TRP A 1 315 ? -8.437 -7.721 24.204 1.00 97.50 315 TRP A CA 1
ATOM 2322 C C . TRP A 1 315 ? -8.255 -7.672 25.724 1.00 97.50 315 TRP A C 1
ATOM 2324 O O . TRP A 1 315 ? -8.941 -8.374 26.454 1.00 97.50 315 TRP A O 1
ATOM 2334 N N . THR A 1 316 ? -7.313 -6.874 26.223 1.00 95.81 316 THR A N 1
ATOM 2335 C CA . THR A 1 316 ? -6.959 -6.875 27.655 1.00 95.81 316 THR A CA 1
ATOM 2336 C C . THR A 1 316 ? -7.688 -5.808 28.461 1.00 95.81 316 THR A C 1
ATOM 2338 O O . THR A 1 316 ? -7.723 -5.887 29.686 1.00 95.81 316 THR A O 1
ATOM 2341 N N . THR A 1 317 ? -8.277 -4.815 27.795 1.00 92.19 317 THR A N 1
ATOM 2342 C CA . THR A 1 317 ? -8.956 -3.694 28.446 1.00 92.19 317 THR A CA 1
ATOM 2343 C C . THR A 1 317 ? -10.343 -3.471 27.855 1.00 92.19 317 THR A C 1
ATOM 2345 O O . THR A 1 317 ? -10.669 -3.970 26.781 1.00 92.19 317 THR A O 1
ATOM 2348 N N . THR A 1 318 ? -11.161 -2.679 28.544 1.00 88.69 318 THR A N 1
ATOM 2349 C CA . THR A 1 318 ? -12.374 -2.075 27.988 1.00 88.69 318 THR A CA 1
ATOM 2350 C C . THR A 1 318 ? -12.055 -0.627 27.620 1.00 88.69 318 THR A C 1
ATOM 2352 O O . THR A 1 318 ? -11.982 0.205 28.528 1.00 88.69 318 THR A O 1
ATOM 2355 N N . PRO A 1 319 ? -11.820 -0.298 26.334 1.00 88.94 319 PRO A N 1
ATOM 2356 C CA . PRO A 1 319 ? -11.445 1.057 25.953 1.00 88.94 319 PRO A CA 1
ATOM 2357 C C . PRO A 1 319 ? -12.512 2.076 26.356 1.00 88.94 319 PRO A C 1
ATOM 2359 O O . PRO A 1 319 ? -13.682 1.954 25.983 1.00 88.94 319 PRO A O 1
ATOM 2362 N N . HIS A 1 320 ? -12.090 3.085 27.116 1.00 88.62 320 HIS A N 1
ATOM 2363 C CA . HIS A 1 320 ? -12.921 4.202 27.540 1.00 88.62 320 HIS A CA 1
ATOM 2364 C C . HIS A 1 320 ? -12.190 5.529 27.261 1.00 88.62 320 HIS A C 1
ATOM 2366 O O . HIS A 1 320 ? -11.041 5.678 27.677 1.00 88.62 320 HIS A O 1
ATOM 2372 N N . PRO A 1 321 ? -12.826 6.480 26.549 1.00 92.31 321 PRO A N 1
ATOM 2373 C CA . PRO A 1 321 ? -14.132 6.357 25.896 1.00 92.31 321 PRO A CA 1
ATOM 2374 C C . PRO A 1 321 ? -14.092 5.406 24.686 1.00 92.31 321 PRO A C 1
ATOM 2376 O O . PRO A 1 321 ? -13.046 5.168 24.088 1.00 92.31 321 PRO A O 1
ATOM 2379 N N . ALA A 1 322 ? -15.251 4.865 24.306 1.00 93.31 322 ALA A N 1
ATOM 2380 C CA . ALA A 1 322 ? -15.348 3.983 23.145 1.00 93.31 322 ALA A CA 1
ATOM 2381 C C . ALA A 1 322 ? -14.990 4.736 21.847 1.00 93.31 322 ALA A C 1
ATOM 2383 O O . ALA A 1 322 ? -15.510 5.823 21.596 1.00 93.31 322 ALA A O 1
ATOM 2384 N N . GLY A 1 323 ? -14.161 4.133 20.997 1.00 94.44 323 GLY A N 1
ATOM 2385 C CA . GLY A 1 323 ? -13.642 4.703 19.747 1.00 94.44 323 GLY A CA 1
ATOM 2386 C C . GLY A 1 323 ? -12.200 5.217 19.840 1.00 94.44 323 GLY A C 1
ATOM 2387 O O . GLY A 1 323 ? -11.602 5.530 18.807 1.00 94.44 323 GLY A O 1
ATOM 2388 N N . VAL A 1 324 ? -11.637 5.291 21.050 1.00 95.75 324 VAL A N 1
ATOM 2389 C CA . VAL A 1 324 ? -10.278 5.792 21.306 1.00 95.75 324 VAL A CA 1
ATOM 2390 C C . VAL A 1 324 ? -9.213 4.948 20.597 1.00 95.75 324 VAL A C 1
ATOM 2392 O O . VAL A 1 324 ? -8.315 5.475 19.948 1.00 95.75 324 VAL A O 1
ATOM 2395 N N . VAL A 1 325 ? -9.356 3.617 20.590 1.00 96.62 325 VAL A N 1
ATOM 2396 C CA . VAL A 1 325 ? -8.375 2.739 19.934 1.00 96.62 325 VAL A CA 1
ATOM 2397 C C . VAL A 1 325 ? -8.391 2.969 18.431 1.00 96.62 325 VAL A C 1
ATOM 2399 O O . VAL A 1 325 ? -7.332 3.026 17.807 1.00 96.62 325 VAL A O 1
ATOM 2402 N N . PHE A 1 326 ? -9.572 3.141 17.838 1.00 96.88 326 PHE A N 1
ATOM 2403 C CA . PHE A 1 326 ? -9.682 3.439 16.414 1.00 96.88 326 PHE A CA 1
ATOM 2404 C C . PHE A 1 326 ? -9.041 4.776 16.038 1.00 96.88 326 PHE A C 1
ATOM 2406 O O . PHE A 1 326 ? -8.268 4.830 15.077 1.00 96.88 326 PHE A O 1
ATOM 2413 N N . ILE A 1 327 ? -9.328 5.843 16.786 1.00 96.62 327 ILE A N 1
ATOM 2414 C CA . ILE A 1 327 ? -8.783 7.178 16.514 1.00 96.62 327 ILE A CA 1
ATOM 2415 C C . ILE A 1 327 ? -7.258 7.159 16.633 1.00 96.62 327 ILE A C 1
ATOM 2417 O O . ILE A 1 327 ? -6.569 7.525 15.672 1.00 96.62 327 ILE A O 1
ATOM 2421 N N . GLY A 1 328 ? -6.727 6.659 17.752 1.00 96.94 328 GLY A N 1
ATOM 2422 C CA . GLY A 1 328 ? -5.290 6.537 17.976 1.00 96.94 328 GLY A CA 1
ATOM 2423 C C . GLY A 1 328 ? -4.596 5.675 16.919 1.00 96.94 328 GLY A C 1
ATOM 2424 O O . GLY A 1 328 ? -3.556 6.062 16.381 1.00 96.94 328 GLY A O 1
ATOM 2425 N N . ALA A 1 329 ? -5.195 4.546 16.533 1.00 97.06 329 ALA A N 1
ATOM 2426 C CA . ALA A 1 329 ? -4.650 3.648 15.517 1.00 97.06 329 ALA A CA 1
ATOM 2427 C C . ALA A 1 329 ? -4.570 4.300 14.123 1.00 97.06 329 ALA A C 1
ATOM 2429 O O . ALA A 1 329 ? -3.537 4.213 13.447 1.00 97.06 329 ALA A O 1
ATOM 2430 N N . ILE A 1 330 ? -5.629 4.993 13.688 1.00 95.69 330 ILE A N 1
ATOM 2431 C CA . ILE A 1 330 ? -5.656 5.693 12.395 1.00 95.69 330 ILE A CA 1
ATOM 2432 C C . ILE A 1 330 ? -4.698 6.887 12.393 1.00 95.69 330 ILE A C 1
ATOM 2434 O O . ILE A 1 330 ? -3.985 7.103 11.403 1.00 95.69 330 ILE A O 1
ATOM 2438 N N . ALA A 1 331 ? -4.637 7.648 13.487 1.00 97.06 331 ALA A N 1
ATOM 2439 C CA . ALA A 1 331 ? -3.717 8.770 13.624 1.00 97.06 331 ALA A CA 1
ATOM 2440 C C . ALA A 1 331 ? -2.253 8.295 13.642 1.00 97.06 331 ALA A C 1
ATOM 2442 O O . ALA A 1 331 ? -1.425 8.832 12.903 1.00 97.06 331 ALA A O 1
ATOM 2443 N N . GLY A 1 332 ? -1.951 7.222 14.378 1.00 97.56 332 GLY A N 1
ATOM 2444 C CA . GLY A 1 332 ? -0.636 6.580 14.411 1.00 97.56 332 GLY A CA 1
ATOM 2445 C C . GLY A 1 332 ? -0.193 6.071 13.039 1.00 97.56 332 GLY A C 1
ATOM 2446 O O . GLY A 1 332 ? 0.916 6.372 12.587 1.00 97.56 332 GLY A O 1
ATOM 2447 N N . TYR A 1 333 ? -1.078 5.374 12.318 1.00 96.75 333 TYR A N 1
ATOM 2448 C CA . TYR A 1 333 ? -0.782 4.912 10.960 1.00 96.75 333 TYR A CA 1
ATOM 2449 C C . TYR A 1 333 ? -0.557 6.087 10.005 1.00 96.75 333 TYR A C 1
ATOM 2451 O O . TYR A 1 333 ? 0.363 6.070 9.184 1.00 96.75 333 TYR A O 1
ATOM 2459 N N . THR A 1 334 ? -1.372 7.136 10.127 1.00 95.69 334 THR A N 1
ATOM 2460 C CA . THR A 1 334 ? -1.243 8.357 9.330 1.00 95.69 334 THR A CA 1
ATOM 2461 C C . THR A 1 334 ? 0.102 9.030 9.563 1.00 95.69 334 THR A C 1
ATOM 2463 O O . THR A 1 334 ? 0.791 9.341 8.589 1.00 95.69 334 THR A O 1
ATOM 2466 N N . LEU A 1 335 ? 0.497 9.218 10.824 1.00 96.56 335 LEU A N 1
ATOM 2467 C CA . LEU A 1 335 ? 1.782 9.797 11.196 1.00 96.56 335 LEU A CA 1
ATOM 2468 C C . LEU A 1 335 ? 2.934 8.974 10.612 1.00 96.56 335 LEU A C 1
ATOM 2470 O O . LEU A 1 335 ? 3.751 9.509 9.862 1.00 96.56 335 LEU A O 1
ATOM 2474 N N . GLY A 1 336 ? 2.954 7.663 10.864 1.00 95.81 336 GLY A N 1
ATOM 2475 C CA . GLY A 1 336 ? 3.995 6.780 10.342 1.00 95.81 336 GLY A CA 1
ATOM 2476 C C . GLY A 1 336 ? 4.054 6.773 8.810 1.00 95.81 336 GLY A C 1
ATOM 2477 O O . GLY A 1 336 ? 5.138 6.826 8.229 1.00 95.81 336 GLY A O 1
ATOM 2478 N N . ARG A 1 337 ? 2.906 6.839 8.123 1.00 92.62 337 ARG A N 1
ATOM 2479 C CA . ARG A 1 337 ? 2.857 6.992 6.660 1.00 92.62 337 ARG A CA 1
ATOM 2480 C C . ARG A 1 337 ? 3.502 8.299 6.191 1.00 92.62 337 ARG A C 1
ATOM 2482 O O . ARG A 1 337 ? 4.201 8.288 5.178 1.00 92.62 337 ARG A O 1
ATOM 2489 N N . GLN A 1 338 ? 3.286 9.416 6.889 1.00 93.38 338 GLN A N 1
ATOM 2490 C CA . GLN A 1 338 ? 3.932 10.687 6.535 1.00 93.38 338 GLN A CA 1
ATOM 2491 C C . GLN A 1 338 ? 5.447 10.653 6.764 1.00 93.38 338 GLN A C 1
ATOM 2493 O O . GLN A 1 338 ? 6.189 11.242 5.975 1.00 93.38 338 GLN A O 1
ATOM 2498 N N . LEU A 1 339 ? 5.906 9.936 7.794 1.00 93.38 339 LEU A N 1
ATOM 2499 C CA . LEU A 1 339 ? 7.330 9.731 8.072 1.00 93.38 339 LEU A CA 1
ATOM 2500 C C . LEU A 1 339 ? 8.007 8.852 7.010 1.00 93.38 339 LEU A C 1
ATOM 2502 O O . LEU A 1 339 ? 9.135 9.134 6.617 1.00 93.38 339 LEU A O 1
ATOM 2506 N N . LEU A 1 340 ? 7.310 7.836 6.492 1.00 93.31 340 LEU A N 1
ATOM 2507 C CA . LEU A 1 340 ? 7.813 6.954 5.429 1.00 93.31 340 LEU A CA 1
ATOM 2508 C C . LEU A 1 340 ? 7.725 7.574 4.025 1.00 93.31 340 LEU A C 1
ATOM 2510 O O . LEU A 1 340 ? 8.428 7.142 3.111 1.00 93.31 340 LEU A O 1
ATOM 2514 N N . PHE A 1 341 ? 6.891 8.599 3.828 1.00 90.75 341 PHE A N 1
ATOM 2515 C CA . PHE A 1 341 ? 6.657 9.226 2.523 1.00 90.75 341 PHE A CA 1
ATOM 2516 C C . PHE A 1 341 ? 7.933 9.658 1.765 1.00 90.75 341 PHE A C 1
ATOM 2518 O O . PHE A 1 341 ? 8.002 9.399 0.565 1.00 90.75 341 PHE A O 1
ATOM 2525 N N . PRO A 1 342 ? 8.970 10.252 2.396 1.00 90.75 342 PRO A N 1
ATOM 2526 C CA . PRO A 1 342 ? 10.204 10.656 1.707 1.00 90.75 342 PRO A CA 1
ATOM 2527 C C . PRO A 1 342 ? 11.005 9.500 1.092 1.00 90.75 342 PRO A C 1
ATOM 2529 O O . PRO A 1 342 ? 11.866 9.736 0.243 1.00 90.75 342 PRO A O 1
ATOM 2532 N N . LEU A 1 343 ? 10.742 8.267 1.532 1.00 92.31 343 LEU A N 1
ATOM 2533 C CA . LEU A 1 343 ? 11.387 7.059 1.027 1.00 92.31 343 LEU A CA 1
ATOM 2534 C C . LEU A 1 343 ? 10.720 6.529 -0.250 1.00 92.31 343 LEU A C 1
ATOM 2536 O O . LEU A 1 343 ? 11.268 5.634 -0.894 1.00 92.31 343 LEU A O 1
ATOM 2540 N N . ARG A 1 344 ? 9.544 7.055 -0.620 1.00 89.31 344 ARG A N 1
ATOM 2541 C CA . ARG A 1 344 ? 8.809 6.661 -1.827 1.00 89.31 344 ARG A CA 1
ATOM 2542 C C . ARG A 1 344 ? 9.338 7.346 -3.073 1.00 89.31 344 ARG A C 1
ATOM 2544 O O . ARG A 1 344 ? 9.751 8.501 -3.034 1.00 89.31 344 ARG A O 1
ATOM 2551 N N . ASP A 1 345 ? 9.222 6.642 -4.189 1.00 80.94 345 ASP A N 1
ATOM 2552 C CA . ASP A 1 345 ? 9.567 7.131 -5.524 1.00 80.94 345 ASP A CA 1
ATOM 2553 C C . ASP A 1 345 ? 8.411 7.927 -6.157 1.00 80.94 345 ASP A C 1
ATOM 2555 O O . ASP A 1 345 ? 8.015 7.695 -7.294 1.00 80.94 345 ASP A O 1
ATOM 2559 N N . GLN A 1 346 ? 7.767 8.800 -5.372 1.00 73.44 346 GLN A N 1
ATOM 2560 C CA . GLN A 1 346 ? 6.639 9.610 -5.838 1.00 73.44 346 GLN A CA 1
ATOM 2561 C C . GLN A 1 346 ? 6.935 11.106 -5.721 1.00 73.44 346 GLN A C 1
ATOM 2563 O O . GLN A 1 346 ? 7.495 11.546 -4.710 1.00 73.44 346 GLN A O 1
ATOM 2568 N N . PRO A 1 347 ? 6.520 11.906 -6.721 1.00 62.19 347 PRO A N 1
ATOM 2569 C CA . PRO A 1 347 ? 6.704 13.346 -6.687 1.00 62.19 347 PRO A CA 1
ATOM 2570 C C . PRO A 1 347 ? 5.893 13.971 -5.546 1.00 62.19 347 PRO A C 1
ATOM 2572 O O . PRO A 1 347 ? 4.791 13.532 -5.201 1.00 62.19 347 PRO A O 1
ATOM 2575 N N . ARG A 1 348 ? 6.445 15.027 -4.944 1.00 62.50 348 ARG A N 1
ATOM 2576 C CA . ARG A 1 348 ? 5.736 15.817 -3.933 1.00 62.50 348 ARG A CA 1
ATOM 2577 C C . ARG A 1 348 ? 4.735 16.729 -4.637 1.00 62.50 348 ARG A C 1
ATOM 2579 O O . ARG A 1 348 ? 5.139 17.654 -5.326 1.00 62.50 348 ARG A O 1
ATOM 2586 N N . TYR A 1 349 ? 3.445 16.502 -4.407 1.00 62.94 349 TYR A N 1
ATOM 2587 C CA . TYR A 1 349 ? 2.384 17.359 -4.952 1.00 62.94 349 TYR A CA 1
ATOM 2588 C C . TYR A 1 349 ? 2.160 18.648 -4.145 1.00 62.94 349 TYR A C 1
ATOM 2590 O O . TYR A 1 349 ? 1.664 19.631 -4.680 1.00 62.94 349 TYR A O 1
ATOM 2598 N N . SER A 1 350 ? 2.508 18.663 -2.854 1.00 73.06 350 SER A N 1
ATOM 2599 C CA . SER A 1 350 ? 2.316 19.821 -1.972 1.00 73.06 350 SER A CA 1
ATOM 2600 C C . SER A 1 350 ? 3.550 20.063 -1.111 1.00 73.06 350 SER A C 1
ATOM 2602 O O . SER A 1 350 ? 4.067 19.134 -0.489 1.00 73.06 350 SER A O 1
ATOM 2604 N N . VAL A 1 351 ? 3.985 21.323 -1.038 1.00 76.31 351 VAL A N 1
ATOM 2605 C CA . VAL A 1 351 ? 5.138 21.755 -0.230 1.00 76.31 351 VAL A CA 1
ATOM 2606 C C . VAL A 1 351 ? 4.849 21.620 1.270 1.00 76.31 351 VAL A C 1
ATOM 2608 O O . VAL A 1 351 ? 5.681 21.117 2.020 1.00 76.31 351 VAL A O 1
ATOM 2611 N N . HIS A 1 352 ? 3.643 22.001 1.706 1.00 84.75 352 HIS A N 1
ATOM 2612 C CA . HIS A 1 352 ? 3.276 22.069 3.127 1.00 84.75 352 HIS A CA 1
ATOM 2613 C C . HIS A 1 352 ? 2.365 20.927 3.596 1.00 84.75 352 HIS A C 1
ATOM 2615 O O . HIS A 1 352 ? 2.233 20.714 4.801 1.00 84.75 352 HIS A O 1
ATOM 2621 N N . GLY A 1 353 ? 1.738 20.182 2.677 1.00 85.19 353 GLY A N 1
ATOM 2622 C CA . GLY A 1 353 ? 0.734 19.167 3.015 1.00 85.19 353 GLY A CA 1
ATOM 2623 C C . GLY A 1 353 ? 1.240 18.099 3.989 1.00 85.19 353 GLY A C 1
ATOM 2624 O O . GLY A 1 353 ? 0.548 17.768 4.947 1.00 85.19 353 GLY A O 1
ATOM 2625 N N . ARG A 1 354 ? 2.481 17.626 3.810 1.00 88.56 354 ARG A N 1
ATOM 2626 C CA . ARG A 1 354 ? 3.091 16.622 4.698 1.00 88.56 354 ARG A CA 1
ATOM 2627 C C . ARG A 1 354 ? 3.240 17.138 6.127 1.00 88.56 354 ARG A C 1
ATOM 2629 O O . ARG A 1 354 ? 2.817 16.471 7.062 1.00 88.56 354 ARG A O 1
ATOM 2636 N N . ASN A 1 355 ? 3.836 18.319 6.295 1.00 90.94 355 ASN A N 1
ATOM 2637 C CA . ASN A 1 355 ? 4.103 18.875 7.622 1.00 90.94 355 ASN A CA 1
ATOM 2638 C C . ASN A 1 355 ? 2.792 19.189 8.358 1.00 90.94 355 ASN A C 1
ATOM 2640 O O . ASN A 1 355 ? 2.679 18.894 9.543 1.00 90.94 355 ASN A O 1
ATOM 2644 N N . ARG A 1 356 ? 1.773 19.688 7.639 1.00 92.88 356 ARG A N 1
ATOM 2645 C CA . ARG A 1 356 ? 0.422 19.883 8.190 1.00 92.88 356 ARG A CA 1
ATOM 2646 C C . ARG A 1 356 ? -0.204 18.565 8.646 1.00 92.88 356 ARG A C 1
ATOM 2648 O O . ARG A 1 356 ? -0.755 18.510 9.737 1.00 92.88 356 ARG A O 1
ATOM 2655 N N . MET A 1 357 ? -0.077 17.501 7.851 1.00 92.56 357 MET A N 1
ATOM 2656 C CA . MET A 1 357 ? -0.623 16.191 8.210 1.00 92.56 357 MET A CA 1
ATOM 2657 C C . MET A 1 357 ? 0.107 15.554 9.399 1.00 92.56 357 MET A C 1
ATOM 2659 O O . MET A 1 357 ? -0.535 14.929 10.233 1.00 92.56 357 MET A O 1
ATOM 2663 N N . ILE A 1 358 ? 1.429 15.731 9.501 1.00 94.62 358 ILE A N 1
ATOM 2664 C CA . ILE A 1 358 ? 2.215 15.294 10.666 1.00 94.62 358 ILE A CA 1
ATOM 2665 C C . ILE A 1 358 ? 1.740 16.020 11.925 1.00 94.62 358 ILE A C 1
ATOM 2667 O O . ILE A 1 358 ? 1.443 15.363 12.918 1.00 94.62 358 ILE A O 1
ATOM 2671 N N . ALA A 1 359 ? 1.632 17.352 11.874 1.00 95.62 359 ALA A N 1
ATOM 2672 C CA . ALA A 1 359 ? 1.173 18.150 13.007 1.00 95.62 359 ALA A CA 1
ATOM 2673 C C . ALA A 1 359 ? -0.250 17.761 13.431 1.00 95.62 359 ALA A C 1
ATOM 2675 O O . ALA A 1 359 ? -0.502 17.552 14.613 1.00 95.62 359 ALA A O 1
ATOM 2676 N N . PHE A 1 360 ? -1.158 17.588 12.466 1.00 96.38 360 PHE A N 1
ATOM 2677 C CA . PHE A 1 360 ? -2.529 17.162 12.729 1.00 96.38 360 PHE A CA 1
ATOM 2678 C C . PHE A 1 360 ? -2.595 15.759 13.345 1.00 96.38 360 PHE A C 1
ATOM 2680 O O . PHE A 1 360 ? -3.236 15.576 14.373 1.00 96.38 360 PHE A O 1
ATOM 2687 N N . ALA A 1 361 ? -1.900 14.773 12.769 1.00 95.88 361 ALA A N 1
ATOM 2688 C CA . ALA A 1 361 ? -1.878 13.417 13.312 1.00 95.88 361 ALA A CA 1
ATOM 2689 C C . ALA A 1 361 ? -1.253 13.373 14.716 1.00 95.88 361 ALA A C 1
ATOM 2691 O O . ALA A 1 361 ? -1.775 12.688 15.590 1.00 95.88 361 ALA A O 1
ATOM 2692 N N . GLY A 1 362 ? -0.181 14.137 14.952 1.00 96.31 362 GLY A N 1
ATOM 2693 C CA . GLY A 1 362 ? 0.432 14.275 16.274 1.00 96.31 362 GLY A CA 1
ATOM 2694 C C . GLY A 1 362 ? -0.516 14.903 17.296 1.00 96.31 362 GLY A C 1
ATOM 2695 O O . GLY A 1 362 ? -0.657 14.375 18.395 1.00 96.31 362 GLY A O 1
ATOM 2696 N N . PHE A 1 363 ? -1.220 15.972 16.917 1.00 97.31 363 PHE A N 1
ATOM 2697 C CA . PHE A 1 363 ? -2.248 16.589 17.755 1.00 97.31 363 PHE A CA 1
ATOM 2698 C C . PHE A 1 363 ? -3.362 15.599 18.110 1.00 97.31 363 PHE A C 1
ATOM 2700 O O . PHE A 1 363 ? -3.714 15.485 19.280 1.00 97.31 363 PHE A O 1
ATOM 2707 N N . VAL A 1 364 ? -3.870 14.843 17.129 1.00 96.94 364 VAL A N 1
ATOM 2708 C CA . VAL A 1 364 ? -4.910 13.829 17.362 1.00 96.94 364 VAL A CA 1
ATOM 2709 C C . VAL A 1 364 ? -4.419 12.745 18.320 1.00 96.94 364 VAL A C 1
ATOM 2711 O O . VAL A 1 364 ? -5.149 12.410 19.238 1.00 96.94 364 VAL A O 1
ATOM 2714 N N . ILE A 1 365 ? -3.187 12.244 18.172 1.00 96.19 365 ILE A N 1
ATOM 2715 C CA . ILE A 1 365 ? -2.613 11.245 19.094 1.00 96.19 365 ILE A CA 1
ATOM 2716 C C . ILE A 1 365 ? -2.526 11.796 20.522 1.00 96.19 365 ILE A C 1
ATOM 2718 O O . ILE A 1 365 ? -2.908 11.114 21.468 1.00 96.19 365 ILE A O 1
ATOM 2722 N N . ILE A 1 366 ? -2.036 13.028 20.692 1.00 96.44 366 ILE A N 1
ATOM 2723 C CA . ILE A 1 366 ? -1.914 13.656 22.017 1.00 96.44 366 ILE A CA 1
ATOM 2724 C C . ILE A 1 366 ? -3.297 13.853 22.645 1.00 96.44 366 ILE A C 1
ATOM 2726 O O . ILE A 1 366 ? -3.484 13.532 23.817 1.00 96.44 366 ILE A O 1
ATOM 2730 N N . ALA A 1 367 ? -4.265 14.352 21.871 1.00 95.75 367 ALA A N 1
ATOM 2731 C CA . ALA A 1 367 ? -5.635 14.544 22.331 1.00 95.75 367 ALA A CA 1
ATOM 2732 C C . ALA A 1 367 ? -6.299 13.212 22.710 1.00 95.75 367 ALA A C 1
ATOM 2734 O O . ALA A 1 367 ? -6.930 13.129 23.757 1.00 95.75 367 ALA A O 1
ATOM 2735 N N . ASP A 1 368 ? -6.113 12.169 21.902 1.00 93.81 368 ASP A N 1
ATOM 2736 C CA . ASP A 1 368 ? -6.655 10.828 22.130 1.00 93.81 368 ASP A CA 1
ATOM 2737 C C . ASP A 1 368 ? -6.095 10.207 23.421 1.00 93.81 368 ASP A C 1
ATOM 2739 O O . ASP A 1 368 ? -6.860 9.764 24.274 1.00 93.81 368 ASP A O 1
ATOM 2743 N N . ILE A 1 369 ? -4.775 10.294 23.639 1.00 92.62 369 ILE A N 1
ATOM 2744 C CA . ILE A 1 369 ? -4.121 9.844 24.881 1.00 92.62 369 ILE A CA 1
ATOM 2745 C C . ILE A 1 369 ? -4.610 10.648 26.090 1.00 92.62 369 ILE A C 1
ATOM 2747 O O . ILE A 1 369 ? -4.879 10.066 27.141 1.00 92.62 369 ILE A O 1
ATOM 2751 N N . ALA A 1 370 ? -4.728 11.973 25.964 1.00 93.12 370 ALA A N 1
ATOM 2752 C CA . ALA A 1 370 ? -5.220 12.819 27.046 1.00 93.12 370 ALA A CA 1
ATOM 2753 C C . ALA A 1 370 ? -6.660 12.437 27.420 1.00 93.12 370 ALA A C 1
ATOM 2755 O O . ALA A 1 370 ? -6.943 12.180 28.586 1.00 93.12 370 ALA A O 1
ATOM 2756 N N . ILE A 1 371 ? -7.553 12.316 26.436 1.00 92.06 371 ILE A N 1
ATOM 2757 C CA . ILE A 1 371 ? -8.941 11.893 26.651 1.00 92.06 371 ILE A CA 1
ATOM 2758 C C . ILE A 1 371 ? -8.982 10.504 27.307 1.00 92.06 371 ILE A C 1
ATOM 2760 O O . ILE A 1 371 ? -9.685 10.324 28.298 1.00 92.06 371 ILE A O 1
ATOM 2764 N N . ALA A 1 372 ? -8.180 9.552 26.827 1.00 89.06 372 ALA A N 1
ATOM 2765 C CA . ALA A 1 372 ? -8.076 8.213 27.408 1.00 89.06 372 ALA A CA 1
ATOM 2766 C C . ALA A 1 372 ? -7.570 8.207 28.861 1.00 89.06 372 ALA A C 1
ATOM 2768 O O . ALA A 1 372 ? -7.839 7.263 29.599 1.00 89.06 372 ALA A O 1
ATOM 2769 N N . ALA A 1 373 ? -6.786 9.211 29.263 1.00 88.81 373 ALA A N 1
ATOM 2770 C CA . ALA A 1 373 ? -6.242 9.329 30.612 1.00 88.81 373 ALA A CA 1
ATOM 2771 C C . ALA A 1 373 ? -7.197 10.056 31.572 1.00 88.81 373 ALA A C 1
ATOM 2773 O O . ALA A 1 373 ? -7.294 9.663 32.731 1.00 88.81 373 ALA A O 1
ATOM 2774 N N . PHE A 1 374 ? -7.894 11.094 31.097 1.00 86.94 374 PHE A N 1
ATOM 2775 C CA . PHE A 1 374 ? -8.767 11.946 31.916 1.00 86.94 374 PHE A CA 1
ATOM 2776 C C . PHE A 1 374 ? -10.208 11.435 32.040 1.00 86.94 374 PHE A C 1
ATOM 2778 O O . PHE A 1 374 ? -10.901 11.828 32.971 1.00 86.94 374 PHE A O 1
ATOM 2785 N N . VAL A 1 375 ? -10.665 10.578 31.122 1.00 80.94 375 VAL A N 1
ATOM 2786 C CA . VAL A 1 375 ? -12.027 10.001 31.122 1.00 80.94 375 VAL A CA 1
ATOM 2787 C C . VAL A 1 375 ? -12.043 8.589 31.748 1.00 80.94 375 VAL A C 1
ATOM 2789 O O . VAL A 1 375 ? -12.984 7.828 31.540 1.00 80.94 375 VAL A O 1
ATOM 2792 N N . ARG A 1 376 ? -10.988 8.227 32.495 1.00 58.78 376 ARG A N 1
ATOM 2793 C CA . ARG A 1 376 ? -10.872 6.940 33.203 1.00 58.78 376 ARG A CA 1
ATOM 2794 C C . ARG A 1 376 ? -11.816 6.806 34.383 1.00 58.78 376 ARG A C 1
ATOM 2796 O O . ARG A 1 376 ? -11.928 7.782 35.157 1.00 58.78 376 ARG A O 1
#

Secondary structure (DSSP, 8-state):
-----GGGGTTPSSEEEEEEEEEPPPSSSS-EEEEEEEEEEETT--SS--TTSEEEEEEEEEEEPTTS--EEEEEEEESPPSSEEEEEEEEPPP-----TTHHHHHTTS--PPPEEEEEE-EEHHHHTT-BTTBPTTHHHHHHHHHHHHHHHHHHHHHHHTT--HHHHHHHHHHHHHHHHHHHHHHHHHHHHHHHHH-SS---TT-------TTTS---HHHHHHHHHHHHHHHHHHTT--HHHHHHHHHHHHHHHHHHHHHHHHHHT-SPBPB---TT-EEEE-SSEEEEE--HHHHHHHHHHHHHHHHHHHHHHS--SSTTHHHHHHHHHHHHHHHHHGGGBS---S-SSHHHHHHHHHHHHHHHHHHHHHHT-

Radius of gyration: 24.87 Å; chains: 1; bounding box: 64×54×82 Å

pLDDT: mean 84.28, std 17.91, range [21.56, 98.56]

Foldseek 3Di:
DDDPDLPVFLPPPDKKDKDKDKDWWFQDDAWAKWKKKKKKAAPPDPDDDDPQRIDIDIDMDGTDDHLLTMKIFMDMDIPHDFDKMKMKIDTDDDDDPDDPVCPVVVVRTDHRDIDMDMDGITYRVVSLQDDVLADPPLQVVLLVVLLVQLLVQLLVLCVLVVHDSVLLSVLQVVLQVQLQVQQLVVQVVVVVVVVVVPPDDDDPDDDDDPDDSVRGGTHNVRSVVSNLVSLVVSCVVVVHDSLQSLLSNLLSVLSSLLSSLVSCQSSLDQFFDRDSDPPFDFGHVSGMTTRADSLSNVLSVQSNVLSVVSSCPSNVHPQPPRNLSNQLSVLSSQLSCLVSVVRTPDDDPDPCPSVVSNVVSVVSNVVSVVNSVVRD